Protein AF-0000000082410791 (afdb_homodimer)

Sequence (544 aa):
MTSIQDFIDARTHIGFSQREVAAISGVSESTIRRAELGESNVSIVVFNQLMYAVGVKQAGFQPICDYSAMVAARFVLGDTAVQLSDAAREWITRWRKMGTAADGASGFKTILRTAGYAARILDRPRRETYHGPLLPTQIFSRLRELQQSDNLNWAVTGADGLPMIYVSDPPLALERLNDVGGGSNRRSRFWEGVTLLDMSPVVNARVRGRVLAGGDKVRSMGEIQTVIDMYSAGQIDAADRRANSIHARSFADWEGLGSGLVRRARETGEQAMTSIQDFIDARTHIGFSQREVAAISGVSESTIRRAELGESNVSIVVFNQLMYAVGVKQAGFQPICDYSAMVAARFVLGDTAVQLSDAAREWITRWRKMGTAADGASGFKTILRTAGYAARILDRPRRETYHGPLLPTQIFSRLRELQQSDNLNWAVTGADGLPMIYVSDPPLALERLNDVGGGSNRRSRFWEGVTLLDMSPVVNARVRGRVLAGGDKVRSMGEIQTVIDMYSAGQIDAADRRANSIHARSFADWEGLGSGLVRRARETGEQA

Structure (mmCIF, N/CA/C/O backbone):
data_AF-0000000082410791-model_v1
#
loop_
_entity.id
_entity.type
_entity.pdbx_description
1 polymer 'Helix-turn-helix domain-containing protein'
#
loop_
_atom_site.group_PDB
_atom_site.id
_atom_site.type_symbol
_atom_site.label_atom_id
_atom_site.label_alt_id
_atom_site.label_comp_id
_atom_site.label_asym_id
_atom_site.label_entity_id
_atom_site.label_seq_id
_atom_site.pdbx_PDB_ins_code
_atom_site.Cartn_x
_atom_site.Cartn_y
_atom_site.Cartn_z
_atom_site.occupancy
_atom_site.B_iso_or_equiv
_atom_site.auth_seq_id
_atom_site.auth_comp_id
_atom_site.auth_asym_id
_atom_site.auth_atom_id
_atom_site.pdbx_PDB_model_num
ATOM 1 N N . MET A 1 1 ? 7.613 -0.462 -10.695 1 78.62 1 MET A N 1
ATOM 2 C CA . MET A 1 1 ? 8.414 -0.663 -9.492 1 78.62 1 MET A CA 1
ATOM 3 C C . MET A 1 1 ? 8.844 0.673 -8.898 1 78.62 1 MET A C 1
ATOM 5 O O . MET A 1 1 ? 8.992 1.661 -9.617 1 78.62 1 MET A O 1
ATOM 9 N N . THR A 1 2 ? 8.914 0.71 -7.594 1 87.56 2 THR A N 1
ATOM 10 C CA . THR A 1 2 ? 9.32 1.911 -6.867 1 87.56 2 THR A CA 1
ATOM 11 C C . THR A 1 2 ? 10.648 2.439 -7.391 1 87.56 2 THR A C 1
ATOM 13 O O . THR A 1 2 ? 11.578 1.666 -7.625 1 87.56 2 THR A O 1
ATOM 16 N N . SER A 1 3 ? 10.773 3.668 -7.68 1 92.25 3 SER A N 1
ATOM 17 C CA . SER A 1 3 ? 11.984 4.297 -8.211 1 92.25 3 SER A CA 1
ATOM 18 C C . SER A 1 3 ? 12.102 5.746 -7.75 1 92.25 3 SER A C 1
ATOM 20 O O . SER A 1 3 ? 11.188 6.277 -7.117 1 92.25 3 SER A O 1
ATOM 22 N N . ILE A 1 4 ? 13.18 6.312 -8.102 1 95.56 4 ILE A N 1
ATOM 23 C CA . ILE A 1 4 ? 13.414 7.703 -7.734 1 95.56 4 ILE A CA 1
ATOM 24 C C . ILE A 1 4 ? 12.383 8.602 -8.414 1 95.56 4 ILE A C 1
ATOM 26 O O . ILE A 1 4 ? 12.078 9.688 -7.918 1 95.56 4 ILE A O 1
ATOM 30 N N . GLN A 1 5 ? 11.844 8.125 -9.469 1 95.56 5 GLN A N 1
ATOM 31 C CA . GLN A 1 5 ? 10.805 8.891 -10.148 1 95.56 5 GLN A CA 1
ATOM 32 C C . GLN A 1 5 ? 9.602 9.117 -9.242 1 95.56 5 GLN A C 1
ATOM 34 O O . GLN A 1 5 ? 8.945 10.156 -9.32 1 95.56 5 GLN A O 1
ATOM 39 N N . ASP A 1 6 ? 9.289 8.172 -8.438 1 95.44 6 ASP A N 1
ATOM 40 C CA . ASP A 1 6 ? 8.195 8.32 -7.48 1 95.44 6 ASP A CA 1
ATOM 41 C C . ASP A 1 6 ? 8.43 9.523 -6.566 1 95.44 6 ASP A C 1
ATOM 43 O O . ASP A 1 6 ? 7.5 10.266 -6.258 1 95.44 6 ASP A O 1
ATOM 47 N N . PHE A 1 7 ? 9.633 9.703 -6.133 1 96.19 7 PHE A N 1
ATOM 48 C CA . PHE A 1 7 ? 9.984 10.844 -5.301 1 96.19 7 PHE A CA 1
ATOM 49 C C . PHE A 1 7 ? 9.867 12.148 -6.086 1 96.19 7 PHE A C 1
ATOM 51 O O . PHE A 1 7 ? 9.289 13.125 -5.602 1 96.19 7 PHE A O 1
ATOM 58 N N . ILE A 1 8 ? 10.398 12.117 -7.266 1 96.62 8 ILE A N 1
ATOM 59 C CA . ILE A 1 8 ? 10.359 13.305 -8.102 1 96.62 8 ILE A CA 1
ATOM 60 C C . ILE A 1 8 ? 8.914 13.75 -8.297 1 96.62 8 ILE A C 1
ATOM 62 O O . ILE A 1 8 ? 8.586 14.93 -8.133 1 96.62 8 ILE A O 1
ATOM 66 N N . ASP A 1 9 ? 8.078 12.844 -8.602 1 94.94 9 ASP A N 1
ATOM 67 C CA . ASP A 1 9 ? 6.668 13.141 -8.828 1 94.94 9 ASP A CA 1
ATOM 68 C C . ASP A 1 9 ? 6.02 13.695 -7.566 1 94.94 9 ASP A C 1
ATOM 70 O O . ASP A 1 9 ? 5.27 14.672 -7.625 1 94.94 9 ASP A O 1
ATOM 74 N N . ALA A 1 10 ? 6.285 13.055 -6.43 1 92.19 10 ALA A N 1
ATOM 75 C CA . ALA A 1 10 ? 5.715 13.492 -5.16 1 92.19 10 ALA A CA 1
ATOM 76 C C . ALA A 1 10 ? 6.203 14.898 -4.801 1 92.19 10 ALA A C 1
ATOM 78 O O . ALA A 1 10 ? 5.41 15.75 -4.406 1 92.19 10 ALA A O 1
ATOM 79 N N . ARG A 1 11 ? 7.527 15.086 -4.891 1 92.94 11 ARG A N 1
ATOM 80 C CA . ARG A 1 11 ? 8.125 16.375 -4.562 1 92.94 11 ARG A CA 1
ATOM 81 C C . ARG A 1 11 ? 7.531 17.484 -5.422 1 92.94 11 ARG A C 1
ATOM 83 O O . ARG A 1 11 ? 7.16 18.547 -4.906 1 92.94 11 ARG A O 1
ATOM 90 N N . THR A 1 12 ? 7.43 17.219 -6.719 1 91.88 12 THR A N 1
ATOM 91 C CA . THR A 1 12 ? 6.934 18.219 -7.656 1 91.88 12 THR A CA 1
ATOM 92 C C . THR A 1 12 ? 5.445 18.484 -7.43 1 91.88 12 THR A C 1
ATOM 94 O O . THR A 1 12 ? 4.984 19.609 -7.566 1 91.88 12 THR A O 1
ATOM 97 N N . HIS A 1 13 ? 4.719 17.5 -7.133 1 84.25 13 HIS A N 1
ATOM 98 C CA . HIS A 1 13 ? 3.285 17.625 -6.898 1 84.25 13 HIS A CA 1
ATOM 99 C C . HIS A 1 13 ? 2.998 18.609 -5.77 1 84.25 13 HIS A C 1
ATOM 101 O O . HIS A 1 13 ? 2.072 19.422 -5.871 1 84.25 13 HIS A O 1
ATOM 107 N N . ILE A 1 14 ? 3.82 18.578 -4.734 1 81.81 14 ILE A N 1
ATOM 108 C CA . ILE A 1 14 ? 3.553 19.438 -3.586 1 81.81 14 ILE A CA 1
ATOM 109 C C . ILE A 1 14 ? 4.328 20.734 -3.729 1 81.81 14 ILE A C 1
ATOM 111 O O . ILE A 1 14 ? 4.289 21.594 -2.84 1 81.81 14 ILE A O 1
ATOM 115 N N . GLY A 1 15 ? 5.199 20.781 -4.727 1 83.12 15 GLY A N 1
ATOM 116 C CA . GLY A 1 15 ? 5.855 22.047 -5.07 1 83.12 15 GLY A CA 1
ATOM 117 C C . GLY A 1 15 ? 7.129 22.281 -4.285 1 83.12 15 GLY A C 1
ATOM 118 O O . GLY A 1 15 ? 7.551 23.422 -4.109 1 83.12 15 GLY A O 1
ATOM 119 N N . PHE A 1 16 ? 7.738 21.312 -3.779 1 88.12 16 PHE A N 1
ATOM 120 C CA . PHE A 1 16 ? 8.977 21.484 -3.021 1 88.12 16 PHE A CA 1
ATOM 121 C C . PHE A 1 16 ? 10.18 21.484 -3.949 1 88.12 16 PHE A C 1
ATOM 123 O O . PHE A 1 16 ? 10.234 20.703 -4.902 1 88.12 16 PHE A O 1
ATOM 130 N N . SER A 1 17 ? 11.094 22.375 -3.643 1 88.06 17 SER A N 1
ATOM 131 C CA . SER A 1 17 ? 12.398 22.344 -4.297 1 88.06 17 SER A CA 1
ATOM 132 C C . SER A 1 17 ? 13.312 21.297 -3.666 1 88.06 17 SER A C 1
ATOM 134 O O . SER A 1 17 ? 13.016 20.766 -2.588 1 88.06 17 SER A O 1
ATOM 136 N N . GLN A 1 18 ? 14.375 21.047 -4.43 1 92.12 18 GLN A N 1
ATOM 137 C CA . GLN A 1 18 ? 15.367 20.125 -3.877 1 92.12 18 GLN A CA 1
ATOM 138 C C . GLN A 1 18 ? 15.953 20.672 -2.578 1 92.12 18 GLN A C 1
ATOM 140 O O . GLN A 1 18 ? 16.203 19.906 -1.641 1 92.12 18 GLN A O 1
ATOM 145 N N . ARG A 1 19 ? 16.109 21.906 -2.512 1 84.25 19 ARG A N 1
ATOM 146 C CA . ARG A 1 19 ? 16.656 22.562 -1.327 1 84.25 19 ARG A CA 1
ATOM 147 C C . ARG A 1 19 ? 15.719 22.406 -0.132 1 84.25 19 ARG A C 1
ATOM 149 O O . ARG A 1 19 ? 16.172 22.125 0.982 1 84.25 19 ARG A O 1
ATOM 156 N N . GLU A 1 20 ? 14.43 22.625 -0.343 1 82.19 20 GLU A N 1
ATOM 157 C CA . GLU A 1 20 ? 13.445 22.469 0.728 1 82.19 20 GLU A CA 1
ATOM 158 C C . GLU A 1 20 ? 13.406 21.047 1.259 1 82.19 20 GLU A C 1
ATOM 160 O O . GLU A 1 20 ? 13.336 20.828 2.471 1 82.19 20 GLU A O 1
ATOM 165 N N . VAL A 1 21 ? 13.477 20.094 0.358 1 92 21 VAL A N 1
ATOM 166 C CA . VAL A 1 21 ? 13.477 18.703 0.778 1 92 21 VAL A CA 1
ATOM 167 C C . VAL A 1 21 ? 14.75 18.391 1.554 1 92 21 VAL A C 1
ATOM 169 O O . VAL A 1 21 ? 14.719 17.672 2.559 1 92 21 VAL A O 1
ATOM 172 N N . ALA A 1 22 ? 15.875 18.875 1.062 1 88.94 22 ALA A N 1
ATOM 173 C CA . ALA A 1 22 ? 17.156 18.656 1.736 1 88.94 22 ALA A CA 1
ATOM 174 C C . ALA A 1 22 ? 17.094 19.125 3.188 1 88.94 22 ALA A C 1
ATOM 176 O O . ALA A 1 22 ? 17.562 18.422 4.09 1 88.94 22 ALA A O 1
ATOM 177 N N . ALA A 1 23 ? 16.469 20.125 3.387 1 75.44 23 ALA A N 1
ATOM 178 C CA . ALA A 1 23 ? 16.375 20.719 4.715 1 75.44 23 ALA A CA 1
ATOM 179 C C . ALA A 1 23 ? 15.562 19.844 5.66 1 75.44 23 ALA A C 1
ATOM 181 O O . ALA A 1 23 ? 15.867 19.75 6.852 1 75.44 23 ALA A O 1
ATOM 182 N N . ILE A 1 24 ? 14.625 19.156 5.156 1 83.06 24 ILE A N 1
ATOM 183 C CA . ILE A 1 24 ? 13.664 18.422 5.965 1 83.06 24 ILE A CA 1
ATOM 184 C C . ILE A 1 24 ? 14.102 16.969 6.09 1 83.06 24 ILE A C 1
ATOM 186 O O . ILE A 1 24 ? 13.859 16.328 7.113 1 83.06 24 ILE A O 1
ATOM 190 N N . SER A 1 25 ? 14.734 16.453 5.066 1 89.62 25 SER A N 1
ATOM 191 C CA . SER A 1 25 ? 14.984 15.023 4.969 1 89.62 25 SER A CA 1
ATOM 192 C C . SER A 1 25 ? 16.312 14.648 5.633 1 89.62 25 SER A C 1
ATOM 194 O O . SER A 1 25 ? 16.562 13.477 5.902 1 89.62 25 SER A O 1
ATOM 196 N N . GLY A 1 26 ? 17.172 15.594 5.824 1 86 26 GLY A N 1
ATOM 197 C CA . GLY A 1 26 ? 18.516 15.297 6.293 1 86 26 GLY A CA 1
ATOM 198 C C . GLY A 1 26 ? 19.438 14.781 5.195 1 86 26 GLY A C 1
ATOM 199 O O . GLY A 1 26 ? 20.562 14.375 5.465 1 86 26 GLY A O 1
ATOM 200 N N . VAL A 1 27 ? 18.953 14.695 4.023 1 93.06 27 VAL A N 1
ATOM 201 C CA . VAL A 1 27 ? 19.734 14.32 2.852 1 93.06 27 VAL A CA 1
ATOM 202 C C . VAL A 1 27 ? 20.25 15.57 2.145 1 93.06 27 VAL A C 1
ATOM 204 O O . VAL A 1 27 ? 19.516 16.531 1.969 1 93.06 27 VAL A O 1
ATOM 207 N N . SER A 1 28 ? 21.484 15.57 1.811 1 92.12 28 SER A N 1
ATOM 208 C CA . SER A 1 28 ? 22.062 16.766 1.211 1 92.12 28 SER A CA 1
ATOM 209 C C . SER A 1 28 ? 21.438 17.062 -0.147 1 92.12 28 SER A C 1
ATOM 211 O O . SER A 1 28 ? 21.016 16.156 -0.857 1 92.12 28 SER A O 1
ATOM 213 N N . GLU A 1 29 ? 21.453 18.344 -0.447 1 92.38 29 GLU A N 1
ATOM 214 C CA . GLU A 1 29 ? 20.922 18.766 -1.744 1 92.38 29 GLU A CA 1
ATOM 215 C C . GLU A 1 29 ? 21.703 18.109 -2.887 1 92.38 29 GLU A C 1
ATOM 217 O O . GLU A 1 29 ? 21.109 17.75 -3.912 1 92.38 29 GLU A O 1
ATOM 222 N N . SER A 1 30 ? 22.906 18.016 -2.764 1 95.31 30 SER A N 1
ATOM 223 C CA . SER A 1 30 ? 23.719 17.391 -3.791 1 95.31 30 SER A CA 1
ATOM 224 C C . SER A 1 30 ? 23.312 15.938 -4.016 1 95.31 30 SER A C 1
ATOM 226 O O . SER A 1 30 ? 23.219 15.477 -5.156 1 95.31 30 SER A O 1
ATOM 228 N N . THR A 1 31 ? 23.156 15.227 -2.934 1 95.5 31 THR A N 1
ATOM 229 C CA . THR A 1 31 ? 22.719 13.844 -3.025 1 95.5 31 THR A CA 1
ATOM 230 C C . THR A 1 31 ? 21.359 13.758 -3.725 1 95.5 31 THR A C 1
ATOM 232 O O . THR A 1 31 ? 21.141 12.898 -4.582 1 95.5 31 THR A O 1
ATOM 235 N N . ILE A 1 32 ? 20.438 14.641 -3.361 1 97 32 ILE A N 1
ATOM 236 C CA . ILE A 1 32 ? 19.109 14.68 -3.959 1 97 32 ILE A CA 1
ATOM 237 C C . ILE A 1 32 ? 19.219 14.961 -5.457 1 97 32 ILE A C 1
ATOM 239 O O . ILE A 1 32 ? 18.594 14.281 -6.27 1 97 32 ILE A O 1
ATOM 243 N N . ARG A 1 33 ? 20.016 15.883 -5.762 1 96.69 33 ARG A N 1
ATOM 244 C CA . ARG A 1 33 ? 20.219 16.25 -7.16 1 96.69 33 ARG A CA 1
ATOM 245 C C . ARG A 1 33 ? 20.75 15.07 -7.965 1 96.69 33 ARG A C 1
ATOM 247 O O . ARG A 1 33 ? 20.234 14.75 -9.031 1 96.69 33 ARG A O 1
ATOM 254 N N . ARG A 1 34 ? 21.766 14.422 -7.504 1 96.62 34 ARG A N 1
ATOM 255 C CA . ARG A 1 34 ? 22.359 13.273 -8.188 1 96.62 34 ARG A CA 1
ATOM 256 C C . ARG A 1 34 ? 21.328 12.148 -8.352 1 96.62 34 ARG A C 1
ATOM 258 O O . ARG A 1 34 ? 21.297 11.492 -9.391 1 96.62 34 ARG A O 1
ATOM 265 N N . ALA A 1 35 ? 20.594 11.945 -7.34 1 95.5 35 ALA A N 1
ATOM 266 C CA . ALA A 1 35 ? 19.562 10.914 -7.383 1 95.5 35 ALA A CA 1
ATOM 267 C C . ALA A 1 35 ? 18.531 11.219 -8.461 1 95.5 35 ALA A C 1
ATOM 269 O O . ALA A 1 35 ? 18.188 10.344 -9.266 1 95.5 35 ALA A O 1
ATOM 270 N N . GLU 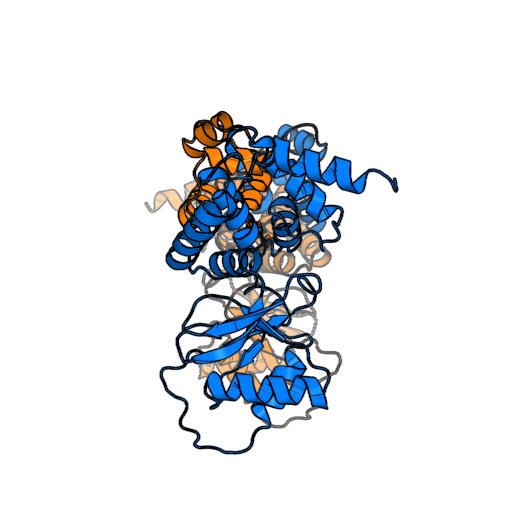A 1 36 ? 18.062 12.477 -8.438 1 96.56 36 GLU A N 1
ATOM 271 C CA . GLU A 1 36 ? 17.016 12.852 -9.375 1 96.56 36 GLU A CA 1
ATOM 272 C C . GLU A 1 36 ? 17.516 12.82 -10.812 1 96.56 36 GLU A C 1
ATOM 274 O O . GLU A 1 36 ? 16.734 12.633 -11.75 1 96.56 36 GLU A O 1
ATOM 279 N N . LEU A 1 37 ? 18.844 12.953 -10.977 1 95 37 LEU A N 1
ATOM 280 C CA . LEU A 1 37 ? 19.453 12.938 -12.305 1 95 37 LEU A CA 1
ATOM 281 C C . LEU A 1 37 ? 19.812 11.508 -12.719 1 95 37 LEU A C 1
ATOM 283 O O . LEU A 1 37 ? 20.281 11.281 -13.836 1 95 37 LEU A O 1
ATOM 287 N N . GLY A 1 38 ? 19.625 10.617 -11.852 1 91.69 38 GLY A N 1
ATOM 288 C CA . GLY A 1 38 ? 19.953 9.234 -12.156 1 91.69 38 GLY A CA 1
ATOM 289 C C . GLY A 1 38 ? 21.438 8.938 -12.07 1 91.69 38 GLY A C 1
ATOM 290 O O . GLY A 1 38 ? 21.906 7.953 -12.641 1 91.69 38 GLY A O 1
ATOM 291 N N . GLU A 1 39 ? 22.219 9.695 -11.367 1 88.38 39 GLU A N 1
ATOM 292 C CA . GLU A 1 39 ? 23.672 9.562 -11.305 1 88.38 39 GLU A CA 1
ATOM 293 C C . GLU A 1 39 ? 24.094 8.742 -10.094 1 88.38 39 GLU A C 1
ATOM 295 O O . GLU A 1 39 ? 25.281 8.492 -9.891 1 88.38 39 GLU A O 1
ATOM 300 N N . SER A 1 40 ? 23.188 8.391 -9.258 1 86.06 40 SER A N 1
ATOM 301 C CA . SER A 1 40 ? 23.516 7.59 -8.086 1 86.06 40 SER A CA 1
ATOM 302 C C . SER A 1 40 ? 22.391 6.609 -7.754 1 86.06 40 SER A C 1
ATOM 304 O O . SER A 1 40 ? 21.234 6.871 -8.055 1 86.06 40 SER A O 1
ATOM 306 N N . ASN A 1 41 ? 22.891 5.5 -7.277 1 87.69 41 ASN A N 1
ATOM 307 C CA . ASN A 1 41 ? 21.906 4.539 -6.758 1 87.69 41 ASN A CA 1
ATOM 308 C C . ASN A 1 41 ? 21.391 4.953 -5.383 1 87.69 41 ASN A C 1
ATOM 310 O O . ASN A 1 41 ? 22.188 5.141 -4.453 1 87.69 41 ASN A O 1
ATOM 314 N N . VAL A 1 42 ? 20.172 5.168 -5.258 1 94.44 42 VAL A N 1
ATOM 315 C CA . VAL A 1 42 ? 19.562 5.625 -4.012 1 94.44 42 VAL A CA 1
ATOM 316 C C . VAL A 1 42 ? 19.25 4.426 -3.117 1 94.44 42 VAL A C 1
ATOM 318 O O . VAL A 1 42 ? 18.672 3.438 -3.57 1 94.44 42 VAL A O 1
ATOM 321 N N . SER A 1 43 ? 19.688 4.492 -1.923 1 95 43 SER A N 1
ATOM 322 C CA . SER A 1 43 ? 19.391 3.426 -0.969 1 95 43 SER A CA 1
ATOM 323 C C . SER A 1 43 ? 17.953 3.494 -0.485 1 95 43 SER A C 1
ATOM 325 O O . SER A 1 43 ? 17.297 4.531 -0.613 1 95 43 SER A O 1
ATOM 327 N N . ILE A 1 44 ? 17.484 2.355 0.091 1 94.44 44 ILE A N 1
ATOM 328 C CA . ILE A 1 44 ? 16.141 2.326 0.62 1 94.44 44 ILE A CA 1
ATOM 329 C C . ILE A 1 44 ? 16.016 3.303 1.788 1 94.44 44 ILE A C 1
ATOM 331 O O . ILE A 1 44 ? 14.969 3.932 1.976 1 94.44 44 ILE A O 1
ATOM 335 N N . VAL A 1 45 ? 17.062 3.49 2.545 1 93.81 45 VAL A N 1
ATOM 336 C CA . VAL A 1 45 ? 17.062 4.398 3.688 1 93.81 45 VAL A CA 1
ATOM 337 C C . VAL A 1 45 ? 16.891 5.836 3.207 1 93.81 45 VAL A C 1
ATOM 339 O O . VAL A 1 45 ? 16.016 6.555 3.691 1 93.81 45 VAL A O 1
ATOM 342 N N . VAL A 1 46 ? 17.688 6.215 2.279 1 94.69 46 VAL A N 1
ATOM 343 C CA . VAL A 1 46 ? 17.625 7.566 1.738 1 94.69 46 VAL A CA 1
ATOM 344 C C . VAL A 1 46 ? 16.266 7.801 1.079 1 94.69 46 VAL A C 1
ATOM 346 O O . VAL A 1 46 ? 15.648 8.852 1.268 1 94.69 46 VAL A O 1
ATOM 349 N N . PHE A 1 47 ? 15.844 6.836 0.336 1 95.75 47 PHE A N 1
ATOM 350 C CA . PHE A 1 47 ? 14.555 6.953 -0.333 1 95.75 47 PHE A CA 1
ATOM 351 C C . PHE A 1 47 ? 13.438 7.176 0.68 1 95.75 47 PHE A C 1
ATOM 353 O O . PHE A 1 47 ? 12.586 8.039 0.489 1 95.75 47 PHE A O 1
ATOM 360 N N . ASN A 1 48 ? 13.461 6.434 1.73 1 95 48 ASN A N 1
ATOM 361 C CA . ASN A 1 48 ? 12.469 6.586 2.791 1 95 48 ASN A CA 1
ATOM 362 C C . ASN A 1 48 ? 12.508 7.992 3.389 1 95 48 ASN A C 1
ATOM 364 O O . ASN A 1 48 ? 11.461 8.586 3.652 1 95 48 ASN A O 1
ATOM 368 N N . GLN A 1 49 ? 13.664 8.469 3.609 1 93.56 49 GLN A N 1
ATOM 369 C CA . GLN A 1 49 ? 13.828 9.812 4.16 1 93.56 49 GLN A CA 1
ATOM 370 C C . GLN A 1 49 ? 13.234 10.859 3.232 1 93.56 49 GLN A C 1
ATOM 372 O O . GLN A 1 49 ? 12.539 11.773 3.686 1 93.56 49 GLN A O 1
ATOM 377 N N . LEU A 1 50 ? 13.531 10.695 1.98 1 95.19 50 LEU A N 1
ATOM 378 C CA . LEU A 1 50 ? 13.031 11.648 0.993 1 95.19 50 LEU A CA 1
ATOM 379 C C . LEU A 1 50 ? 11.508 11.602 0.91 1 95.19 50 LEU A C 1
ATOM 381 O O . LEU A 1 50 ? 10.852 12.641 0.926 1 95.19 50 LEU A O 1
ATOM 385 N N . MET A 1 51 ? 10.984 10.406 0.833 1 94.94 51 MET A N 1
ATOM 386 C CA . MET A 1 51 ? 9.539 10.242 0.725 1 94.94 51 MET A CA 1
ATOM 387 C C . MET A 1 51 ? 8.836 10.797 1.96 1 94.94 51 MET A C 1
ATOM 389 O O . MET A 1 51 ? 7.824 11.484 1.846 1 94.94 51 MET A O 1
ATOM 393 N N . TYR A 1 52 ? 9.406 10.586 3.094 1 93 52 TYR A N 1
ATOM 394 C CA . TYR A 1 52 ? 8.82 11.07 4.34 1 93 52 TYR A CA 1
ATOM 395 C C . TYR A 1 52 ? 8.797 12.594 4.375 1 93 52 TYR A C 1
ATOM 397 O O . TYR A 1 52 ? 7.82 13.195 4.82 1 93 52 TYR A O 1
ATOM 405 N N . ALA A 1 53 ? 9.844 13.141 3.865 1 90.31 53 ALA A N 1
ATOM 406 C CA . ALA A 1 53 ? 9.977 14.594 3.871 1 90.31 53 ALA A CA 1
ATOM 407 C C . ALA A 1 53 ? 8.883 15.25 3.023 1 90.31 53 ALA A C 1
ATOM 409 O O . ALA A 1 53 ? 8.539 16.406 3.242 1 90.31 53 ALA A O 1
ATOM 410 N N . VAL A 1 54 ? 8.375 14.5 2.086 1 91.19 54 VAL A N 1
ATOM 411 C CA . VAL A 1 54 ? 7.344 15.07 1.227 1 91.19 54 VAL A CA 1
ATOM 412 C C . VAL A 1 54 ? 5.977 14.539 1.644 1 91.19 54 VAL A C 1
ATOM 414 O O . VAL A 1 54 ? 5.012 14.625 0.879 1 91.19 54 VAL A O 1
ATOM 417 N N . GLY A 1 55 ? 5.922 13.898 2.84 1 90.56 55 GLY A N 1
ATOM 418 C CA . GLY A 1 55 ? 4.652 13.578 3.475 1 90.56 55 GLY A CA 1
ATOM 419 C C . GLY A 1 55 ? 4.094 12.234 3.039 1 90.56 55 GLY A C 1
ATOM 420 O O . GLY A 1 55 ? 2.9 11.977 3.191 1 90.56 55 GLY A O 1
ATOM 421 N N . VAL A 1 56 ? 4.957 11.43 2.502 1 92.94 56 VAL A N 1
ATOM 422 C CA . VAL A 1 56 ? 4.477 10.156 1.971 1 92.94 56 VAL A CA 1
ATOM 423 C C . VAL A 1 56 ? 5.359 9.023 2.473 1 92.94 56 VAL A C 1
ATOM 425 O O . VAL A 1 56 ? 6.527 9.234 2.809 1 92.94 56 VAL A O 1
ATOM 428 N N . LYS A 1 57 ? 4.773 7.844 2.59 1 92.88 57 LYS A N 1
ATOM 429 C CA . LYS A 1 57 ? 5.504 6.633 2.947 1 92.88 57 LYS A CA 1
ATOM 430 C C . LYS A 1 57 ? 4.988 5.43 2.162 1 92.88 57 LYS A C 1
ATOM 432 O O . LYS A 1 57 ? 3.951 5.512 1.502 1 92.88 57 LYS A O 1
ATOM 437 N N . GLN A 1 58 ? 5.77 4.406 2.143 1 92.56 58 GLN A N 1
ATOM 438 C CA . GLN A 1 58 ? 5.352 3.186 1.46 1 92.56 58 GLN A CA 1
ATOM 439 C C . GLN A 1 58 ? 4.113 2.584 2.117 1 92.56 58 GLN A C 1
ATOM 441 O O . GLN A 1 58 ? 3.994 2.578 3.344 1 92.56 58 GLN A O 1
ATOM 446 N N . ALA A 1 59 ? 3.205 2.055 1.349 1 93.06 59 ALA A N 1
ATOM 447 C CA . ALA A 1 59 ? 1.933 1.515 1.821 1 93.06 59 ALA A CA 1
ATOM 448 C C . ALA A 1 59 ? 2.059 0.033 2.164 1 93.06 59 ALA A C 1
ATOM 450 O O . ALA A 1 59 ? 1.062 -0.627 2.469 1 93.06 59 ALA A O 1
ATOM 451 N N . GLY A 1 60 ? 3.221 -0.546 2.107 1 92.75 60 GLY A N 1
ATOM 452 C CA . GLY A 1 60 ? 3.416 -1.967 2.346 1 92.75 60 GLY A CA 1
ATOM 453 C C . GLY A 1 60 ? 3.707 -2.75 1.078 1 92.75 60 GLY A C 1
ATOM 454 O O . GLY A 1 60 ? 4.305 -2.221 0.139 1 92.75 60 GLY A O 1
ATOM 455 N N . PHE A 1 61 ? 3.383 -4.059 1.232 1 93.38 61 PHE A N 1
ATOM 456 C CA . PHE A 1 61 ? 3.719 -4.938 0.12 1 93.38 61 PHE A CA 1
ATOM 457 C C . PHE A 1 61 ? 2.492 -5.711 -0.346 1 93.38 61 PHE A C 1
ATOM 459 O O . PHE A 1 61 ? 1.529 -5.871 0.406 1 93.38 61 PHE A O 1
ATOM 466 N N . GLN A 1 62 ? 2.512 -6.051 -1.573 1 91.56 62 GLN A N 1
ATOM 467 C CA . GLN A 1 62 ? 1.452 -6.855 -2.17 1 91.56 62 GLN A CA 1
ATOM 468 C C . GLN A 1 62 ? 2.029 -7.941 -3.072 1 91.56 62 GLN A C 1
ATOM 470 O O . GLN A 1 62 ? 3.162 -7.828 -3.547 1 91.56 62 GLN A O 1
ATOM 475 N N . PRO A 1 63 ? 1.293 -9.016 -3.287 1 91.25 63 PRO A N 1
ATOM 476 C CA . PRO A 1 63 ? 1.751 -10.039 -4.23 1 91.25 63 PRO A CA 1
ATOM 477 C C . PRO A 1 63 ? 1.892 -9.508 -5.656 1 91.25 63 PRO A C 1
ATOM 479 O O . PRO A 1 63 ? 1.112 -8.648 -6.078 1 91.25 63 PRO A O 1
ATOM 482 N N . ILE A 1 64 ? 2.838 -10.102 -6.379 1 92.44 64 ILE A N 1
ATOM 483 C CA . ILE A 1 64 ? 3.062 -9.625 -7.738 1 92.44 64 ILE A CA 1
ATOM 484 C C . ILE A 1 64 ? 2.021 -10.234 -8.68 1 92.44 64 ILE A C 1
ATOM 486 O O . ILE A 1 64 ? 1.723 -9.672 -9.734 1 92.44 64 ILE A O 1
ATOM 490 N N . CYS A 1 65 ? 1.488 -11.391 -8.406 1 92.06 65 CYS A N 1
ATOM 491 C CA . CYS A 1 65 ? 0.456 -12.07 -9.18 1 92.06 65 CYS A CA 1
ATOM 492 C C . CYS A 1 65 ? 0.862 -12.195 -10.641 1 92.06 65 CYS A C 1
ATOM 494 O O . CYS A 1 65 ? 0.079 -11.875 -11.539 1 92.06 65 CYS A O 1
ATOM 496 N N . ASP A 1 66 ? 2.039 -12.594 -10.898 1 91.69 66 ASP A N 1
ATOM 497 C CA . ASP A 1 66 ? 2.578 -12.758 -12.25 1 91.69 66 ASP A CA 1
ATOM 498 C C . ASP A 1 66 ? 2.375 -14.18 -12.758 1 91.69 66 ASP A C 1
ATOM 500 O O . ASP A 1 66 ? 3.178 -15.07 -12.461 1 91.69 66 ASP A O 1
ATOM 504 N N . TYR A 1 67 ? 1.499 -14.414 -13.68 1 89.25 67 TYR A N 1
ATOM 505 C CA . TYR A 1 67 ? 1.146 -15.742 -14.164 1 89.25 67 TYR A CA 1
ATOM 506 C C . TYR A 1 67 ? 2.209 -16.266 -15.125 1 89.25 67 TYR A C 1
ATOM 508 O O . TYR A 1 67 ? 2.256 -17.469 -15.406 1 89.25 67 TYR A O 1
ATOM 516 N N . SER A 1 68 ? 2.922 -15.375 -15.602 1 91.56 68 SER A N 1
ATOM 517 C CA . SER A 1 68 ? 3.943 -15.812 -16.547 1 91.56 68 SER A CA 1
ATOM 518 C C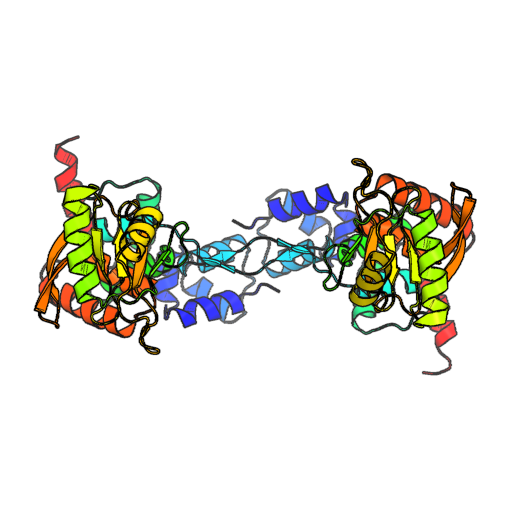 . SER A 1 68 ? 4.922 -16.781 -15.891 1 91.56 68 SER A C 1
ATOM 520 O O . SER A 1 68 ? 5.516 -17.625 -16.562 1 91.56 68 SER A O 1
ATOM 522 N N . ALA A 1 69 ? 5 -16.656 -14.609 1 91.75 69 ALA A N 1
ATOM 523 C CA . ALA A 1 69 ? 5.895 -17.562 -13.891 1 91.75 69 ALA A CA 1
ATOM 524 C C . ALA A 1 69 ? 5.398 -19 -13.977 1 91.75 69 ALA A C 1
ATOM 526 O O . ALA A 1 69 ? 6.195 -19.938 -14.133 1 91.75 69 ALA A O 1
ATOM 527 N N . MET A 1 70 ? 4.16 -19.188 -13.859 1 91.88 70 MET A N 1
ATOM 528 C CA . MET A 1 70 ? 3.607 -20.547 -13.93 1 91.88 70 MET A CA 1
ATOM 529 C C . MET A 1 70 ? 3.719 -21.109 -15.344 1 91.88 70 MET A C 1
ATOM 531 O O . MET A 1 70 ? 4.02 -22.281 -15.531 1 91.88 70 MET A O 1
ATOM 535 N N . VAL A 1 71 ? 3.459 -20.266 -16.312 1 90.38 71 VAL A N 1
ATOM 536 C CA . VAL A 1 71 ? 3.598 -20.688 -17.703 1 90.38 71 VAL A CA 1
ATOM 537 C C . VAL A 1 71 ? 5.039 -21.094 -17.969 1 90.38 71 VAL A C 1
ATOM 539 O O . VAL A 1 71 ? 5.285 -22.156 -18.578 1 90.38 71 VAL A O 1
ATOM 542 N N . ALA A 1 72 ? 5.895 -20.312 -17.547 1 89.69 72 ALA A N 1
ATOM 543 C CA . ALA A 1 72 ? 7.316 -20.594 -17.734 1 89.69 72 ALA A CA 1
ATOM 544 C C . ALA A 1 72 ? 7.699 -21.906 -17.062 1 89.69 72 ALA A C 1
ATOM 546 O O . ALA A 1 72 ? 8.422 -22.719 -17.656 1 89.69 72 ALA A O 1
ATOM 547 N N . ALA A 1 73 ? 7.238 -22.078 -15.859 1 90.25 73 ALA A N 1
ATOM 548 C CA . ALA A 1 73 ? 7.566 -23.297 -15.125 1 90.25 73 ALA A CA 1
ATOM 549 C C . ALA A 1 73 ? 7.016 -24.531 -15.836 1 90.25 73 ALA A C 1
ATOM 551 O O . ALA A 1 73 ? 7.703 -25.547 -15.961 1 90.25 73 ALA A O 1
ATOM 552 N N . ARG A 1 74 ? 5.789 -24.469 -16.266 1 88.38 74 ARG A N 1
ATOM 553 C CA . ARG A 1 74 ? 5.211 -25.578 -17.016 1 88.38 74 ARG A CA 1
ATOM 554 C C . ARG A 1 74 ? 6.047 -25.906 -18.25 1 88.38 74 ARG A C 1
ATOM 556 O O . ARG A 1 74 ? 6.301 -27.062 -18.547 1 88.38 74 ARG A O 1
ATOM 563 N N . PHE A 1 75 ? 6.43 -24.922 -18.891 1 85.44 75 PHE A N 1
ATOM 564 C CA . PHE A 1 75 ? 7.242 -25.094 -20.094 1 85.44 75 PHE A CA 1
ATOM 565 C C . PHE A 1 75 ? 8.57 -25.766 -19.75 1 85.44 75 PHE A C 1
ATOM 567 O O . PHE A 1 75 ? 8.938 -26.766 -20.359 1 85.44 75 PHE A O 1
ATOM 574 N N . VAL A 1 76 ? 9.219 -25.234 -18.766 1 84.62 76 VAL A N 1
ATOM 575 C CA . VAL A 1 76 ? 10.555 -25.703 -18.406 1 84.62 76 VAL A CA 1
ATOM 576 C C . VAL A 1 76 ? 10.469 -27.125 -17.859 1 84.62 76 VAL A C 1
ATOM 578 O O . VAL A 1 76 ? 11.383 -27.938 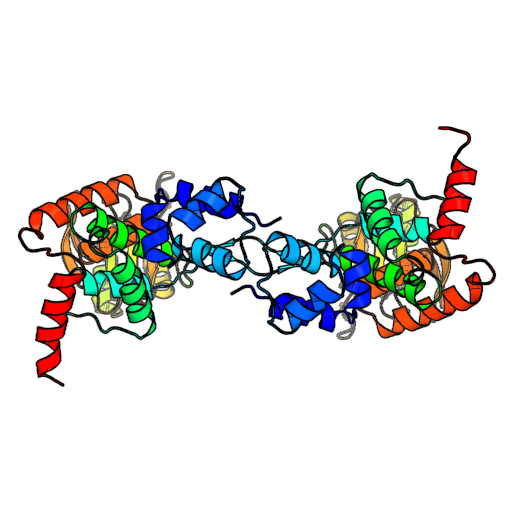-18.078 1 84.62 76 VAL A O 1
ATOM 581 N N . LEU A 1 77 ? 9.336 -27.422 -17.312 1 83.38 77 LEU A N 1
ATOM 582 C CA . LEU A 1 77 ? 9.242 -28.719 -16.641 1 83.38 77 LEU A CA 1
ATOM 583 C C . LEU A 1 77 ? 8.5 -29.719 -17.516 1 83.38 77 LEU A C 1
ATOM 585 O O . LEU A 1 77 ? 8.148 -30.812 -17.047 1 83.38 77 LEU A O 1
ATOM 589 N N . GLY A 1 78 ? 8.258 -29.422 -18.75 1 74.94 78 GLY A N 1
ATOM 590 C CA . GLY A 1 78 ? 7.953 -30.469 -19.719 1 74.94 78 GLY A CA 1
ATOM 591 C C . GLY A 1 78 ? 6.562 -30.359 -20.312 1 74.94 78 GLY A C 1
ATOM 592 O O . GLY A 1 78 ? 6.074 -31.281 -20.953 1 74.94 78 GLY A O 1
ATOM 593 N N . ASP A 1 79 ? 5.891 -29.266 -20.016 1 71.81 79 ASP A N 1
ATOM 594 C CA . ASP A 1 79 ? 4.609 -29.094 -20.688 1 71.81 79 ASP A CA 1
ATOM 595 C C . ASP A 1 79 ? 4.801 -28.531 -22.109 1 71.81 79 ASP A C 1
ATOM 597 O O . ASP A 1 79 ? 5.086 -27.344 -22.281 1 71.81 79 ASP A O 1
ATOM 601 N N . THR A 1 80 ? 4.672 -29.297 -23.094 1 64.38 80 THR A N 1
ATOM 602 C CA . THR A 1 80 ? 4.992 -28.984 -24.484 1 64.38 80 THR A CA 1
ATOM 603 C C . THR A 1 80 ? 3.891 -28.141 -25.109 1 64.38 80 THR A C 1
ATOM 605 O O . THR A 1 80 ? 4.078 -27.562 -26.188 1 64.38 80 THR A O 1
ATOM 608 N N . ALA A 1 81 ? 2.861 -28.078 -24.516 1 65.94 81 ALA A N 1
ATOM 609 C CA . ALA A 1 81 ? 1.716 -27.375 -25.109 1 65.94 81 ALA A CA 1
ATOM 610 C C . ALA A 1 81 ? 1.735 -25.891 -24.75 1 65.94 81 ALA A C 1
ATOM 612 O O . ALA A 1 81 ? 0.916 -25.125 -25.25 1 65.94 81 ALA A O 1
ATOM 613 N N . VAL A 1 82 ? 2.818 -25.453 -24.219 1 74.94 82 VAL A N 1
ATOM 614 C CA . VAL A 1 82 ? 2.797 -24.094 -23.672 1 74.94 82 VAL A CA 1
ATOM 615 C C . VAL A 1 82 ? 3.324 -23.109 -24.703 1 74.94 82 VAL A C 1
ATOM 617 O O . VAL A 1 82 ? 4.312 -23.391 -25.391 1 74.94 82 VAL A O 1
ATOM 620 N N . GLN A 1 83 ? 2.541 -22.031 -24.922 1 77.19 83 GLN A N 1
ATOM 621 C CA . GLN A 1 83 ? 3.031 -20.875 -25.656 1 77.19 83 GLN A CA 1
ATOM 622 C C . GLN A 1 83 ? 3.693 -19.859 -24.734 1 77.19 83 GLN A C 1
ATOM 624 O O . GLN A 1 83 ? 3.055 -19.344 -23.812 1 77.19 83 GLN A O 1
ATOM 629 N N . LEU A 1 84 ? 4.941 -19.578 -25.078 1 84.06 84 LEU A N 1
ATOM 630 C CA . LEU A 1 84 ? 5.707 -18.734 -24.172 1 84.06 84 LEU A CA 1
ATOM 631 C C . LEU A 1 84 ? 5.531 -17.25 -24.516 1 84.06 84 LEU A C 1
ATOM 633 O O . LEU A 1 84 ? 5.719 -16.859 -25.672 1 84.06 84 LEU A O 1
ATOM 637 N N . SER A 1 85 ? 5.105 -16.547 -23.609 1 86.62 85 SER A N 1
ATOM 638 C CA . SER A 1 85 ? 5.133 -15.094 -23.734 1 86.62 85 SER A CA 1
ATOM 639 C C . SER A 1 85 ? 6.516 -14.539 -23.406 1 86.62 85 SER A C 1
ATOM 641 O O . SER A 1 85 ? 7.379 -15.258 -22.906 1 86.62 85 SER A O 1
ATOM 643 N N . ASP A 1 86 ? 6.703 -13.25 -23.719 1 90.56 86 ASP A N 1
ATOM 644 C CA . ASP A 1 86 ? 7.957 -12.586 -23.359 1 90.56 86 ASP A CA 1
ATOM 645 C C . ASP A 1 86 ? 8.156 -12.555 -21.844 1 90.56 86 ASP A C 1
ATOM 647 O O . ASP A 1 86 ? 9.266 -12.766 -21.359 1 90.56 86 ASP A O 1
ATOM 651 N N . ALA A 1 87 ? 7.113 -12.398 -21.188 1 90.62 87 ALA A N 1
ATOM 652 C CA . ALA A 1 87 ? 7.184 -12.359 -19.734 1 90.62 87 ALA A CA 1
ATOM 653 C C . ALA A 1 87 ? 7.586 -13.719 -19.172 1 90.62 87 ALA A C 1
ATOM 655 O O . ALA A 1 87 ? 8.359 -13.797 -18.203 1 90.62 87 ALA A O 1
ATOM 656 N N . ALA A 1 88 ? 7.082 -14.719 -19.781 1 91.06 88 ALA A N 1
ATOM 657 C CA . ALA A 1 88 ? 7.457 -16.062 -19.359 1 91.06 88 ALA A CA 1
ATOM 658 C C . ALA A 1 88 ? 8.922 -16.344 -19.672 1 91.06 88 ALA A C 1
ATOM 660 O O . ALA A 1 88 ? 9.617 -17 -18.875 1 91.06 88 ALA A O 1
ATOM 661 N N . ARG A 1 89 ? 9.391 -15.828 -20.75 1 90 89 ARG A N 1
ATOM 662 C CA . ARG A 1 89 ? 10.789 -16.016 -21.125 1 90 89 ARG A CA 1
ATOM 663 C C . ARG A 1 89 ? 11.711 -15.328 -20.125 1 90 89 ARG A C 1
ATOM 665 O O . ARG A 1 89 ? 12.812 -15.812 -19.844 1 90 89 ARG A O 1
ATOM 672 N N . GLU A 1 90 ? 11.258 -14.219 -19.625 1 87.75 90 GLU A N 1
ATOM 673 C CA . GLU A 1 90 ? 12.055 -13.523 -18.609 1 87.75 90 GLU A CA 1
ATOM 674 C C . GLU A 1 90 ? 12.234 -14.383 -17.359 1 87.75 90 GLU A C 1
ATOM 676 O O . GLU A 1 90 ? 13.305 -14.383 -16.75 1 87.75 90 GLU A O 1
ATOM 681 N N . TRP A 1 91 ? 11.219 -15.047 -16.969 1 89.81 91 TRP A N 1
ATOM 682 C CA . TRP A 1 91 ? 11.32 -15.938 -15.828 1 89.81 91 TRP A CA 1
ATOM 683 C C . TRP A 1 91 ? 12.305 -17.078 -16.094 1 89.81 91 TRP A C 1
ATOM 685 O O . TRP A 1 91 ? 13.086 -17.453 -15.227 1 89.81 91 TRP A O 1
ATOM 695 N N . ILE A 1 92 ? 12.25 -17.562 -17.281 1 86.19 92 ILE A N 1
ATOM 696 C CA . ILE A 1 92 ? 13.172 -18.625 -17.656 1 86.19 92 ILE A CA 1
ATOM 697 C C . ILE A 1 92 ? 14.609 -18.125 -17.594 1 86.19 92 ILE A C 1
ATOM 699 O O . ILE A 1 92 ? 15.5 -18.812 -17.109 1 86.19 92 ILE A O 1
ATOM 703 N N . THR A 1 93 ? 14.758 -16.938 -18.078 1 84.12 93 THR A N 1
ATOM 704 C CA . THR A 1 93 ? 16.078 -16.312 -18.031 1 84.12 93 THR A CA 1
ATOM 705 C C . THR A 1 93 ? 16.562 -16.188 -16.578 1 84.12 93 THR A C 1
ATOM 707 O O . THR A 1 93 ? 17.734 -16.422 -16.297 1 84.12 93 THR A O 1
ATOM 710 N N . ARG A 1 94 ? 15.688 -15.844 -15.711 1 81.62 94 ARG A N 1
ATOM 711 C CA . ARG A 1 94 ? 16.031 -15.734 -14.297 1 81.62 94 ARG A CA 1
ATOM 712 C C . ARG A 1 94 ? 16.484 -17.078 -13.734 1 81.62 94 ARG A C 1
ATOM 714 O O . ARG A 1 94 ? 17.5 -17.156 -13.055 1 81.62 94 ARG A O 1
ATOM 721 N N . TRP A 1 95 ? 15.758 -18.109 -14.008 1 82.69 95 TRP A N 1
ATOM 722 C CA . TRP A 1 95 ? 16.062 -19.422 -13.453 1 82.69 95 TRP A CA 1
ATOM 723 C C . TRP A 1 95 ? 17.344 -20 -14.047 1 82.69 95 TRP A C 1
ATOM 725 O O . TRP A 1 95 ? 18.047 -20.766 -13.398 1 82.69 95 TRP A O 1
ATOM 735 N N . ARG A 1 96 ? 17.641 -19.594 -15.234 1 79.94 96 ARG A N 1
ATOM 736 C CA . ARG A 1 96 ? 18.875 -20.047 -15.875 1 79.94 96 ARG A CA 1
ATOM 737 C C . ARG A 1 96 ? 20.109 -19.547 -15.133 1 79.94 96 ARG A C 1
ATOM 739 O O . ARG A 1 96 ? 21.141 -20.203 -15.133 1 79.94 96 ARG A O 1
ATOM 746 N N . LYS A 1 97 ? 19.906 -18.484 -14.516 1 75 97 LYS A N 1
ATOM 747 C CA . LYS A 1 97 ? 21.016 -17.906 -13.781 1 75 97 LYS A CA 1
ATOM 748 C C . LYS A 1 97 ? 21.391 -18.766 -12.57 1 75 97 LYS A C 1
ATOM 750 O O . LYS A 1 97 ? 22.469 -18.609 -12.008 1 75 97 LYS A O 1
ATOM 755 N N . MET A 1 98 ? 20.531 -19.641 -12.219 1 73.62 98 MET A N 1
ATOM 756 C CA . MET A 1 98 ? 20.812 -20.562 -11.125 1 73.62 98 MET A CA 1
ATOM 757 C C . MET A 1 98 ? 21.922 -21.547 -11.508 1 73.62 98 MET A C 1
ATOM 759 O O . MET A 1 98 ? 22.516 -22.188 -10.641 1 73.62 98 MET A O 1
ATOM 763 N N . GLY A 1 99 ? 22.109 -21.734 -12.812 1 72.88 99 GLY A N 1
ATOM 764 C CA . GLY A 1 99 ? 23.109 -22.688 -13.266 1 72.88 99 GLY A CA 1
ATOM 765 C C . GLY A 1 99 ? 22.812 -24.109 -12.867 1 72.88 99 GLY A C 1
ATOM 766 O O . GLY A 1 99 ? 21.688 -24.594 -13.047 1 72.88 99 GLY A O 1
ATOM 767 N N . THR A 1 100 ? 23.766 -24.75 -12.297 1 70.94 100 THR A N 1
ATOM 768 C CA . THR A 1 100 ? 23.672 -26.172 -11.961 1 70.94 100 THR A CA 1
ATOM 769 C C . THR A 1 100 ? 22.75 -26.375 -10.773 1 70.94 100 THR A C 1
ATOM 771 O O . THR A 1 100 ? 22.25 -27.484 -10.547 1 70.94 100 THR A O 1
ATOM 774 N N . ALA A 1 101 ? 22.484 -25.297 -10.055 1 71.31 101 ALA A N 1
ATOM 775 C CA . ALA A 1 101 ? 21.578 -25.406 -8.914 1 71.31 101 ALA A CA 1
ATOM 776 C C . ALA A 1 101 ? 20.141 -25.703 -9.375 1 71.31 101 ALA A C 1
ATOM 778 O O . ALA A 1 101 ? 19.328 -26.172 -8.594 1 71.31 101 ALA A O 1
ATOM 779 N N . ALA A 1 102 ? 19.953 -25.391 -10.578 1 73.88 102 ALA A N 1
ATOM 780 C CA . ALA A 1 102 ? 18.609 -25.641 -11.109 1 73.88 102 ALA A CA 1
ATOM 781 C C . ALA A 1 102 ? 18.438 -27.109 -11.469 1 73.88 102 ALA A C 1
ATOM 783 O O . ALA A 1 102 ? 17.312 -27.562 -11.695 1 73.88 102 ALA A O 1
ATOM 784 N N . ASP A 1 103 ? 19.688 -27.625 -11.375 1 73.88 103 ASP A N 1
ATOM 785 C CA . ASP A 1 103 ? 19.641 -29.016 -11.797 1 73.88 103 ASP A CA 1
ATOM 786 C C . ASP A 1 103 ? 19.328 -29.938 -10.625 1 73.88 103 ASP A C 1
ATOM 788 O O . ASP A 1 103 ? 19.703 -29.656 -9.484 1 73.88 103 ASP A O 1
ATOM 792 N N . GLY A 1 104 ? 18.5 -30.906 -10.773 1 76.5 104 GLY A N 1
ATOM 793 C CA . GLY A 1 104 ? 18.172 -31.891 -9.75 1 76.5 104 GLY A CA 1
ATOM 794 C C . GLY A 1 104 ? 16.875 -31.594 -9.031 1 76.5 104 GLY A C 1
ATOM 795 O O . GLY A 1 104 ? 16.016 -30.859 -9.547 1 76.5 104 GLY A O 1
ATOM 796 N N . ALA A 1 105 ? 16.812 -32.25 -7.852 1 79.06 105 ALA A N 1
ATOM 797 C CA . ALA A 1 105 ? 15.555 -32.188 -7.109 1 79.06 105 ALA A CA 1
ATOM 798 C C . ALA A 1 105 ? 15.336 -30.812 -6.488 1 79.06 105 ALA A C 1
ATOM 800 O O . ALA A 1 105 ? 14.211 -30.297 -6.477 1 79.06 105 ALA A O 1
ATOM 801 N N . SER A 1 106 ? 16.438 -30.266 -5.996 1 78.94 106 SER A N 1
ATOM 802 C CA . SER A 1 106 ? 16.328 -28.969 -5.348 1 78.94 106 SER A CA 1
ATOM 803 C C . SER A 1 106 ? 15.938 -27.875 -6.348 1 78.94 106 SER A C 1
ATOM 805 O O . SER A 1 106 ? 15.109 -27.016 -6.043 1 78.94 106 SER A O 1
ATOM 807 N N . GLY A 1 107 ? 16.531 -27.875 -7.484 1 80.38 107 GLY A N 1
ATOM 808 C CA . GLY A 1 107 ? 16.188 -26.922 -8.531 1 80.38 107 GLY A CA 1
ATOM 809 C C . GLY A 1 107 ? 14.75 -27.078 -9.008 1 80.38 107 GLY A C 1
ATOM 810 O O . GLY A 1 107 ? 14.055 -26.078 -9.227 1 80.38 107 GLY A O 1
ATOM 811 N N . PHE A 1 108 ? 14.352 -28.391 -9.203 1 84.81 108 PHE A N 1
ATOM 812 C CA . PHE A 1 108 ? 12.984 -28.703 -9.594 1 84.81 108 PHE A CA 1
ATOM 813 C C . PHE A 1 108 ? 11.984 -28.062 -8.641 1 84.81 108 PHE A C 1
ATOM 815 O O . PHE A 1 108 ? 11.047 -27.391 -9.07 1 84.81 108 PHE A O 1
ATOM 822 N N . LYS A 1 109 ? 12.234 -28.188 -7.418 1 85.75 109 LYS A N 1
ATOM 823 C CA . LYS A 1 109 ? 11.336 -27.656 -6.395 1 85.75 109 LYS A CA 1
ATOM 824 C C . LYS A 1 109 ? 11.383 -26.141 -6.348 1 85.75 109 LYS A C 1
ATOM 826 O O . LYS A 1 109 ? 10.352 -25.484 -6.18 1 85.75 109 LYS A O 1
ATOM 831 N N . THR A 1 110 ? 12.555 -25.609 -6.492 1 84.38 110 THR A N 1
ATOM 832 C CA . THR A 1 110 ? 12.711 -24.172 -6.457 1 84.38 110 THR A CA 1
ATOM 833 C C . THR A 1 110 ? 11.906 -23.5 -7.57 1 84.38 110 THR A C 1
ATOM 835 O O . THR A 1 110 ? 11.258 -22.484 -7.352 1 84.38 110 THR A O 1
ATOM 838 N N . ILE A 1 111 ? 11.922 -24.062 -8.727 1 87.19 111 ILE A N 1
ATOM 839 C CA . ILE A 1 111 ? 11.18 -23.531 -9.867 1 87.19 111 ILE A CA 1
ATOM 840 C C . ILE A 1 111 ? 9.68 -23.578 -9.57 1 87.19 111 ILE A C 1
ATOM 842 O O . ILE A 1 111 ? 8.969 -22.594 -9.781 1 87.19 111 ILE A O 1
ATOM 846 N N . LEU A 1 112 ? 9.266 -24.672 -9.062 1 91.12 112 LEU A N 1
ATOM 847 C CA . LEU A 1 112 ? 7.855 -24.844 -8.742 1 91.12 112 LEU A CA 1
ATOM 848 C C . LEU A 1 112 ? 7.426 -23.844 -7.664 1 91.12 112 LEU A C 1
ATOM 850 O O . LEU A 1 112 ? 6.383 -23.203 -7.793 1 91.12 112 LEU A O 1
ATOM 854 N N . ARG A 1 113 ? 8.219 -23.766 -6.66 1 89.88 113 ARG A N 1
ATOM 855 C CA . ARG A 1 113 ? 7.914 -22.875 -5.547 1 89.88 113 ARG A CA 1
ATOM 856 C C . ARG A 1 113 ? 7.887 -21.422 -6.008 1 89.88 113 ARG A C 1
ATOM 858 O O . ARG A 1 113 ? 6.965 -20.672 -5.668 1 89.88 113 ARG A O 1
ATOM 865 N N . THR A 1 114 ? 8.891 -21.031 -6.754 1 89.38 114 THR A N 1
ATOM 866 C CA . THR A 1 114 ? 8.961 -19.656 -7.246 1 89.38 114 THR A CA 1
ATOM 867 C C . THR A 1 114 ? 7.758 -19.344 -8.125 1 89.38 114 THR A C 1
ATOM 869 O O . THR A 1 114 ? 7.168 -18.266 -8.008 1 89.38 114 THR A O 1
ATOM 872 N N . ALA A 1 115 ? 7.434 -20.219 -8.938 1 92.19 115 ALA A N 1
ATOM 873 C CA . ALA A 1 115 ? 6.273 -20.016 -9.797 1 92.19 115 ALA A CA 1
ATOM 874 C C . ALA A 1 115 ? 4.996 -19.859 -8.977 1 92.19 115 ALA A C 1
ATOM 876 O O . ALA A 1 115 ? 4.18 -18.969 -9.25 1 92.19 115 ALA A O 1
ATOM 877 N N . GLY A 1 116 ? 4.863 -20.672 -8.008 1 93 116 GLY A N 1
ATOM 878 C CA . GLY A 1 116 ? 3.699 -20.578 -7.145 1 93 116 GLY A CA 1
ATOM 879 C C . GLY A 1 116 ? 3.602 -19.266 -6.406 1 93 116 GLY A C 1
ATOM 880 O O . GLY A 1 116 ? 2.547 -18.625 -6.402 1 93 116 GLY A O 1
ATOM 881 N N . TYR A 1 117 ? 4.66 -18.859 -5.879 1 90.19 117 TYR A N 1
ATOM 882 C CA . TYR A 1 117 ? 4.664 -17.641 -5.086 1 90.19 117 TYR A CA 1
ATOM 883 C C . TYR A 1 117 ? 4.516 -16.406 -5.973 1 90.19 117 TYR A C 1
ATOM 885 O O . TYR A 1 117 ? 3.908 -15.414 -5.57 1 90.19 117 TYR A O 1
ATOM 893 N N . ALA A 1 118 ? 5.047 -16.5 -7.152 1 91.69 118 ALA A N 1
ATOM 894 C CA . ALA A 1 118 ? 4.906 -15.398 -8.086 1 91.69 118 ALA A CA 1
ATOM 895 C C . ALA A 1 118 ? 3.48 -15.305 -8.625 1 91.69 118 ALA A C 1
ATOM 897 O O . ALA A 1 118 ? 2.963 -14.203 -8.844 1 91.69 118 ALA A O 1
ATOM 898 N N . ALA A 1 119 ? 2.863 -16.375 -8.758 1 92.38 119 ALA A N 1
ATOM 899 C CA . ALA A 1 119 ? 1.549 -16.406 -9.398 1 92.38 119 ALA A CA 1
ATOM 900 C C . ALA A 1 119 ? 0.462 -15.953 -8.43 1 92.38 119 ALA A C 1
ATOM 902 O O . ALA A 1 119 ? -0.464 -15.234 -8.812 1 92.38 119 ALA A O 1
ATOM 903 N N . ARG A 1 120 ? 0.498 -16.391 -7.246 1 90.25 120 ARG A N 1
ATOM 904 C CA . ARG A 1 120 ? -0.45 -16.062 -6.188 1 90.25 120 ARG A CA 1
ATOM 905 C C . ARG A 1 120 ? -1.887 -16.141 -6.695 1 90.25 120 ARG A C 1
ATOM 907 O O . ARG A 1 120 ? -2.617 -15.148 -6.664 1 90.25 120 ARG A O 1
ATOM 914 N N . ILE A 1 121 ? -2.295 -17.266 -6.973 1 88.5 121 ILE A N 1
ATOM 915 C CA . ILE A 1 121 ? -3.535 -17.484 -7.711 1 88.5 121 ILE A CA 1
ATOM 916 C C . ILE A 1 121 ? -4.723 -17.047 -6.859 1 88.5 121 ILE A C 1
ATOM 918 O O . ILE A 1 121 ? -5.754 -16.609 -7.391 1 88.5 121 ILE A O 1
ATOM 922 N N . LEU A 1 122 ? -4.613 -17.031 -5.562 1 88.25 122 LEU A N 1
ATOM 923 C CA . LEU A 1 122 ? -5.734 -16.703 -4.691 1 88.25 122 LEU A CA 1
ATOM 924 C C . LEU A 1 122 ? -5.887 -15.195 -4.547 1 88.25 122 LEU A C 1
ATOM 926 O O . LEU A 1 122 ? -6.918 -14.711 -4.074 1 88.25 122 LEU A O 1
ATOM 930 N N . ASP A 1 123 ? -4.926 -14.477 -4.973 1 87.94 123 ASP A N 1
ATOM 931 C CA . ASP A 1 123 ? -4.949 -13.023 -4.84 1 87.94 123 ASP A CA 1
ATOM 932 C C . ASP A 1 123 ? -5.355 -12.359 -6.156 1 87.94 123 ASP A C 1
ATOM 934 O O . ASP A 1 123 ? -5.414 -11.125 -6.242 1 87.94 123 ASP A O 1
ATOM 938 N N . ARG A 1 124 ? -5.734 -13.07 -7.074 1 85.25 124 ARG A N 1
ATOM 939 C CA . ARG A 1 124 ? -6.051 -12.547 -8.398 1 85.25 124 ARG A CA 1
ATOM 940 C C . ARG A 1 124 ? -7.5 -12.078 -8.469 1 85.25 124 ARG A C 1
ATOM 942 O O . ARG A 1 124 ? -8.352 -12.562 -7.727 1 85.25 124 ARG A O 1
ATOM 949 N N . PRO A 1 125 ? -7.637 -11.148 -9.461 1 80.5 125 PRO A N 1
ATOM 950 C CA . PRO A 1 125 ? -9.016 -10.688 -9.633 1 80.5 125 PRO A CA 1
ATOM 951 C C . PRO A 1 125 ? -9.93 -11.773 -10.203 1 80.5 125 PRO A C 1
ATOM 953 O O . PRO A 1 125 ? -9.453 -12.781 -10.727 1 80.5 125 PRO A O 1
ATOM 956 N N . ARG A 1 126 ? -11.25 -11.719 -10.133 1 83.44 126 ARG A N 1
ATOM 957 C CA . ARG A 1 126 ? -12.312 -12.555 -10.68 1 83.44 126 ARG A CA 1
ATOM 958 C C . ARG A 1 126 ? -12.445 -13.859 -9.891 1 83.44 126 ARG A C 1
ATOM 960 O O . ARG A 1 126 ? -13.164 -14.766 -10.305 1 83.44 126 ARG A O 1
ATOM 967 N N . ARG A 1 127 ? -11.578 -14.008 -8.969 1 88.5 127 ARG A N 1
ATOM 968 C CA . ARG A 1 127 ? -11.727 -15.164 -8.086 1 88.5 127 ARG A CA 1
ATOM 969 C C . ARG A 1 127 ? -13.062 -15.117 -7.352 1 88.5 127 ARG A C 1
ATOM 971 O O . ARG A 1 127 ? -13.492 -14.055 -6.91 1 88.5 127 ARG A O 1
ATOM 978 N N . GLU A 1 128 ? -13.703 -16.312 -7.301 1 89.56 128 GLU A N 1
ATOM 979 C CA . GLU A 1 128 ? -14.945 -16.453 -6.547 1 89.56 128 GLU A CA 1
ATOM 980 C C . GLU A 1 128 ? -14.859 -17.594 -5.539 1 89.56 128 GLU A C 1
ATOM 982 O O . GLU A 1 128 ? -13.969 -18.438 -5.629 1 89.56 128 GLU A O 1
ATOM 987 N N . THR A 1 129 ? -15.734 -17.453 -4.613 1 88.25 129 THR A N 1
ATOM 988 C CA . THR A 1 129 ? -15.82 -18.531 -3.639 1 88.25 129 THR A CA 1
ATOM 989 C C . THR A 1 129 ? -17.266 -18.984 -3.459 1 88.25 129 THR A C 1
ATOM 991 O O . THR A 1 129 ? -18.156 -18.156 -3.25 1 88.25 129 THR A O 1
ATOM 994 N N . TYR A 1 130 ? -17.422 -20.234 -3.641 1 88.06 130 TYR A N 1
ATOM 995 C CA . TYR A 1 130 ? -18.734 -20.828 -3.416 1 88.06 130 TYR A CA 1
ATOM 996 C C . TYR A 1 130 ? -18.875 -21.297 -1.973 1 88.06 130 TYR A C 1
ATOM 998 O O . TYR A 1 130 ? -18.094 -22.109 -1.494 1 88.06 130 TYR A O 1
ATOM 1006 N N . HIS A 1 131 ? -19.906 -20.797 -1.372 1 83.94 131 HIS A N 1
ATOM 1007 C CA . HIS A 1 131 ? -20.188 -21.141 0.015 1 83.94 131 HIS A CA 1
ATOM 1008 C C . HIS A 1 131 ? -21.531 -21.828 0.146 1 83.94 131 HIS A C 1
ATOM 1010 O O . HIS A 1 131 ? -22.031 -22.031 1.258 1 83.94 131 HIS A O 1
ATOM 1016 N N . GLY A 1 132 ? -22.062 -22.125 -0.884 1 79.31 132 GLY A N 1
ATOM 1017 C CA . GLY A 1 132 ? -23.406 -22.719 -0.864 1 79.31 132 GLY A CA 1
ATOM 1018 C C . GLY A 1 132 ? -23.422 -24.125 -0.292 1 79.31 132 GLY A C 1
ATOM 1019 O O . GLY A 1 132 ? -22.422 -24.594 0.247 1 79.31 132 GLY A O 1
ATOM 1020 N N . PRO A 1 133 ? -24.469 -24.734 -0.384 1 79.56 133 PRO A N 1
ATOM 1021 C CA . PRO A 1 133 ? -24.703 -25.984 0.338 1 79.56 133 PRO A CA 1
ATOM 1022 C C . PRO A 1 133 ? -24.156 -27.203 -0.399 1 79.56 133 PRO A C 1
ATOM 1024 O O . PRO A 1 133 ? -24.094 -28.297 0.17 1 79.56 133 PRO A O 1
ATOM 1027 N N . LEU A 1 134 ? -23.859 -27.125 -1.588 1 83.25 134 LEU A N 1
ATOM 1028 C CA . LEU A 1 134 ? -23.422 -28.281 -2.352 1 83.25 134 LEU A CA 1
ATOM 1029 C C . LEU A 1 134 ? -22.125 -28.844 -1.79 1 83.25 134 LEU A C 1
ATOM 1031 O O . LEU A 1 134 ? -21.188 -28.094 -1.504 1 83.25 134 LEU A O 1
ATOM 1035 N N . LEU A 1 135 ? -22.156 -30.078 -1.625 1 78.31 135 LEU A N 1
ATOM 1036 C CA . LEU A 1 135 ? -20.922 -30.766 -1.296 1 78.31 135 LEU A CA 1
ATOM 1037 C C . LEU A 1 135 ? -19.984 -30.828 -2.504 1 78.31 135 LEU A C 1
ATOM 1039 O O . LEU A 1 135 ? -20.438 -30.672 -3.645 1 78.31 135 LEU A O 1
ATOM 1043 N N . PRO A 1 136 ? -18.719 -31.078 -2.258 1 78.31 136 PRO A N 1
ATOM 1044 C CA . PRO A 1 136 ? -17.766 -31.094 -3.369 1 78.31 136 PRO A CA 1
ATOM 1045 C C . PRO A 1 136 ? -18.172 -32.031 -4.496 1 78.31 136 PRO A C 1
ATOM 1047 O O . PRO A 1 136 ? -18.109 -31.672 -5.672 1 78.31 136 PRO A O 1
ATOM 1050 N N . THR A 1 137 ? -18.672 -33.188 -4.113 1 80.56 137 THR A N 1
ATOM 1051 C CA . THR A 1 137 ? -19.062 -34.156 -5.121 1 80.56 137 THR A CA 1
ATOM 1052 C C . THR A 1 137 ? -20.219 -33.625 -5.961 1 80.56 137 THR A C 1
ATOM 1054 O O . THR A 1 137 ? -20.281 -33.875 -7.168 1 80.56 137 THR A O 1
ATOM 1057 N N . GLN A 1 138 ? -21.062 -32.938 -5.297 1 84.94 138 GLN A N 1
ATOM 1058 C CA . GLN A 1 138 ? -22.188 -32.312 -5.996 1 84.94 138 GLN A CA 1
ATOM 1059 C C . GLN A 1 138 ? -21.734 -31.188 -6.898 1 84.94 138 GLN A C 1
ATOM 1061 O O . GLN A 1 138 ? -22.297 -30.984 -7.98 1 84.94 138 GLN A O 1
ATOM 1066 N N . ILE A 1 139 ? -20.781 -30.531 -6.441 1 88.5 139 ILE A N 1
ATOM 1067 C CA . ILE A 1 139 ? -20.234 -29.438 -7.223 1 88.5 139 ILE A CA 1
ATOM 1068 C C . ILE A 1 139 ? -19.641 -29.969 -8.523 1 88.5 139 ILE A C 1
ATOM 1070 O O . ILE A 1 139 ? -19.875 -29.422 -9.594 1 88.5 139 ILE A O 1
ATOM 1074 N N . PHE A 1 140 ? -18.938 -31.094 -8.43 1 89.12 140 PHE A N 1
ATOM 1075 C CA . PHE A 1 140 ? -18.312 -31.688 -9.609 1 89.12 140 PHE A CA 1
ATOM 1076 C C . PHE A 1 140 ? -19.359 -32.156 -10.609 1 89.12 140 PHE A C 1
ATOM 1078 O O . PHE A 1 140 ? -19.219 -31.938 -11.812 1 89.12 140 PHE A O 1
ATOM 1085 N N . SER A 1 141 ? -20.375 -32.719 -10.062 1 88.44 141 SER A N 1
ATOM 1086 C CA . SER A 1 141 ? -21.469 -33.156 -10.922 1 88.44 141 SER A CA 1
ATOM 1087 C C . SER A 1 141 ? -22.141 -31.984 -11.625 1 88.44 141 SER A C 1
ATOM 1089 O O . SER A 1 141 ? -22.422 -32.062 -12.828 1 88.44 141 SER A O 1
ATOM 1091 N N . ARG A 1 142 ? -22.328 -31 -10.867 1 91.44 142 ARG A N 1
ATOM 1092 C CA . ARG A 1 142 ? -22.953 -29.797 -11.43 1 91.44 142 ARG A CA 1
ATOM 1093 C C . ARG A 1 142 ? -22.062 -29.172 -12.492 1 91.44 142 ARG A C 1
ATOM 1095 O O . ARG A 1 142 ? -22.547 -28.703 -13.523 1 91.44 142 ARG A O 1
ATOM 1102 N N . LEU A 1 143 ? -20.844 -29.141 -12.305 1 92.75 143 LEU A N 1
ATOM 1103 C CA . LEU A 1 143 ? -19.922 -28.531 -13.258 1 92.75 143 LEU A CA 1
ATOM 1104 C C . LEU A 1 143 ? -19.875 -29.344 -14.555 1 92.75 143 LEU A C 1
ATOM 1106 O O . LEU A 1 143 ? -19.734 -28.766 -15.641 1 92.75 143 LEU A O 1
ATOM 1110 N N . ARG A 1 144 ? -19.969 -30.609 -14.445 1 91.94 144 ARG A N 1
ATOM 1111 C CA . ARG A 1 144 ? -20.047 -31.438 -15.641 1 91.94 144 ARG A CA 1
ATOM 1112 C C . ARG A 1 144 ? -21.266 -31.078 -16.484 1 91.94 144 ARG A C 1
ATOM 1114 O O . ARG A 1 144 ? -21.188 -31.016 -17.703 1 91.94 144 ARG A O 1
ATOM 1121 N N . GLU A 1 145 ? -22.312 -30.875 -15.75 1 93.62 145 GLU A N 1
ATOM 1122 C CA . GLU A 1 145 ? -23.547 -30.469 -16.438 1 93.62 145 GLU A CA 1
ATOM 1123 C C . GLU A 1 145 ? -23.375 -29.109 -17.109 1 93.62 145 GLU A C 1
ATOM 1125 O O . GLU A 1 145 ? -23.828 -28.922 -18.25 1 93.62 145 GLU A O 1
ATOM 1130 N N . LEU A 1 146 ? -22.781 -28.266 -16.438 1 94.25 146 LEU A N 1
ATOM 1131 C CA . LEU A 1 146 ? -22.625 -26.906 -16.922 1 94.25 146 LEU A CA 1
ATOM 1132 C C . LEU A 1 146 ? -21.672 -26.875 -18.125 1 94.25 146 LEU A C 1
ATOM 1134 O O . LEU A 1 146 ? -21.797 -26 -18.984 1 94.25 146 LEU A O 1
ATOM 1138 N N . GLN A 1 147 ? -20.703 -27.734 -18.141 1 94.44 147 GLN A N 1
ATOM 1139 C CA . GLN A 1 147 ? -19.828 -27.828 -19.297 1 94.44 147 GLN A CA 1
ATOM 1140 C C . GLN A 1 147 ? -20.625 -28.125 -20.562 1 94.44 147 GLN A C 1
ATOM 1142 O O . GLN A 1 147 ? -20.312 -27.578 -21.625 1 94.44 147 GLN A O 1
ATOM 1147 N N . GLN A 1 148 ? -21.641 -28.938 -20.438 1 93.25 148 GLN A N 1
ATOM 1148 C CA . GLN A 1 148 ? -22.469 -29.312 -21.578 1 93.25 148 GLN A CA 1
ATOM 1149 C C . GLN A 1 148 ? -23.484 -28.219 -21.906 1 93.25 148 GLN A C 1
ATOM 1151 O O . GLN A 1 148 ? -23.656 -27.859 -23.062 1 93.25 148 GLN A O 1
ATOM 1156 N N . SE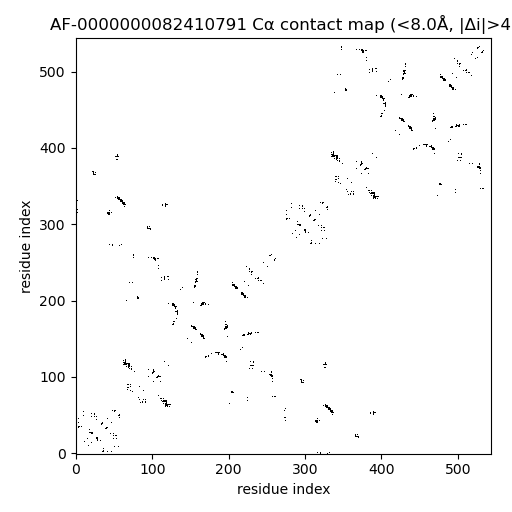R A 1 149 ? -24.062 -27.688 -20.891 1 93.81 149 SER A N 1
ATOM 1157 C CA . SER A 1 149 ? -25.188 -26.781 -21.078 1 93.81 149 SER A CA 1
ATOM 1158 C C . SER A 1 149 ? -24.703 -25.359 -21.359 1 93.81 149 SER A C 1
ATOM 1160 O O . SER A 1 149 ? -25.297 -24.641 -22.156 1 93.81 149 SER A O 1
ATOM 1162 N N . ASP A 1 150 ? -23.609 -24.953 -20.719 1 94.25 150 ASP A N 1
ATOM 1163 C CA . ASP A 1 150 ? -23.188 -23.562 -20.766 1 94.25 150 ASP A CA 1
ATOM 1164 C C . ASP A 1 150 ? -21.797 -23.422 -21.391 1 94.25 150 ASP A C 1
ATOM 1166 O O . ASP A 1 150 ? -21.234 -22.328 -21.438 1 94.25 150 ASP A O 1
ATOM 1170 N N . ASN A 1 151 ? -21.219 -24.562 -21.828 1 94.69 151 ASN A N 1
ATOM 1171 C CA . ASN A 1 151 ? -19.859 -24.578 -22.359 1 94.69 151 ASN A CA 1
ATOM 1172 C C . ASN A 1 151 ? -18.859 -24.031 -21.328 1 94.69 151 ASN A C 1
ATOM 1174 O O . ASN A 1 151 ? -17.938 -23.312 -21.688 1 94.69 151 ASN A O 1
ATOM 1178 N N . LEU A 1 152 ? -19.109 -24.312 -20.078 1 95.5 152 LEU A N 1
ATOM 1179 C CA . LEU A 1 152 ? -18.234 -23.891 -18.984 1 95.5 152 LEU A CA 1
ATOM 1180 C C . LEU A 1 152 ? -17.125 -24.922 -18.766 1 95.5 152 LEU A C 1
ATOM 1182 O O . LEU A 1 152 ? -17.359 -25.984 -18.188 1 95.5 152 LEU A O 1
ATOM 1186 N N . ASN A 1 153 ? -15.977 -24.594 -19.172 1 94.94 153 ASN A N 1
ATOM 1187 C CA . ASN A 1 153 ? -14.844 -25.484 -18.938 1 94.94 153 ASN A CA 1
ATOM 1188 C C . ASN A 1 153 ? -14.359 -25.391 -17.5 1 94.94 153 ASN A C 1
ATOM 1190 O O . ASN A 1 153 ? -14.43 -24.344 -16.875 1 94.94 153 ASN A O 1
ATOM 1194 N N . TRP A 1 154 ? -13.883 -26.562 -17.016 1 94.19 154 TRP A N 1
ATOM 1195 C CA . TRP A 1 154 ? -13.438 -26.578 -15.633 1 94.19 154 TRP A CA 1
ATOM 1196 C C . TRP A 1 154 ? -12.398 -27.672 -15.406 1 94.19 154 TRP A C 1
ATOM 1198 O O . TRP A 1 154 ? -12.312 -28.625 -16.188 1 94.19 154 TRP A O 1
ATOM 1208 N N . ALA A 1 155 ? -11.562 -27.516 -14.422 1 93.5 155 ALA A N 1
ATOM 1209 C CA . ALA A 1 155 ? -10.594 -28.516 -13.977 1 93.5 155 ALA A CA 1
ATOM 1210 C C . ALA A 1 155 ? -10.234 -28.312 -12.508 1 93.5 155 ALA A C 1
ATOM 1212 O O . ALA A 1 155 ? -10.055 -27.188 -12.055 1 93.5 155 ALA A O 1
ATOM 1213 N N . VAL A 1 156 ? -10.156 -29.391 -11.828 1 91.88 156 VAL A N 1
ATOM 1214 C CA . VAL A 1 156 ? -9.812 -29.344 -10.414 1 91.88 156 VAL A CA 1
ATOM 1215 C C . VAL A 1 156 ? -8.297 -29.234 -10.258 1 91.88 156 VAL A C 1
ATOM 1217 O O . VAL A 1 156 ? -7.543 -29.781 -11.062 1 91.88 156 VAL A O 1
ATOM 1220 N N . THR A 1 157 ? -7.859 -28.516 -9.289 1 91.5 157 THR A N 1
ATOM 1221 C CA . THR A 1 157 ? -6.453 -28.438 -8.906 1 91.5 157 THR A CA 1
ATOM 1222 C C . THR A 1 157 ? -6.305 -28.438 -7.391 1 91.5 157 THR A C 1
ATOM 1224 O O . THR A 1 157 ? -7.297 -28.516 -6.664 1 91.5 157 THR A O 1
ATOM 1227 N N . GLY A 1 158 ? -5.051 -28.422 -6.902 1 87.88 158 GLY A N 1
ATOM 1228 C CA . GLY A 1 158 ? -4.805 -28.391 -5.469 1 87.88 158 GLY A CA 1
ATOM 1229 C C . GLY A 1 158 ? -4.707 -29.781 -4.855 1 87.88 158 GLY A C 1
ATOM 1230 O O . GLY A 1 158 ? -4.441 -30.766 -5.555 1 87.88 158 GLY A O 1
ATOM 1231 N N . ALA A 1 159 ? -4.734 -29.781 -3.467 1 80.94 159 ALA A N 1
ATOM 1232 C CA . ALA A 1 159 ? -4.594 -31.031 -2.738 1 80.94 159 ALA A CA 1
ATOM 1233 C C . ALA A 1 159 ? -5.957 -31.672 -2.486 1 80.94 159 ALA A C 1
ATOM 1235 O O . ALA A 1 159 ? -6.988 -31 -2.555 1 80.94 159 ALA A O 1
ATOM 1236 N N . ASP A 1 160 ? -5.742 -32.969 -2.166 1 70.5 160 ASP A N 1
ATOM 1237 C CA . ASP A 1 160 ? -6.945 -33.688 -1.815 1 70.5 160 ASP A CA 1
ATOM 1238 C C . ASP A 1 160 ? -7.57 -33.156 -0.529 1 70.5 160 ASP A C 1
ATOM 1240 O O . ASP A 1 160 ? -6.855 -32.844 0.422 1 70.5 160 ASP A O 1
ATOM 1244 N N . GLY A 1 161 ? -8.93 -32.719 -0.486 1 61.28 161 GLY A N 1
ATOM 1245 C CA . GLY A 1 161 ? -9.625 -32.188 0.683 1 61.28 161 GLY A CA 1
ATOM 1246 C C . GLY A 1 161 ? -9.938 -30.719 0.577 1 61.28 161 GLY A C 1
ATOM 1247 O O . GLY A 1 161 ? -10.82 -30.219 1.274 1 61.28 161 GLY A O 1
ATOM 1248 N N . LEU A 1 162 ? -9.07 -30.109 -0.106 1 64.81 162 LEU A N 1
ATOM 1249 C CA . LEU A 1 162 ? -9.359 -28.703 -0.354 1 64.81 162 LEU A CA 1
ATOM 1250 C C . LEU A 1 162 ? -9.109 -28.344 -1.815 1 64.81 162 LEU A C 1
ATOM 1252 O O . LEU A 1 162 ? -8.117 -27.688 -2.137 1 64.81 162 LEU A O 1
ATOM 1256 N N . PRO A 1 163 ? -10.133 -28.703 -2.57 1 74 163 PRO A N 1
ATOM 1257 C CA . PRO A 1 163 ? -9.836 -28.469 -3.986 1 74 163 PRO A CA 1
ATOM 1258 C C . PRO A 1 163 ? -10.125 -27.031 -4.422 1 74 163 PRO A C 1
ATOM 1260 O O . PRO A 1 163 ? -11 -26.375 -3.846 1 74 163 PRO A O 1
ATOM 1263 N N . MET A 1 164 ? -9.289 -26.594 -5.188 1 90.19 164 MET A N 1
ATOM 1264 C CA . MET A 1 164 ? -9.508 -25.406 -6.027 1 90.19 164 MET A CA 1
ATOM 1265 C C . MET A 1 164 ? -9.953 -25.812 -7.426 1 90.19 164 MET A C 1
ATOM 1267 O O . MET A 1 164 ? -9.602 -26.891 -7.906 1 90.19 164 MET A O 1
ATOM 1271 N N . ILE A 1 165 ? -10.805 -24.969 -7.992 1 93.69 165 ILE A N 1
ATOM 1272 C CA . ILE A 1 165 ? -11.312 -25.328 -9.312 1 93.69 165 ILE A CA 1
ATOM 1273 C C . ILE A 1 165 ? -11.094 -24.156 -10.281 1 93.69 165 ILE A C 1
ATOM 1275 O O . ILE A 1 165 ? -11.547 -23.047 -10.023 1 93.69 165 ILE A O 1
ATOM 1279 N N . TYR A 1 166 ? -10.383 -24.453 -11.336 1 94.88 166 TYR A N 1
ATOM 1280 C CA . TYR A 1 166 ? -10.359 -23.516 -12.453 1 94.88 166 TYR A CA 1
ATOM 1281 C C . TYR A 1 166 ? -11.656 -23.578 -13.25 1 94.88 166 TYR A C 1
ATOM 1283 O O . TYR A 1 166 ? -12.156 -24.656 -13.555 1 94.88 166 TYR A O 1
ATOM 1291 N N . VAL A 1 167 ? -12.188 -22.438 -13.57 1 95.56 167 VAL A N 1
ATOM 1292 C CA . VAL A 1 167 ? -13.367 -22.359 -14.438 1 95.56 167 VAL A CA 1
ATOM 1293 C C . VAL A 1 167 ? -13.18 -21.25 -15.469 1 95.56 167 VAL A C 1
ATOM 1295 O O . VAL A 1 167 ? -12.484 -20.25 -15.203 1 95.56 167 VAL A O 1
ATOM 1298 N N . SER A 1 168 ? -13.781 -21.438 -16.688 1 95.31 168 SER A N 1
ATOM 1299 C CA . SER A 1 168 ? -13.602 -20.484 -17.766 1 95.31 168 SER A CA 1
ATOM 1300 C C . SER A 1 168 ? -14.281 -19.156 -17.453 1 95.31 168 SER A C 1
ATOM 1302 O O . SER A 1 168 ? -13.906 -18.109 -18 1 95.31 168 SER A O 1
ATOM 1304 N N . ASP A 1 169 ? -15.242 -19.188 -16.562 1 95.31 169 ASP A N 1
ATOM 1305 C CA . ASP A 1 169 ? -15.984 -18 -16.141 1 95.31 169 ASP A CA 1
ATOM 1306 C C . ASP A 1 169 ? -16.438 -18.125 -14.688 1 95.31 169 ASP A C 1
ATOM 1308 O O . ASP A 1 169 ? -17.547 -18.609 -14.422 1 95.31 169 ASP A O 1
ATOM 1312 N N . PRO A 1 170 ? -15.664 -17.531 -13.789 1 95.31 170 PRO A N 1
ATOM 1313 C CA . PRO A 1 170 ? -15.953 -17.734 -12.367 1 95.31 170 PRO A CA 1
ATOM 1314 C C . PRO A 1 170 ? -17.281 -17.125 -11.938 1 95.31 170 PRO A C 1
ATOM 1316 O O . PRO A 1 170 ? -18.078 -17.781 -11.258 1 95.31 170 PRO A O 1
ATOM 1319 N N . PRO A 1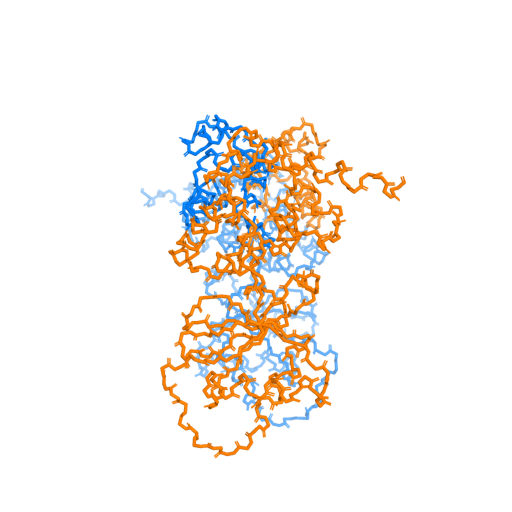 171 ? -17.641 -15.867 -12.328 1 94.19 171 PRO A N 1
ATOM 1320 C CA . PRO A 1 171 ? -18.938 -15.328 -11.93 1 94.19 171 PRO A CA 1
ATOM 1321 C C . PRO A 1 171 ? -20.109 -16.188 -12.422 1 94.19 171 PRO A C 1
ATOM 1323 O O . PRO A 1 171 ? -21.062 -16.438 -11.68 1 94.19 171 PRO A O 1
ATOM 1326 N N . LEU A 1 172 ? -20.047 -16.594 -13.633 1 95.25 172 LEU A N 1
ATOM 1327 C CA . LEU A 1 172 ? -21.094 -17.453 -14.18 1 95.25 172 LEU A CA 1
ATOM 1328 C C . LEU A 1 172 ? -21.188 -18.766 -13.406 1 95.25 172 LEU A C 1
ATOM 1330 O O . LEU A 1 172 ? -22.281 -19.234 -13.094 1 95.25 172 LEU A O 1
ATOM 1334 N N . ALA A 1 173 ? -20.047 -19.406 -13.156 1 95.56 173 ALA A N 1
ATOM 1335 C CA . ALA A 1 173 ? -20.016 -20.656 -12.406 1 95.56 173 ALA A CA 1
ATOM 1336 C C . ALA A 1 173 ? -20.672 -20.484 -11.039 1 95.56 173 ALA A C 1
ATOM 1338 O O . ALA A 1 173 ? -21.484 -21.312 -10.633 1 95.56 173 ALA A O 1
ATOM 1339 N N . LEU A 1 174 ? -20.281 -19.422 -10.375 1 93.62 174 LEU A N 1
ATOM 1340 C CA . LEU A 1 174 ? -20.828 -19.156 -9.047 1 93.62 174 LEU A CA 1
ATOM 1341 C C . LEU A 1 174 ? -22.344 -18.969 -9.125 1 93.62 174 LEU A C 1
ATOM 1343 O O . LEU A 1 174 ? -23.078 -19.531 -8.312 1 93.62 174 LEU A O 1
ATOM 1347 N N . GLU A 1 175 ? -22.75 -18.156 -10.039 1 93.56 175 GLU A N 1
ATOM 1348 C CA . GLU A 1 175 ? -24.188 -17.906 -10.242 1 93.56 175 GLU A CA 1
ATOM 1349 C C . GLU A 1 175 ? -24.938 -19.219 -10.461 1 93.56 175 GLU A C 1
ATOM 1351 O O . GLU A 1 175 ? -25.969 -19.469 -9.828 1 93.56 175 GLU A O 1
ATOM 1356 N N . ARG A 1 176 ? -24.469 -20.078 -11.297 1 94 176 ARG A N 1
ATOM 1357 C CA . ARG A 1 176 ? -25.125 -21.328 -11.656 1 94 176 ARG A CA 1
ATOM 1358 C C . ARG A 1 176 ? -25.094 -22.312 -10.492 1 94 176 ARG A C 1
ATOM 1360 O O . ARG A 1 176 ? -26.031 -23.094 -10.312 1 94 176 ARG A O 1
ATOM 1367 N N . LEU A 1 177 ? -24.016 -22.344 -9.766 1 91.38 177 LEU A N 1
ATOM 1368 C CA . LEU A 1 177 ? -23.922 -23.219 -8.602 1 91.38 177 LEU A CA 1
ATOM 1369 C C . LEU A 1 177 ? -24.922 -22.812 -7.527 1 91.38 177 LEU A C 1
ATOM 1371 O O . LEU A 1 177 ? -25.438 -23.656 -6.793 1 91.38 177 LEU A O 1
ATOM 1375 N N . ASN A 1 178 ? -25.156 -21.531 -7.5 1 88.69 178 ASN A N 1
ATOM 1376 C CA . ASN A 1 178 ? -26.078 -21.016 -6.504 1 88.69 178 ASN A CA 1
ATOM 1377 C C . ASN A 1 178 ? -27.531 -21.234 -6.926 1 88.69 178 ASN A C 1
ATOM 1379 O O . ASN A 1 178 ? -28.438 -21.156 -6.098 1 88.69 178 ASN A O 1
ATOM 1383 N N . ASP A 1 179 ? -27.75 -21.297 -8.219 1 82.31 179 ASP A N 1
ATOM 1384 C CA . ASP A 1 179 ? -29.094 -21.516 -8.742 1 82.31 179 ASP A CA 1
ATOM 1385 C C . ASP A 1 179 ? -29.672 -22.844 -8.266 1 82.31 179 ASP A C 1
ATOM 1387 O O . ASP A 1 179 ? -30.875 -23.062 -8.352 1 82.31 179 ASP A O 1
ATOM 1391 N N . VAL A 1 180 ? -28.891 -23.672 -7.922 1 69.06 180 VAL A N 1
ATOM 1392 C CA . VAL A 1 180 ? -29.391 -24.984 -7.547 1 69.06 180 VAL A CA 1
ATOM 1393 C C . VAL A 1 180 ? -30.25 -24.859 -6.293 1 69.06 180 VAL A C 1
ATOM 1395 O O . VAL A 1 180 ? -29.906 -24.125 -5.363 1 69.06 180 VAL A O 1
ATOM 1398 N N . GLY A 1 181 ? -31.531 -24.625 -6.41 1 55.06 181 GLY A N 1
ATOM 1399 C CA . GLY A 1 181 ? -32.625 -24.562 -5.445 1 55.06 181 GLY A CA 1
ATOM 1400 C C . GLY A 1 181 ? -32.219 -25 -4.055 1 55.06 181 GLY A C 1
ATOM 1401 O O . GLY A 1 181 ? -31.125 -25.562 -3.871 1 55.06 181 GLY A O 1
ATOM 1402 N N . GLY A 1 182 ? -33.125 -24.781 -2.904 1 49.5 182 GLY A N 1
ATOM 1403 C CA . GLY A 1 182 ? -33.219 -24.734 -1.453 1 49.5 182 GLY A CA 1
ATOM 1404 C C . GLY A 1 182 ? -32.656 -25.984 -0.787 1 49.5 182 GLY A C 1
ATOM 1405 O O . GLY A 1 182 ? -33.406 -26.734 -0.135 1 49.5 182 GLY A O 1
ATOM 1406 N N . GLY A 1 183 ? -31.828 -26.719 -1.406 1 45.78 183 GLY A N 1
ATOM 1407 C CA . GLY A 1 183 ? -31.672 -27.766 -0.41 1 45.78 183 GLY A CA 1
ATOM 1408 C C . GLY A 1 183 ? -31.312 -27.234 0.963 1 45.78 183 GLY A C 1
ATOM 1409 O O . GLY A 1 183 ? -31.172 -26.016 1.146 1 45.78 183 GLY A O 1
ATOM 1410 N N . SER A 1 184 ? -31.25 -28.172 1.949 1 46.81 184 SER A N 1
ATOM 1411 C CA . SER A 1 184 ? -31.125 -27.875 3.371 1 46.81 184 SER A CA 1
ATOM 1412 C C . SER A 1 184 ? -29.969 -26.922 3.631 1 46.81 184 SER A C 1
ATOM 1414 O O . SER A 1 184 ? -28.922 -27 2.979 1 46.81 184 SER A O 1
ATOM 1416 N N . ASN A 1 185 ? -30.375 -25.641 3.875 1 46.59 185 ASN A N 1
ATOM 1417 C CA . ASN A 1 185 ? -29.594 -24.547 4.41 1 46.59 185 ASN A CA 1
ATOM 1418 C C . ASN A 1 185 ? -28.422 -25.031 5.262 1 46.59 185 ASN A C 1
ATOM 1420 O O . ASN A 1 185 ? -27.875 -24.281 6.07 1 46.59 185 ASN A O 1
ATOM 1424 N N . ARG A 1 186 ? -28.406 -26.359 5.48 1 44.97 186 ARG A N 1
ATOM 1425 C CA . ARG A 1 186 ? -27.406 -26.641 6.508 1 44.97 186 ARG A CA 1
ATOM 1426 C C . ARG A 1 186 ? -25.984 -26.484 5.965 1 44.97 186 ARG A C 1
ATOM 1428 O O . ARG A 1 186 ? -25.5 -27.344 5.23 1 44.97 186 ARG A O 1
ATOM 1435 N N . ARG A 1 187 ? -25.609 -25.25 5.812 1 49.97 187 ARG A N 1
ATOM 1436 C CA . ARG A 1 187 ? -24.188 -25.016 5.59 1 49.97 187 ARG A CA 1
ATOM 1437 C C . ARG A 1 187 ? -23.328 -25.859 6.535 1 49.97 187 ARG A C 1
ATOM 1439 O O . ARG A 1 187 ? -23.625 -25.938 7.73 1 49.97 187 ARG A O 1
ATOM 1446 N N . SER A 1 188 ? -22.766 -26.797 6 1 43.72 188 SER A N 1
ATOM 1447 C CA . SER A 1 188 ? -21.828 -27.375 6.949 1 43.72 188 SER A CA 1
ATOM 1448 C C . SER A 1 188 ? -20.906 -26.312 7.547 1 43.72 188 SER A C 1
ATOM 1450 O O . SER A 1 188 ? -20.391 -25.469 6.824 1 43.72 188 SER A O 1
ATOM 1452 N N . ARG A 1 189 ? -21.047 -26.047 8.742 1 48.06 189 ARG A N 1
ATOM 1453 C CA . ARG A 1 189 ? -20.25 -25.109 9.523 1 48.06 189 ARG A CA 1
ATOM 1454 C C . ARG A 1 189 ? -18.766 -25.234 9.172 1 48.06 189 ARG A C 1
ATOM 1456 O O . ARG A 1 189 ? -17.969 -24.359 9.516 1 48.06 189 ARG A O 1
ATOM 1463 N N . PHE A 1 190 ? -18.531 -26.5 8.594 1 42.91 190 PHE A N 1
ATOM 1464 C CA . PHE A 1 190 ? -17.109 -26.797 8.523 1 42.91 190 PHE A CA 1
ATOM 1465 C C . PHE A 1 190 ? -16.578 -26.562 7.113 1 42.91 190 PHE A C 1
ATOM 1467 O O . PHE A 1 190 ? -15.383 -26.766 6.855 1 42.91 190 PHE A O 1
ATOM 1474 N N . TRP A 1 191 ? -17.547 -26.172 6.273 1 54.41 191 TRP A N 1
ATOM 1475 C CA . TRP A 1 191 ? -17.062 -26.078 4.898 1 54.41 191 TRP A CA 1
ATOM 1476 C C . TRP A 1 191 ? -16.703 -24.641 4.547 1 54.41 191 TRP A C 1
ATOM 1478 O O . TRP A 1 191 ? -17.547 -23.734 4.66 1 54.41 191 TRP A O 1
ATOM 1488 N N . GLU A 1 192 ? -15.297 -24.422 4.406 1 64.12 192 GLU A N 1
ATOM 1489 C CA . GLU A 1 192 ? -14.734 -23.094 4.188 1 64.12 192 GLU A CA 1
ATOM 1490 C C . GLU A 1 192 ? -15.016 -22.594 2.773 1 64.12 192 GLU A C 1
ATOM 1492 O O . GLU A 1 192 ? -14.812 -21.422 2.467 1 64.12 192 GLU A O 1
ATOM 1497 N N . GLY A 1 193 ? -15.656 -23.562 1.948 1 77.62 193 GLY A N 1
ATOM 1498 C CA . GLY A 1 193 ? -16.031 -23.156 0.604 1 77.62 193 GLY A CA 1
ATOM 1499 C C . GLY A 1 193 ? -15.055 -23.609 -0.457 1 77.62 193 GLY A C 1
ATOM 1500 O O . GLY A 1 193 ? -14.039 -24.25 -0.142 1 77.62 193 GLY A O 1
ATOM 1501 N N . VAL A 1 194 ? -15.508 -23.672 -1.726 1 86.06 194 VAL A N 1
ATOM 1502 C CA . VAL A 1 194 ? -14.664 -24 -2.873 1 86.06 194 VAL A CA 1
ATOM 1503 C C . VAL A 1 194 ? -14.289 -22.734 -3.629 1 86.06 194 VAL A C 1
ATOM 1505 O O . VAL A 1 194 ? -15.148 -21.906 -3.922 1 86.06 194 VAL A O 1
ATOM 1508 N N . THR A 1 195 ? -13.008 -22.672 -3.846 1 90.88 195 THR A N 1
ATOM 1509 C CA . THR A 1 195 ? -12.523 -21.5 -4.566 1 90.88 195 THR A CA 1
ATOM 1510 C C . THR A 1 195 ? -12.594 -21.719 -6.074 1 90.88 195 THR A C 1
ATOM 1512 O O . THR A 1 195 ? -12.125 -22.75 -6.574 1 90.88 195 THR A O 1
ATOM 1515 N N . LEU A 1 196 ? -13.219 -20.781 -6.766 1 93.75 196 LEU A N 1
ATOM 1516 C CA . LEU A 1 196 ? -13.305 -20.781 -8.227 1 93.75 196 LEU A CA 1
ATOM 1517 C C . LEU A 1 196 ? -12.312 -19.797 -8.828 1 93.75 196 LEU A C 1
ATOM 1519 O O . LEU A 1 196 ? -12.383 -18.594 -8.562 1 93.75 196 LEU A O 1
ATOM 1523 N N . LEU A 1 197 ? -11.438 -20.391 -9.617 1 94.19 197 LEU A N 1
ATOM 1524 C CA . LEU A 1 197 ? -10.344 -19.609 -10.18 1 94.19 197 LEU A CA 1
ATOM 1525 C C . LEU A 1 197 ? -10.547 -19.391 -11.68 1 94.19 197 LEU A C 1
ATOM 1527 O O . LEU A 1 197 ? -11.117 -20.25 -12.359 1 94.19 197 LEU A O 1
ATOM 1531 N N . ASP A 1 198 ? -10.031 -18.281 -12.156 1 93.56 198 ASP A N 1
ATOM 1532 C CA . ASP A 1 198 ? -10.055 -18.016 -13.594 1 93.56 198 ASP A CA 1
ATOM 1533 C C . ASP A 1 198 ? -9.094 -18.938 -14.344 1 93.56 198 ASP A C 1
ATOM 1535 O O . ASP A 1 198 ? -7.918 -19.016 -14 1 93.56 198 ASP A O 1
ATOM 1539 N N . MET A 1 199 ? -9.57 -19.531 -15.438 1 91.88 199 MET A N 1
ATOM 1540 C CA . MET A 1 199 ? -8.828 -20.531 -16.188 1 91.88 199 MET A CA 1
ATOM 1541 C C . MET A 1 199 ? -7.988 -19.875 -17.281 1 91.88 199 MET A C 1
ATOM 1543 O O . MET A 1 199 ? -7.109 -20.516 -17.875 1 91.88 199 MET A O 1
ATOM 1547 N N . SER A 1 200 ? -8.133 -18.688 -17.547 1 87.75 200 SER A N 1
ATOM 1548 C CA . SER A 1 200 ? -7.551 -18.031 -18.703 1 87.75 200 SER A CA 1
ATOM 1549 C C . SER A 1 200 ? -6.031 -18.156 -18.719 1 87.75 200 SER A C 1
ATOM 1551 O O . SER A 1 200 ? -5.43 -18.406 -19.766 1 87.75 200 SER A O 1
ATOM 1553 N N . PRO A 1 201 ? -5.391 -18.094 -17.547 1 83.5 201 PRO A N 1
ATOM 1554 C CA . PRO A 1 201 ? -3.928 -18.172 -17.594 1 83.5 201 PRO A CA 1
ATOM 1555 C C . PRO A 1 201 ? -3.408 -19.594 -17.812 1 83.5 201 PRO A C 1
ATOM 1557 O O . PRO A 1 201 ? -2.223 -19.781 -18.094 1 83.5 201 PRO A O 1
ATOM 1560 N N . VAL A 1 202 ? -4.297 -20.578 -17.688 1 85.5 202 VAL A N 1
ATOM 1561 C CA . VAL A 1 202 ? -3.844 -21.953 -17.766 1 85.5 202 VAL A CA 1
ATOM 1562 C C . VAL A 1 202 ? -4.598 -22.688 -18.891 1 85.5 202 VAL A C 1
ATOM 1564 O O . VAL A 1 202 ? -4.715 -23.906 -18.859 1 85.5 202 VAL A O 1
ATOM 1567 N N . VAL A 1 203 ? -5.137 -22 -19.781 1 75.94 203 VAL A N 1
ATOM 1568 C CA . VAL A 1 203 ? -5.992 -22.578 -20.828 1 75.94 203 VAL A CA 1
ATOM 1569 C C . VAL A 1 203 ? -5.211 -23.609 -21.625 1 75.94 203 VAL A C 1
ATOM 1571 O O . VAL A 1 203 ? -5.777 -24.625 -22.062 1 75.94 203 VAL A O 1
ATOM 1574 N N . ASN A 1 204 ? -3.955 -23.516 -21.688 1 76.19 204 ASN A N 1
ATOM 1575 C CA . ASN A 1 204 ? -3.191 -24.469 -22.484 1 76.19 204 ASN A CA 1
ATOM 1576 C C . ASN A 1 204 ? -2.512 -25.516 -21.609 1 76.19 204 ASN A C 1
ATOM 1578 O O . ASN A 1 204 ? -1.711 -26.312 -22.109 1 76.19 204 ASN A O 1
ATOM 1582 N N . ALA A 1 205 ? -2.957 -25.531 -20.406 1 82.19 205 ALA A N 1
ATOM 1583 C CA . ALA A 1 205 ? -2.371 -26.531 -19.516 1 82.19 205 ALA A CA 1
ATOM 1584 C C . ALA A 1 205 ? -3.027 -27.891 -19.703 1 82.19 205 ALA A C 1
ATOM 1586 O O . ALA A 1 205 ? -4.191 -27.984 -20.094 1 82.19 205 ALA A O 1
ATOM 1587 N N . ARG A 1 206 ? -2.312 -28.859 -19.391 1 82.12 206 ARG A N 1
ATOM 1588 C CA . ARG A 1 206 ? -2.809 -30.219 -19.516 1 82.12 206 ARG A CA 1
ATOM 1589 C C . ARG A 1 206 ? -3.889 -30.516 -18.484 1 82.12 206 ARG A C 1
ATOM 1591 O O . ARG A 1 206 ? -3.775 -30.094 -17.328 1 82.12 206 ARG A O 1
ATOM 1598 N N . VAL A 1 207 ? -4.941 -31.141 -18.969 1 87.75 207 VAL A N 1
ATOM 1599 C CA . VAL A 1 207 ? -6.012 -31.594 -18.094 1 87.75 207 VAL A CA 1
ATOM 1600 C C . VAL A 1 207 ? -6.242 -33.094 -18.297 1 87.75 207 VAL A C 1
ATOM 1602 O O . VAL A 1 207 ? -6.215 -33.594 -19.422 1 87.75 207 VAL A O 1
ATOM 1605 N N . ARG A 1 208 ? -6.383 -33.812 -17.172 1 85.69 208 ARG A N 1
ATOM 1606 C CA . ARG A 1 208 ? -6.59 -35.25 -17.281 1 85.69 208 ARG A CA 1
ATOM 1607 C C . ARG A 1 208 ? -7.672 -35.719 -16.328 1 85.69 208 ARG A C 1
ATOM 1609 O O . ARG A 1 208 ? -7.984 -35.031 -15.344 1 85.69 208 ARG A O 1
ATOM 1616 N N . GLY A 1 209 ? -8.219 -36.875 -16.75 1 86.88 209 GLY A N 1
ATOM 1617 C CA . GLY A 1 209 ? -9.125 -37.5 -15.812 1 86.88 209 GLY A CA 1
ATOM 1618 C C . GLY A 1 209 ? -8.422 -38.062 -14.602 1 86.88 209 GLY A C 1
ATOM 1619 O O . GLY A 1 209 ? -7.336 -38.656 -14.719 1 86.88 209 GLY A O 1
ATOM 1620 N N . ARG A 1 210 ? -9.008 -37.812 -13.461 1 83.25 210 ARG A N 1
ATOM 1621 C CA . ARG A 1 210 ? -8.438 -38.312 -12.211 1 83.25 210 ARG A CA 1
ATOM 1622 C C . ARG A 1 210 ? -9.539 -38.75 -11.25 1 83.25 210 ARG A C 1
ATOM 1624 O O . ARG A 1 210 ? -10.656 -38.219 -11.289 1 83.25 210 ARG A O 1
ATOM 1631 N N . VAL A 1 211 ? -9.195 -39.719 -10.5 1 82.81 211 VAL A N 1
ATOM 1632 C CA . VAL A 1 211 ? -10.078 -40.125 -9.414 1 82.81 211 VAL A CA 1
ATOM 1633 C C . VAL A 1 211 ? -9.547 -39.625 -8.086 1 82.81 211 VAL A C 1
ATOM 1635 O O . VAL A 1 211 ? -8.414 -39.906 -7.703 1 82.81 211 VAL A O 1
ATOM 1638 N N . LEU A 1 212 ? -10.344 -38.844 -7.387 1 78.69 212 LEU A N 1
ATOM 1639 C CA . LEU A 1 212 ? -9.938 -38.312 -6.098 1 78.69 212 LEU A CA 1
ATOM 1640 C C . LEU A 1 212 ? -10.023 -39.344 -5 1 78.69 212 LEU A C 1
ATOM 1642 O O . LEU A 1 212 ? -10.609 -40.406 -5.199 1 78.69 212 LEU A O 1
ATOM 1646 N N . ALA A 1 213 ? -9.43 -39 -3.881 1 74.06 213 ALA A N 1
ATOM 1647 C CA . ALA A 1 213 ? -9.422 -39.938 -2.766 1 74.06 213 ALA A CA 1
ATOM 1648 C C . ALA A 1 213 ? -10.844 -40.344 -2.379 1 74.06 213 ALA A C 1
ATOM 1650 O O . ALA A 1 213 ? -11.078 -41.5 -1.966 1 74.06 213 ALA A O 1
ATOM 1651 N N . GLY A 1 214 ? -11.859 -39.531 -2.582 1 71.56 214 GLY A N 1
ATOM 1652 C CA . GLY A 1 214 ? -13.242 -39.844 -2.25 1 71.56 214 GLY A CA 1
ATOM 1653 C C . GLY A 1 214 ? -13.961 -40.625 -3.324 1 71.56 214 GLY A C 1
ATOM 1654 O O . GLY A 1 214 ? -15.141 -40.969 -3.17 1 71.56 214 GLY A O 1
ATOM 1655 N N . GLY A 1 215 ? -13.164 -40.969 -4.379 1 77.56 215 GLY A N 1
ATOM 1656 C CA . GLY A 1 215 ? -13.727 -41.781 -5.438 1 77.56 215 GLY A CA 1
ATOM 1657 C C . GLY A 1 215 ? -14.344 -40.969 -6.562 1 77.56 215 GLY A C 1
ATOM 1658 O O . GLY A 1 215 ? -14.797 -41.531 -7.559 1 77.56 215 GLY A O 1
ATOM 1659 N N . ASP A 1 216 ? -14.273 -39.781 -6.434 1 80.25 216 ASP A N 1
ATOM 1660 C CA . ASP A 1 216 ? -14.914 -38.906 -7.438 1 80.25 216 ASP A CA 1
ATOM 1661 C C . ASP A 1 216 ? -14.062 -38.812 -8.695 1 80.25 216 ASP A C 1
ATOM 1663 O O . ASP A 1 216 ? -12.867 -38.531 -8.625 1 80.25 216 ASP A O 1
ATOM 1667 N N . LYS A 1 217 ? -14.664 -39.125 -9.836 1 83.12 217 LYS A N 1
ATOM 1668 C CA . LYS A 1 217 ? -14.016 -38.875 -11.125 1 83.12 217 LYS A CA 1
ATOM 1669 C C . LYS A 1 217 ? -14.117 -37.438 -11.539 1 83.12 217 LYS A C 1
ATOM 1671 O O . LYS A 1 217 ? -15.211 -36.875 -11.609 1 83.12 217 LYS A O 1
ATOM 1676 N N . VAL A 1 218 ? -12.914 -36.844 -11.742 1 88.69 218 VAL A N 1
ATOM 1677 C CA . VAL A 1 218 ? -12.906 -35.406 -12.062 1 88.69 218 VAL A CA 1
ATOM 1678 C C . VAL A 1 218 ? -11.938 -35.125 -13.211 1 88.69 218 VAL A C 1
ATOM 1680 O O . VAL A 1 218 ? -11.109 -36 -13.547 1 88.69 218 VAL A O 1
ATOM 1683 N N . ARG A 1 219 ? -12.086 -34 -13.914 1 90.38 219 ARG A N 1
ATOM 1684 C CA . ARG A 1 219 ? -11.047 -33.375 -14.734 1 90.38 219 ARG A CA 1
ATOM 1685 C C . ARG A 1 219 ? -10.047 -32.625 -13.867 1 90.38 219 ARG A C 1
ATOM 1687 O O . ARG A 1 219 ? -10.43 -31.719 -13.117 1 90.38 219 ARG A O 1
ATOM 1694 N N . SER A 1 220 ? -8.805 -33 -13.961 1 89.81 220 SER A N 1
ATOM 1695 C CA . SER A 1 220 ? -7.805 -32.406 -13.094 1 89.81 220 SER A CA 1
ATOM 1696 C C . SER A 1 220 ? -6.676 -31.781 -13.906 1 89.81 220 SER A C 1
ATOM 1698 O O . SER A 1 220 ? -6.281 -32.312 -14.945 1 89.81 220 SER A O 1
ATOM 1700 N N . MET A 1 221 ? -6.195 -30.703 -13.344 1 90.44 221 MET A N 1
ATOM 1701 C CA . MET A 1 221 ? -5.004 -30.094 -13.922 1 90.44 221 MET A CA 1
ATOM 1702 C C . MET A 1 221 ? -3.814 -31.047 -13.852 1 90.44 221 MET A C 1
ATOM 1704 O O . MET A 1 221 ? -3.758 -31.906 -12.969 1 90.44 221 MET A O 1
ATOM 1708 N N . GLY A 1 222 ? -2.91 -30.844 -14.797 1 87.62 222 GLY A N 1
ATOM 1709 C CA . GLY A 1 222 ? -1.685 -31.625 -14.773 1 87.62 222 GLY A CA 1
ATOM 1710 C C . GLY A 1 222 ? -0.928 -31.516 -13.469 1 87.62 222 GLY A C 1
ATOM 1711 O O . GLY A 1 222 ? -1.099 -30.547 -12.727 1 87.62 222 GLY A O 1
ATOM 1712 N N . GLU A 1 223 ? -0.081 -32.438 -13.203 1 87.12 223 GLU A N 1
ATOM 1713 C CA . GLU A 1 223 ? 0.592 -32.562 -11.914 1 87.12 223 GLU A CA 1
ATOM 1714 C C . GLU A 1 223 ? 1.451 -31.328 -11.633 1 87.12 223 GLU A C 1
ATOM 1716 O O . GLU A 1 223 ? 1.46 -30.812 -10.516 1 87.12 223 GLU A O 1
ATOM 1721 N N . ILE A 1 224 ? 2.166 -30.875 -12.664 1 88.81 224 ILE A N 1
ATOM 1722 C CA . ILE A 1 224 ? 3.049 -29.734 -12.492 1 88.81 224 ILE A CA 1
ATOM 1723 C C . ILE A 1 224 ? 2.229 -28.5 -12.102 1 88.81 224 ILE A C 1
ATOM 1725 O O . ILE A 1 224 ? 2.551 -27.812 -11.125 1 88.81 224 ILE A O 1
ATOM 1729 N N . GLN A 1 225 ? 1.199 -28.266 -12.867 1 91.31 225 GLN A N 1
ATOM 1730 C CA . GLN A 1 225 ? 0.339 -27.141 -12.562 1 91.31 225 GLN A CA 1
ATOM 1731 C C . GLN A 1 225 ? -0.276 -27.266 -11.172 1 91.31 225 GLN A C 1
ATOM 1733 O O . GLN A 1 225 ? -0.373 -26.281 -10.43 1 91.31 225 GLN A O 1
ATOM 1738 N N . THR A 1 226 ? -0.678 -28.438 -10.844 1 91.38 226 THR A N 1
ATOM 1739 C CA . THR A 1 226 ? -1.29 -28.672 -9.547 1 91.38 226 THR A CA 1
ATOM 1740 C C . THR A 1 226 ? -0.324 -28.328 -8.414 1 91.38 226 THR A C 1
ATOM 1742 O O . THR A 1 226 ? -0.703 -27.656 -7.457 1 91.38 226 THR A O 1
ATOM 1745 N N . VAL A 1 227 ? 0.883 -28.781 -8.57 1 92.56 227 VAL A N 1
ATOM 1746 C CA . VAL A 1 227 ? 1.874 -28.516 -7.531 1 92.56 227 VAL A CA 1
ATOM 1747 C C . VAL A 1 227 ? 2.145 -27.016 -7.449 1 92.56 227 VAL A C 1
ATOM 1749 O O . VAL A 1 227 ? 2.252 -26.453 -6.355 1 92.56 227 VAL A O 1
ATOM 1752 N N . ILE A 1 228 ? 2.23 -26.328 -8.578 1 93.69 228 ILE A N 1
ATOM 1753 C CA . ILE A 1 228 ? 2.4 -24.875 -8.609 1 93.69 228 ILE A CA 1
ATOM 1754 C C . ILE A 1 228 ? 1.258 -24.203 -7.848 1 93.69 228 ILE A C 1
ATOM 1756 O O . ILE A 1 228 ? 1.489 -23.328 -7.02 1 93.69 228 ILE A O 1
ATOM 1760 N N . ASP A 1 229 ? 0.095 -24.672 -8.125 1 93.31 229 ASP A N 1
ATOM 1761 C CA . ASP A 1 229 ? -1.086 -24.094 -7.48 1 93.31 229 ASP A CA 1
ATOM 1762 C C . ASP A 1 229 ? -1.065 -24.344 -5.977 1 93.31 229 ASP A C 1
ATOM 1764 O O . ASP A 1 229 ? -1.512 -23.5 -5.195 1 93.31 229 ASP A O 1
ATOM 1768 N N . MET A 1 230 ? -0.63 -25.484 -5.582 1 91.94 230 MET A N 1
ATOM 1769 C CA . MET A 1 230 ? -0.546 -25.812 -4.16 1 91.94 230 MET A CA 1
ATOM 1770 C C . MET A 1 230 ? 0.416 -24.875 -3.443 1 91.94 230 MET A C 1
ATOM 1772 O O . MET A 1 230 ? 0.098 -24.344 -2.373 1 91.94 230 MET A O 1
ATOM 1776 N N . TYR A 1 231 ? 1.541 -24.641 -4.031 1 91.62 231 TYR A N 1
ATOM 1777 C CA . TYR A 1 231 ? 2.463 -23.672 -3.449 1 91.62 231 TYR A CA 1
ATOM 1778 C C . TYR A 1 231 ? 1.824 -22.297 -3.371 1 91.62 231 TYR A C 1
ATOM 1780 O O . TYR A 1 231 ? 1.954 -21.594 -2.359 1 91.62 231 TYR A O 1
ATOM 1788 N N . SER A 1 232 ? 1.175 -21.922 -4.43 1 90.94 232 SER A N 1
ATOM 1789 C CA . SER A 1 232 ? 0.502 -20.625 -4.496 1 90.94 232 SER A CA 1
ATOM 1790 C C . SER A 1 232 ? -0.525 -20.484 -3.381 1 90.94 232 SER A C 1
ATOM 1792 O O . SER A 1 232 ? -0.736 -19.391 -2.863 1 90.94 232 SER A O 1
ATOM 1794 N N . ALA A 1 233 ? -1.093 -21.562 -3.014 1 88.62 233 ALA A N 1
ATOM 1795 C CA . ALA A 1 233 ? -2.168 -21.547 -2.025 1 88.62 233 ALA A CA 1
ATOM 1796 C C . ALA A 1 233 ? -1.629 -21.781 -0.619 1 88.62 233 ALA A C 1
ATOM 1798 O O . ALA A 1 233 ? -2.4 -21.906 0.336 1 88.62 233 ALA A O 1
ATOM 1799 N N . GLY A 1 234 ? -0.37 -22 -0.436 1 84.44 234 GLY A N 1
ATOM 1800 C CA . GLY A 1 234 ? 0.228 -22.156 0.88 1 84.44 234 GLY A CA 1
ATOM 1801 C C . GLY A 1 234 ? 0.167 -23.578 1.396 1 84.44 234 GLY A C 1
ATOM 1802 O O . GLY A 1 234 ? 0.347 -23.812 2.592 1 84.44 234 GLY A O 1
ATOM 1803 N N . GLN A 1 235 ? -0.166 -24.453 0.544 1 86.94 235 GLN A N 1
ATOM 1804 C CA . GLN A 1 235 ? -0.158 -25.875 0.923 1 86.94 235 GLN A CA 1
ATOM 1805 C C . GLN A 1 235 ? 1.238 -26.469 0.784 1 86.94 235 GLN A C 1
ATOM 1807 O O . GLN A 1 235 ? 1.43 -27.453 0.061 1 86.94 235 GLN A O 1
ATOM 1812 N N . ILE A 1 236 ? 2.111 -26.031 1.552 1 87.38 236 ILE A N 1
ATOM 1813 C CA . ILE A 1 236 ? 3.543 -26.219 1.339 1 87.38 236 ILE A CA 1
ATOM 1814 C C . ILE A 1 236 ? 3.914 -27.672 1.545 1 87.38 236 ILE A C 1
ATOM 1816 O O . ILE A 1 236 ? 4.562 -28.281 0.692 1 87.38 236 ILE A O 1
ATOM 1820 N N . ASP A 1 237 ? 3.5 -28.234 2.604 1 88.38 237 ASP A N 1
ATOM 1821 C CA . ASP A 1 237 ? 3.875 -29.609 2.91 1 88.38 237 ASP A CA 1
ATOM 1822 C C . ASP A 1 237 ? 3.352 -30.578 1.846 1 88.38 237 ASP A C 1
ATOM 1824 O O . ASP A 1 237 ? 4.09 -31.438 1.366 1 88.38 237 ASP A O 1
ATOM 1828 N N . ALA A 1 238 ? 2.104 -30.422 1.527 1 90.12 238 ALA A N 1
ATOM 1829 C CA . ALA A 1 238 ? 1.51 -31.281 0.501 1 90.12 238 ALA A CA 1
ATOM 1830 C C . ALA A 1 238 ? 2.189 -31.078 -0.849 1 90.12 238 ALA A C 1
ATOM 1832 O O . ALA A 1 238 ? 2.422 -32.031 -1.59 1 90.12 238 ALA A O 1
ATOM 1833 N N . ALA A 1 239 ? 2.514 -29.859 -1.18 1 92.5 239 ALA A N 1
ATOM 1834 C CA . ALA A 1 239 ? 3.188 -29.531 -2.432 1 92.5 239 ALA A CA 1
ATOM 1835 C C . ALA A 1 239 ? 4.578 -30.156 -2.49 1 92.5 239 ALA A C 1
ATOM 1837 O O . ALA A 1 239 ? 4.965 -30.734 -3.516 1 92.5 239 ALA A O 1
ATOM 1838 N N . ASP A 1 240 ? 5.273 -30.078 -1.398 1 90.94 240 ASP A N 1
ATOM 1839 C CA . ASP A 1 240 ? 6.613 -30.656 -1.337 1 90.94 240 ASP A CA 1
ATOM 1840 C C . ASP A 1 240 ? 6.566 -32.156 -1.579 1 90.94 240 ASP A C 1
ATOM 1842 O O . ASP A 1 240 ? 7.383 -32.719 -2.33 1 90.94 240 ASP A O 1
ATOM 1846 N N . ARG A 1 241 ? 5.648 -32.812 -0.952 1 90.88 241 ARG A N 1
ATOM 1847 C CA . ARG A 1 241 ? 5.52 -34.25 -1.112 1 90.88 241 ARG A CA 1
ATOM 1848 C C . ARG A 1 241 ? 5.234 -34.625 -2.564 1 90.88 241 ARG A C 1
ATOM 1850 O O . ARG A 1 241 ? 5.859 -35.531 -3.113 1 90.88 241 ARG A O 1
ATOM 1857 N N . ARG A 1 242 ? 4.406 -33.906 -3.16 1 89.44 242 ARG A N 1
ATOM 1858 C CA . ARG A 1 242 ? 4.043 -34.188 -4.547 1 89.44 242 ARG A CA 1
ATOM 1859 C C . ARG A 1 242 ? 5.188 -33.844 -5.492 1 89.44 242 ARG A C 1
ATOM 1861 O O . ARG A 1 242 ? 5.457 -34.594 -6.441 1 89.44 242 ARG A O 1
ATOM 1868 N N . ALA A 1 243 ? 5.805 -32.719 -5.234 1 90.5 243 ALA A N 1
ATOM 1869 C CA . ALA A 1 243 ? 6.953 -32.344 -6.051 1 90.5 243 ALA A CA 1
ATOM 1870 C C . ALA A 1 243 ? 8.039 -33.406 -6.008 1 90.5 243 ALA A C 1
ATOM 1872 O O . ALA A 1 243 ? 8.594 -33.781 -7.047 1 90.5 243 ALA A O 1
ATOM 1873 N N . ASN A 1 244 ? 8.281 -33.875 -4.844 1 88.5 244 ASN A N 1
ATOM 1874 C CA . ASN A 1 244 ? 9.273 -34.938 -4.688 1 88.5 244 ASN A CA 1
ATOM 1875 C C . ASN A 1 244 ? 8.883 -36.188 -5.449 1 88.5 244 ASN A C 1
ATOM 1877 O O . ASN A 1 244 ? 9.727 -36.844 -6.086 1 88.5 244 ASN A O 1
ATOM 1881 N N . SER A 1 245 ? 7.625 -36.531 -5.391 1 87.12 245 SER A N 1
ATOM 1882 C CA . SER A 1 245 ? 7.117 -37.688 -6.082 1 87.12 245 SER A CA 1
ATOM 1883 C C . SER A 1 245 ? 7.254 -37.531 -7.594 1 87.12 245 SER A C 1
ATOM 1885 O O . SER A 1 245 ? 7.668 -38.469 -8.281 1 87.12 245 SER A O 1
ATOM 1887 N N . ILE A 1 246 ? 6.895 -36.406 -8.102 1 85 246 ILE A N 1
ATOM 1888 C CA . ILE A 1 246 ? 6.973 -36.156 -9.539 1 85 246 ILE A CA 1
ATOM 1889 C C . ILE A 1 246 ? 8.43 -36.25 -9.992 1 85 246 ILE A C 1
ATOM 1891 O O . ILE A 1 246 ? 8.727 -36.844 -11.023 1 85 246 ILE A O 1
ATOM 1895 N N . HIS A 1 247 ? 9.242 -35.594 -9.25 1 84.44 247 HIS A N 1
ATOM 1896 C CA . HIS A 1 247 ? 10.656 -35.594 -9.625 1 84.44 247 HIS A CA 1
ATOM 1897 C C . HIS A 1 247 ? 11.227 -37 -9.648 1 84.44 247 HIS A C 1
ATOM 1899 O O . HIS A 1 247 ? 11.992 -37.344 -10.547 1 84.44 247 HIS A O 1
ATOM 1905 N N . ALA A 1 248 ? 10.875 -37.781 -8.688 1 80.12 248 ALA A N 1
ATOM 1906 C CA . ALA A 1 248 ? 11.367 -39.156 -8.578 1 80.12 248 ALA A CA 1
ATOM 1907 C C . ALA A 1 248 ? 10.922 -40 -9.766 1 80.12 248 ALA A C 1
ATOM 1909 O O . ALA A 1 248 ? 11.664 -40.844 -10.234 1 80.12 248 ALA A O 1
ATOM 1910 N N . ARG A 1 249 ? 9.664 -39.719 -10.25 1 75.75 249 ARG A N 1
ATOM 1911 C CA . ARG A 1 249 ? 9.133 -40.469 -11.391 1 75.75 249 ARG A CA 1
ATOM 1912 C C . ARG A 1 249 ? 9.734 -39.969 -12.695 1 75.75 249 ARG A C 1
ATOM 1914 O O . ARG A 1 249 ? 9.945 -40.75 -13.625 1 75.75 249 ARG A O 1
ATOM 1921 N N . SER A 1 250 ? 9.617 -38.812 -12.812 1 60.16 250 SER A N 1
ATOM 1922 C CA . SER A 1 250 ? 10.039 -38.156 -14.055 1 60.16 250 SER A CA 1
ATOM 1923 C C . SER A 1 250 ? 11.555 -38.25 -14.227 1 60.16 250 SER A C 1
ATOM 1925 O O . SER A 1 250 ? 12.07 -38 -15.32 1 60.16 250 SER A O 1
ATOM 1927 N N . PHE A 1 251 ? 12.438 -38.219 -13.133 1 51.84 251 PHE A N 1
ATOM 1928 C CA . PHE A 1 251 ? 13.859 -37.906 -13.203 1 51.84 251 PHE A CA 1
ATOM 1929 C C . PHE A 1 251 ? 14.602 -38.938 -14.047 1 51.84 251 PHE A C 1
ATOM 1931 O O . PHE A 1 251 ? 15.82 -38.844 -14.227 1 51.84 251 PHE A O 1
ATOM 1938 N N . ALA A 1 252 ? 14.305 -40 -14.398 1 45.28 252 ALA A N 1
ATOM 1939 C CA . ALA A 1 252 ? 15.312 -40.594 -15.273 1 45.28 252 ALA A CA 1
ATOM 1940 C C . ALA A 1 252 ? 15.781 -39.594 -16.312 1 45.28 252 ALA A C 1
ATOM 1942 O O . ALA A 1 252 ? 16.953 -39.562 -16.688 1 45.28 252 ALA A O 1
ATOM 1943 N N . ASP A 1 253 ? 14.953 -38.562 -16.75 1 41.94 253 ASP A N 1
ATOM 1944 C CA . ASP A 1 253 ? 15.383 -37.812 -17.922 1 41.94 253 ASP A CA 1
ATOM 1945 C C . ASP A 1 253 ? 15.438 -36.312 -17.578 1 41.94 253 ASP A C 1
ATOM 1947 O O . ASP A 1 253 ? 15.695 -35.469 -18.469 1 41.94 253 ASP A O 1
ATOM 1951 N N . TRP A 1 254 ? 15.188 -35.875 -16.328 1 49.47 254 TRP A N 1
ATOM 1952 C CA . TRP A 1 254 ? 15.219 -34.438 -16.094 1 49.47 254 TRP A CA 1
ATOM 1953 C C . TRP A 1 254 ? 16.656 -33.938 -16.062 1 49.47 254 TRP A C 1
ATOM 1955 O O . TRP A 1 254 ? 17.453 -34.344 -15.203 1 49.47 254 TRP A O 1
ATOM 1965 N N . GLU A 1 255 ? 17.25 -33.469 -17.125 1 51.25 255 GLU A N 1
ATOM 1966 C CA . GLU A 1 255 ? 18.625 -33 -17.203 1 51.25 255 GLU A CA 1
ATOM 1967 C C . GLU A 1 255 ? 18.75 -31.547 -16.781 1 51.25 255 GLU A C 1
ATOM 1969 O O . GLU A 1 255 ? 19.812 -30.938 -16.906 1 51.25 255 GLU A O 1
ATOM 1974 N N . GLY A 1 256 ? 17.766 -31.031 -15.984 1 52.91 256 GLY A N 1
ATOM 1975 C CA . GLY A 1 256 ? 17.922 -29.688 -15.469 1 52.91 256 GLY A CA 1
ATOM 1976 C C . GLY A 1 256 ? 17.656 -28.609 -16.5 1 52.91 256 GLY A C 1
ATOM 1977 O O . GLY A 1 256 ? 17.203 -28.906 -17.609 1 52.91 256 GLY A O 1
ATOM 1978 N N . LEU A 1 257 ? 17.578 -27.281 -16.141 1 55.47 257 LEU A N 1
ATOM 1979 C CA . LEU A 1 257 ? 17.344 -26.141 -17.031 1 55.47 257 LEU A CA 1
ATOM 1980 C C . LEU A 1 257 ? 18.328 -26.156 -18.188 1 55.47 257 LEU A C 1
ATOM 1982 O O . LEU A 1 257 ? 18.016 -25.672 -19.281 1 55.47 257 LEU A O 1
ATOM 1986 N N . GLY A 1 258 ? 19.625 -26.594 -17.984 1 49.41 258 GLY A N 1
ATOM 1987 C CA . GLY A 1 258 ? 20.594 -26.641 -19.062 1 49.41 258 GLY A CA 1
ATOM 1988 C C . GLY A 1 258 ? 20.188 -27.562 -20.188 1 49.41 258 GLY A C 1
ATOM 1989 O O . GLY A 1 258 ? 20.078 -27.141 -21.344 1 49.41 258 GLY A O 1
ATOM 1990 N N . SER A 1 259 ? 20.203 -28.812 -19.922 1 48.84 259 SER A N 1
ATOM 1991 C CA . SER A 1 259 ? 20 -29.844 -20.938 1 48.84 259 SER A CA 1
ATOM 1992 C C . SER A 1 259 ? 18.531 -29.938 -21.328 1 48.84 259 SER A C 1
ATOM 1994 O O . SER A 1 259 ? 18.203 -30.141 -22.5 1 48.84 259 SER A O 1
ATOM 1996 N N . GLY A 1 260 ? 17.75 -29.812 -20.578 1 48.12 260 GLY A N 1
ATOM 1997 C CA . GLY A 1 260 ? 16.344 -30 -20.875 1 48.12 260 GLY A CA 1
ATOM 1998 C C . GLY A 1 260 ? 15.75 -28.875 -21.719 1 48.12 260 GLY A C 1
ATOM 1999 O O . GLY A 1 260 ? 14.953 -29.125 -22.625 1 48.12 260 GLY A O 1
ATOM 2000 N N . LEU A 1 261 ? 16.094 -27.625 -21.328 1 49.31 261 LEU A N 1
ATOM 2001 C CA . LEU A 1 261 ? 15.688 -26.5 -22.156 1 49.31 261 LEU A CA 1
ATOM 2002 C C . LEU A 1 261 ? 16.312 -26.578 -23.547 1 49.31 261 LEU A C 1
ATOM 2004 O O . LEU A 1 261 ? 15.68 -26.234 -24.531 1 49.31 261 LEU A O 1
ATOM 2008 N N . VAL A 1 262 ? 17.609 -26.891 -23.609 1 43.78 262 VAL A N 1
ATOM 2009 C CA . VAL A 1 262 ? 18.266 -27.031 -24.891 1 43.78 262 VAL A CA 1
ATOM 2010 C C . VAL A 1 262 ? 17.562 -28.109 -25.719 1 43.78 262 VAL A C 1
ATOM 2012 O O . VAL A 1 262 ? 17.328 -27.906 -26.922 1 43.78 262 VAL A O 1
ATOM 2015 N N . ARG A 1 263 ? 17.297 -29.125 -25.203 1 45.03 263 ARG A N 1
ATOM 2016 C CA . ARG A 1 263 ? 16.656 -30.172 -26 1 45.03 263 ARG A CA 1
ATOM 2017 C C . ARG A 1 263 ? 15.312 -29.688 -26.547 1 45.03 263 ARG A C 1
ATOM 2019 O O . ARG A 1 263 ? 14.992 -29.922 -27.719 1 45.03 263 ARG A O 1
ATOM 2026 N N . ARG A 1 264 ? 14.648 -28.969 -25.812 1 48.53 264 ARG A N 1
ATOM 2027 C CA . ARG A 1 264 ? 13.352 -28.516 -26.297 1 48.53 264 ARG A CA 1
ATOM 2028 C C . ARG A 1 264 ? 13.508 -27.344 -27.281 1 48.53 264 ARG A C 1
ATOM 2030 O O . ARG A 1 264 ? 12.75 -27.234 -28.234 1 48.53 264 ARG A O 1
ATOM 2037 N N . ALA A 1 265 ? 14.422 -26.406 -26.984 1 43.78 265 ALA A N 1
ATOM 2038 C CA . ALA A 1 265 ? 14.703 -25.406 -28.016 1 43.78 265 ALA A CA 1
ATOM 2039 C C . ALA A 1 265 ? 15.125 -26.078 -29.312 1 43.78 265 ALA A C 1
ATOM 2041 O O . ALA A 1 265 ? 14.742 -25.625 -30.406 1 43.78 265 ALA A O 1
ATOM 2042 N N . ARG A 1 266 ? 16.031 -27.047 -29.391 1 42.5 266 ARG A N 1
ATOM 2043 C CA . ARG A 1 266 ? 16.406 -27.75 -30.609 1 42.5 266 ARG A CA 1
ATOM 2044 C C . ARG A 1 266 ? 15.211 -28.422 -31.266 1 42.5 266 ARG A C 1
ATOM 2046 O O . ARG A 1 266 ? 15.117 -28.469 -32.5 1 42.5 266 ARG A O 1
ATOM 2053 N N . GLU A 1 267 ? 14.336 -28.906 -30.469 1 42.12 267 GLU A N 1
ATOM 2054 C CA . GLU A 1 267 ? 13.148 -29.516 -31.078 1 42.12 267 GLU A CA 1
ATOM 2055 C C . GLU A 1 267 ? 12.219 -28.453 -31.641 1 42.12 267 GLU A C 1
ATOM 2057 O O . GLU A 1 267 ? 11.547 -28.688 -32.656 1 42.12 267 GLU A O 1
ATOM 2062 N N . THR A 1 268 ? 12.055 -27.25 -31.062 1 40.16 268 THR A N 1
ATOM 2063 C CA . THR A 1 268 ? 11.273 -26.188 -31.672 1 40.16 268 THR A CA 1
ATOM 2064 C C . THR A 1 268 ? 12.109 -25.422 -32.719 1 40.16 268 THR A C 1
ATOM 2066 O O . THR A 1 268 ? 11.648 -24.438 -33.281 1 40.16 268 THR A O 1
ATOM 2069 N N . GLY A 1 269 ? 13.398 -25.469 -32.875 1 32.75 269 GLY A N 1
ATOM 2070 C CA . GLY A 1 269 ? 14.125 -24.906 -34 1 32.75 269 GLY A CA 1
ATOM 2071 C C . GLY A 1 269 ? 13.438 -25.125 -35.344 1 32.75 269 GLY A C 1
ATOM 2072 O O . GLY A 1 269 ? 13.883 -24.625 -36.375 1 32.75 269 GLY A O 1
ATOM 2073 N N . GLU A 1 270 ? 12.961 -26.109 -35.875 1 34.81 270 GLU A N 1
ATOM 2074 C CA . GLU A 1 270 ? 12.859 -25.922 -37.312 1 34.81 270 GLU A CA 1
ATOM 2075 C C . GLU A 1 270 ? 12.086 -24.656 -37.656 1 34.81 270 GLU A C 1
ATOM 2077 O O . GLU A 1 270 ? 12.227 -24.109 -38.75 1 34.81 270 GLU A O 1
ATOM 2082 N N . GLN A 1 271 ? 10.875 -24.25 -37.031 1 29.55 271 GLN A N 1
ATOM 2083 C CA . GLN A 1 271 ? 10.195 -23.172 -37.75 1 29.55 271 GLN A CA 1
ATOM 2084 C C . GLN A 1 271 ? 10.68 -21.812 -37.281 1 29.55 271 GLN A C 1
ATOM 2086 O O . GLN A 1 271 ? 10.055 -20.781 -37.562 1 29.55 271 GLN A O 1
ATOM 2091 N N . ALA A 1 272 ? 11.789 -21.594 -36.562 1 27.28 272 ALA A N 1
ATOM 2092 C CA . ALA A 1 272 ? 12.172 -20.203 -36.781 1 27.28 272 ALA A CA 1
ATOM 2093 C C . ALA A 1 272 ? 12.922 -20.062 -38.125 1 27.28 272 ALA A C 1
ATOM 2095 O O . ALA A 1 272 ? 13.703 -20.938 -38.5 1 27.28 272 ALA A O 1
ATOM 2096 N N . MET B 1 1 ? 9.062 1.73 8.562 1 79.19 1 MET B N 1
ATOM 2097 C CA . MET B 1 1 ? 9.578 2.068 7.238 1 79.19 1 MET B CA 1
ATOM 2098 C C . MET B 1 1 ? 10.172 0.841 6.555 1 79.19 1 MET B C 1
ATOM 2100 O O . MET B 1 1 ? 10.648 -0.077 7.227 1 79.19 1 MET B O 1
ATOM 2104 N N . THR B 1 2 ? 10.031 0.793 5.25 1 87.88 2 THR B N 1
ATOM 2105 C CA . THR B 1 2 ? 10.547 -0.313 4.453 1 87.88 2 THR B CA 1
ATOM 2106 C C . THR B 1 2 ? 12.031 -0.538 4.734 1 87.88 2 THR B C 1
ATOM 2108 O O . THR B 1 2 ? 12.805 0.419 4.82 1 87.88 2 THR B O 1
ATOM 2111 N N . SER B 1 3 ? 12.453 -1.698 4.98 1 92.25 3 SER B N 1
ATOM 2112 C CA . SER B 1 3 ? 13.836 -2.047 5.289 1 92.25 3 SER B CA 1
ATOM 2113 C C . SER B 1 3 ? 14.18 -3.449 4.797 1 92.25 3 SER B C 1
ATOM 2115 O O . SER B 1 3 ? 13.305 -4.172 4.316 1 92.25 3 SER B O 1
ATOM 2117 N N . ILE B 1 4 ? 15.391 -3.76 4.949 1 95.62 4 ILE B N 1
ATOM 2118 C CA . ILE B 1 4 ? 15.859 -5.074 4.523 1 95.62 4 ILE B CA 1
ATOM 2119 C C . ILE B 1 4 ? 15.172 -6.16 5.352 1 95.62 4 ILE B C 1
ATOM 2121 O O . ILE B 1 4 ? 15.023 -7.297 4.895 1 95.62 4 ILE B O 1
ATOM 2125 N N . GLN B 1 5 ? 14.727 -5.809 6.508 1 95.69 5 GLN B N 1
ATOM 2126 C CA . GLN B 1 5 ? 14.008 -6.762 7.348 1 95.69 5 GLN B CA 1
ATOM 2127 C C . GLN B 1 5 ? 12.742 -7.254 6.656 1 95.69 5 GLN B C 1
ATOM 2129 O O . GLN B 1 5 ? 12.344 -8.406 6.824 1 95.69 5 GLN B O 1
ATOM 2134 N N . ASP B 1 6 ? 12.102 -6.395 5.922 1 95.44 6 ASP B N 1
ATOM 2135 C CA . ASP B 1 6 ? 10.922 -6.797 5.168 1 95.44 6 ASP B CA 1
ATOM 2136 C C . ASP B 1 6 ? 11.242 -7.941 4.207 1 95.44 6 ASP B C 1
ATOM 2138 O O . ASP B 1 6 ? 10.445 -8.867 4.055 1 95.44 6 ASP B O 1
ATOM 2142 N N . PHE B 1 7 ? 12.367 -7.852 3.541 1 96.12 7 PHE B N 1
ATOM 2143 C CA . PHE B 1 7 ? 12.805 -8.906 2.639 1 96.12 7 PHE B CA 1
ATOM 2144 C C . PHE B 1 7 ? 13.109 -10.188 3.41 1 96.12 7 PHE B C 1
ATOM 2146 O O . PHE B 1 7 ? 12.688 -11.273 3.014 1 96.12 7 PHE B O 1
ATOM 2153 N N . ILE B 1 8 ? 13.82 -10.039 4.5 1 96.5 8 ILE B N 1
ATOM 2154 C CA . ILE B 1 8 ? 14.18 -11.195 5.309 1 96.5 8 ILE B CA 1
ATOM 2155 C C . ILE B 1 8 ? 12.914 -11.938 5.742 1 96.5 8 ILE B C 1
ATOM 2157 O O . ILE B 1 8 ? 12.828 -13.156 5.613 1 96.5 8 ILE B O 1
ATOM 2161 N N . ASP B 1 9 ? 11.961 -11.219 6.219 1 95.12 9 ASP B N 1
ATOM 2162 C CA . ASP B 1 9 ? 10.703 -11.805 6.676 1 95.12 9 ASP B CA 1
ATOM 2163 C C . ASP B 1 9 ? 9.984 -12.516 5.535 1 95.12 9 ASP B C 1
ATOM 2165 O O . ASP B 1 9 ? 9.484 -13.625 5.707 1 95.12 9 ASP B O 1
ATOM 2169 N N . ALA B 1 10 ? 9.906 -11.852 4.379 1 92.19 10 ALA B N 1
ATOM 2170 C CA . ALA B 1 10 ? 9.234 -12.43 3.219 1 92.19 10 ALA B CA 1
ATOM 2171 C C . ALA B 1 10 ? 9.938 -13.703 2.758 1 92.19 10 ALA B C 1
ATOM 2173 O O . ALA B 1 10 ? 9.289 -14.719 2.492 1 92.19 10 ALA B O 1
ATOM 2174 N N . ARG B 1 11 ? 11.266 -13.602 2.605 1 92.94 11 ARG B N 1
ATOM 2175 C CA . ARG B 1 11 ? 12.055 -14.742 2.156 1 92.94 11 ARG B CA 1
ATOM 2176 C C . ARG B 1 11 ? 11.867 -15.938 3.084 1 92.94 11 ARG B C 1
ATOM 2178 O O . ARG B 1 11 ? 11.648 -17.062 2.623 1 92.94 11 ARG B O 1
ATOM 2185 N N . THR B 1 12 ? 11.938 -15.672 4.398 1 91.81 12 THR B N 1
ATOM 2186 C CA . THR B 1 12 ? 11.828 -16.734 5.391 1 91.81 12 THR B CA 1
ATOM 2187 C C . THR B 1 12 ? 10.414 -17.312 5.418 1 91.81 12 THR B C 1
ATOM 2189 O O . THR B 1 12 ? 10.234 -18.516 5.613 1 91.81 12 THR B O 1
ATOM 2192 N N . HIS B 1 13 ? 9.453 -16.5 5.262 1 84.19 13 HIS B N 1
ATOM 2193 C CA . HIS B 1 13 ? 8.062 -16.938 5.273 1 84.19 13 HIS B CA 1
ATOM 2194 C C . HIS B 1 13 ? 7.805 -17.984 4.191 1 84.19 13 HIS B C 1
ATOM 2196 O O . HIS B 1 13 ? 7.105 -18.969 4.43 1 84.19 13 HIS B O 1
ATOM 2202 N N . ILE B 1 14 ? 8.414 -17.797 3.025 1 81.38 14 ILE B N 1
ATOM 2203 C CA . ILE B 1 14 ? 8.141 -18.719 1.927 1 81.38 14 ILE B CA 1
ATOM 2204 C C . ILE B 1 14 ? 9.188 -19.828 1.913 1 81.38 14 ILE B C 1
ATOM 2206 O O . ILE B 1 14 ? 9.18 -20.688 1.025 1 81.38 14 ILE B O 1
ATOM 2210 N N . GLY B 1 15 ? 10.195 -19.672 2.762 1 83.19 15 GLY B N 1
ATOM 2211 C CA . GLY B 1 15 ? 11.148 -20.75 2.969 1 83.19 15 GLY B CA 1
ATOM 2212 C C . GLY B 1 15 ? 12.297 -20.734 1.972 1 83.19 15 GLY B C 1
ATOM 2213 O O . GLY B 1 15 ? 12.914 -21.766 1.714 1 83.19 15 GLY B O 1
ATOM 2214 N N . PHE B 1 16 ? 12.602 -19.672 1.38 1 88.25 16 PHE B N 1
ATOM 2215 C CA . PHE B 1 16 ? 13.695 -19.594 0.419 1 88.25 16 PHE B CA 1
ATOM 2216 C C . PHE B 1 16 ? 15.016 -19.312 1.127 1 88.25 16 PHE B C 1
ATOM 2218 O O . PHE B 1 16 ? 15.07 -18.516 2.066 1 88.25 16 PHE B O 1
ATOM 2225 N N . SER B 1 17 ? 16.031 -20 0.649 1 88.19 17 SER B N 1
ATOM 2226 C CA . SER B 1 17 ? 17.391 -19.672 1.072 1 88.19 17 SER B CA 1
ATOM 2227 C C . SER B 1 17 ? 17.938 -18.469 0.312 1 88.19 17 SER B C 1
ATOM 2229 O O . SER B 1 17 ? 17.359 -18.047 -0.687 1 88.19 17 SER B O 1
ATOM 2231 N N . GLN B 1 18 ? 19.031 -17.984 0.871 1 92.19 18 GLN B N 1
ATOM 2232 C CA . GLN B 1 18 ? 19.703 -16.891 0.174 1 92.19 18 GLN B CA 1
ATOM 2233 C C . GLN B 1 18 ? 20.156 -17.312 -1.217 1 92.19 18 GLN B C 1
ATOM 2235 O O . GLN B 1 18 ? 20.078 -16.531 -2.17 1 92.19 18 GLN B O 1
ATOM 2240 N N . ARG B 1 19 ? 20.547 -18.5 -1.323 1 84.38 19 ARG B N 1
ATOM 2241 C CA . ARG B 1 19 ? 21 -19.031 -2.596 1 84.38 19 ARG B CA 1
ATOM 2242 C C . ARG B 1 19 ? 19.875 -19.109 -3.607 1 84.38 19 ARG B C 1
ATOM 2244 O O . ARG B 1 19 ? 20.047 -18.766 -4.777 1 84.38 19 ARG B O 1
ATOM 2251 N N . GLU B 1 20 ? 18.719 -19.594 -3.174 1 82.38 20 GLU B N 1
ATOM 2252 C CA . GLU B 1 20 ? 17.562 -19.688 -4.059 1 82.38 20 GLU B CA 1
ATOM 2253 C C . GLU B 1 20 ? 17.141 -18.312 -4.547 1 82.38 20 GLU B C 1
ATOM 2255 O O . GLU B 1 20 ? 16.812 -18.141 -5.727 1 82.38 20 GLU B O 1
ATOM 2260 N N . VAL B 1 21 ? 17.141 -17.344 -3.66 1 92.06 21 VAL B N 1
ATOM 2261 C CA . VAL B 1 21 ? 16.781 -15.984 -4.047 1 92.06 21 VAL B CA 1
ATOM 2262 C C . VAL B 1 21 ? 17.797 -15.422 -5.031 1 92.06 21 VAL B C 1
ATOM 2264 O O . VAL B 1 21 ? 17.438 -14.758 -6 1 92.06 21 VAL B O 1
ATOM 2267 N N . ALA B 1 22 ? 19.062 -15.656 -4.762 1 88.94 22 ALA B N 1
ATOM 2268 C CA . ALA B 1 22 ? 20.125 -15.18 -5.645 1 88.94 22 ALA B CA 1
ATOM 2269 C C . ALA B 1 22 ? 19.922 -15.688 -7.07 1 88.94 22 ALA B C 1
ATOM 2271 O O . ALA B 1 22 ? 20.062 -14.922 -8.031 1 88.94 22 ALA B O 1
ATOM 2272 N N . ALA B 1 23 ? 19.5 -16.797 -7.16 1 75.44 23 ALA B N 1
ATOM 2273 C CA . ALA B 1 23 ? 19.312 -17.438 -8.461 1 75.44 23 ALA B CA 1
ATOM 2274 C C . ALA B 1 23 ? 18.172 -16.766 -9.234 1 75.44 23 ALA B C 1
ATOM 2276 O O . ALA B 1 23 ? 18.234 -16.641 -10.461 1 75.44 23 ALA B O 1
ATOM 2277 N N . ILE B 1 24 ? 17.219 -16.281 -8.562 1 82.75 24 ILE B N 1
ATOM 2278 C CA . ILE B 1 24 ? 16 -15.781 -9.18 1 82.75 24 ILE B CA 1
ATOM 2279 C C . ILE B 1 24 ? 16.094 -14.266 -9.352 1 82.75 24 ILE B C 1
ATOM 2281 O O . ILE B 1 24 ? 15.539 -13.711 -10.305 1 82.75 24 ILE B O 1
ATOM 2285 N N . SER B 1 25 ? 16.781 -13.625 -8.461 1 89.69 25 SER B N 1
ATOM 2286 C CA . SER B 1 25 ? 16.734 -12.172 -8.383 1 89.69 25 SER B CA 1
ATOM 2287 C C . SER B 1 25 ? 17.812 -11.539 -9.258 1 89.69 25 SER B C 1
ATOM 2289 O O . SER B 1 25 ? 17.75 -10.336 -9.547 1 89.69 25 SER B O 1
ATOM 2291 N N . GLY B 1 26 ? 18.812 -12.273 -9.617 1 86.06 26 GLY B N 1
ATOM 2292 C CA . GLY B 1 26 ? 19.953 -11.703 -10.305 1 86.06 26 GLY B CA 1
ATOM 2293 C C . GLY B 1 26 ? 20.906 -10.984 -9.367 1 86.06 26 GLY B C 1
ATOM 2294 O O . GLY B 1 26 ? 21.875 -10.352 -9.82 1 86.06 26 GLY B O 1
ATOM 2295 N N . VAL B 1 27 ? 20.656 -10.977 -8.133 1 93.06 27 VAL B N 1
ATOM 2296 C CA . VAL B 1 27 ? 21.531 -10.422 -7.109 1 93.06 27 VAL B CA 1
ATOM 2297 C C . VAL B 1 27 ? 22.406 -11.523 -6.527 1 93.06 27 VAL B C 1
ATOM 2299 O O . VAL B 1 27 ? 21.938 -12.625 -6.246 1 93.06 27 VAL B O 1
ATOM 2302 N N . SER B 1 28 ? 23.656 -11.258 -6.406 1 92.06 28 SER B N 1
ATOM 2303 C CA . SER B 1 28 ? 24.562 -12.297 -5.938 1 92.06 28 SER B CA 1
ATOM 2304 C C . SER B 1 28 ? 24.266 -12.695 -4.496 1 92.06 28 SER B C 1
ATOM 2306 O O . SER B 1 28 ? 23.781 -11.867 -3.707 1 92.06 28 SER B O 1
ATOM 2308 N N . GLU B 1 29 ? 24.594 -13.945 -4.215 1 92.31 29 GLU B N 1
ATOM 2309 C CA . GLU B 1 29 ? 24.406 -14.438 -2.854 1 92.31 29 GLU B CA 1
ATOM 2310 C C . GLU B 1 29 ? 25.203 -13.609 -1.851 1 92.31 29 GLU B C 1
ATOM 2312 O O . GLU B 1 29 ? 24.734 -13.359 -0.735 1 92.31 29 GLU B O 1
ATOM 2317 N N . SER B 1 30 ? 26.312 -13.258 -2.193 1 95.25 30 SER B N 1
ATOM 2318 C CA . SER B 1 30 ? 27.156 -12.445 -1.312 1 95.25 30 SER B CA 1
ATOM 2319 C C . SER B 1 30 ? 26.484 -11.117 -0.995 1 95.25 30 SER B C 1
ATOM 2321 O O . SER B 1 30 ? 26.5 -10.664 0.154 1 95.25 30 SER B O 1
ATOM 2323 N N . THR B 1 31 ? 26 -10.469 -2.025 1 95.44 31 THR B N 1
ATOM 2324 C CA . THR B 1 31 ? 25.281 -9.211 -1.832 1 95.44 31 THR B CA 1
ATOM 2325 C C . THR B 1 31 ? 24.094 -9.398 -0.908 1 95.44 31 THR B C 1
ATOM 2327 O O . THR B 1 31 ? 23.859 -8.586 -0.014 1 95.44 31 THR B O 1
ATOM 2330 N N . ILE B 1 32 ? 23.328 -10.461 -1.116 1 96.94 32 ILE B N 1
ATOM 2331 C CA . ILE B 1 32 ? 22.172 -10.766 -0.296 1 96.94 32 ILE B CA 1
ATOM 2332 C C . ILE B 1 32 ? 22.594 -10.984 1.153 1 96.94 32 ILE B C 1
ATOM 2334 O O . ILE B 1 32 ? 21.984 -10.445 2.076 1 96.94 32 ILE B O 1
ATOM 2338 N N . ARG B 1 33 ? 23.609 -11.727 1.303 1 96.62 33 ARG B N 1
ATOM 2339 C CA . ARG B 1 33 ? 24.125 -12.008 2.641 1 96.62 33 ARG B CA 1
ATOM 2340 C C . ARG B 1 33 ? 24.531 -10.727 3.355 1 96.62 33 ARG B C 1
ATOM 2342 O O . ARG B 1 33 ? 24.141 -10.5 4.504 1 96.62 33 ARG B O 1
ATOM 2349 N N . ARG B 1 34 ? 25.281 -9.891 2.734 1 96.56 34 ARG B N 1
ATOM 2350 C CA . ARG B 1 34 ? 25.734 -8.633 3.326 1 96.56 34 ARG B CA 1
ATOM 2351 C C . ARG B 1 34 ? 24.531 -7.742 3.682 1 96.56 34 ARG B C 1
ATOM 2353 O O . ARG B 1 34 ? 24.531 -7.09 4.727 1 96.56 34 ARG B O 1
ATOM 2360 N N . ALA B 1 35 ? 23.609 -7.715 2.807 1 95.38 35 ALA B N 1
ATOM 2361 C CA . ALA B 1 35 ? 22.406 -6.922 3.045 1 95.38 35 ALA B CA 1
ATOM 2362 C C . ALA B 1 35 ? 21.656 -7.414 4.285 1 95.38 35 ALA B C 1
ATOM 2364 O O . ALA B 1 35 ? 21.281 -6.617 5.148 1 95.38 35 ALA B O 1
ATOM 2365 N N . GLU B 1 36 ? 21.484 -8.742 4.34 1 96.5 36 GLU B N 1
ATOM 2366 C CA . GLU B 1 36 ? 20.719 -9.312 5.441 1 96.5 36 GLU B CA 1
ATOM 2367 C C . GLU B 1 36 ? 21.438 -9.148 6.77 1 96.5 36 GLU B C 1
ATOM 2369 O O . GLU B 1 36 ? 20.812 -9.102 7.828 1 96.5 36 GLU B O 1
ATOM 2374 N N . LEU B 1 37 ? 22.781 -8.992 6.691 1 95 37 LEU B N 1
ATOM 2375 C CA . LEU B 1 37 ? 23.578 -8.82 7.898 1 95 37 LEU B CA 1
ATOM 2376 C C . LEU B 1 37 ? 23.703 -7.348 8.266 1 95 37 LEU B C 1
ATOM 2378 O O . LEU B 1 37 ? 24.297 -7 9.281 1 95 37 LEU B O 1
ATOM 2382 N N . GLY B 1 38 ? 23.172 -6.527 7.461 1 91.62 38 GLY B N 1
ATOM 2383 C CA . GLY B 1 38 ? 23.25 -5.102 7.727 1 91.62 38 GLY B CA 1
ATOM 2384 C C . GLY B 1 38 ? 24.594 -4.5 7.395 1 91.62 38 GLY B C 1
ATOM 2385 O O . GLY B 1 38 ? 24.938 -3.424 7.883 1 91.62 38 GLY B O 1
ATOM 2386 N N . GLU B 1 39 ? 25.375 -5.102 6.551 1 88.56 39 GLU B N 1
ATOM 2387 C CA . GLU B 1 39 ? 26.734 -4.672 6.23 1 88.56 39 GLU B CA 1
ATOM 2388 C C . GLU B 1 39 ? 26.766 -3.805 4.977 1 88.56 39 GLU B C 1
ATOM 2390 O O . GLU B 1 39 ? 27.812 -3.32 4.57 1 88.56 39 GLU B O 1
ATOM 2395 N N . SER B 1 40 ? 25.688 -3.672 4.305 1 86 40 SER B N 1
ATOM 2396 C CA . SER B 1 40 ? 25.625 -2.84 3.107 1 86 40 SER B CA 1
ATOM 2397 C C . SER B 1 40 ? 24.281 -2.129 2.992 1 86 40 SER B C 1
ATOM 2399 O O . SER B 1 40 ? 23.266 -2.633 3.471 1 86 40 SER B O 1
ATOM 2401 N N . ASN B 1 41 ? 24.438 -0.937 2.48 1 87.62 41 ASN B N 1
ATOM 2402 C CA . ASN B 1 41 ? 23.203 -0.217 2.158 1 87.62 41 ASN B CA 1
ATOM 2403 C C . ASN B 1 41 ? 22.562 -0.755 0.886 1 87.62 41 ASN B C 1
ATOM 2405 O O . ASN B 1 41 ? 23.188 -0.789 -0.172 1 87.62 41 ASN B O 1
ATOM 2409 N N . VAL B 1 42 ? 21.422 -1.239 0.97 1 94.5 42 VAL B N 1
ATOM 2410 C CA . VAL B 1 42 ? 20.703 -1.837 -0.158 1 94.5 42 VAL B CA 1
ATOM 2411 C C . VAL B 1 42 ? 20.016 -0.746 -0.968 1 94.5 42 VAL B C 1
ATOM 2413 O O . VAL B 1 42 ? 19.328 0.111 -0.406 1 94.5 42 VAL B O 1
ATOM 2416 N N . SER B 1 43 ? 20.219 -0.751 -2.227 1 95.06 43 SER B N 1
ATOM 2417 C CA . SER B 1 43 ? 19.562 0.212 -3.098 1 95.06 43 SER B CA 1
ATOM 2418 C C . SER B 1 43 ? 18.094 -0.166 -3.328 1 95.06 43 SER B C 1
ATOM 2420 O O . SER B 1 43 ? 17.703 -1.313 -3.107 1 95.06 43 SER B O 1
ATOM 2422 N N . ILE B 1 44 ? 17.312 0.85 -3.805 1 94.44 44 ILE B N 1
ATOM 2423 C CA . ILE B 1 44 ? 15.914 0.581 -4.09 1 94.44 44 ILE B CA 1
ATOM 2424 C C . ILE B 1 44 ? 15.805 -0.422 -5.238 1 94.44 44 ILE B C 1
ATOM 2426 O O . ILE B 1 44 ? 14.898 -1.259 -5.254 1 94.44 44 ILE B O 1
ATOM 2430 N N . VAL B 1 45 ? 16.734 -0.402 -6.16 1 93.75 45 VAL B N 1
ATOM 2431 C CA . VAL B 1 45 ? 16.734 -1.312 -7.301 1 93.75 45 VAL B CA 1
ATOM 2432 C C . VAL B 1 45 ? 16.953 -2.744 -6.82 1 93.75 45 VAL B C 1
ATOM 2434 O O . VAL B 1 45 ? 16.172 -3.643 -7.156 1 93.75 45 VAL B O 1
ATOM 2437 N N . VAL B 1 46 ? 17.938 -2.932 -6.047 1 94.75 46 VAL B N 1
ATOM 2438 C CA . VAL B 1 46 ? 18.266 -4.258 -5.523 1 94.75 46 VAL B CA 1
ATOM 2439 C C . VAL B 1 46 ? 17.109 -4.754 -4.645 1 94.75 46 VAL B C 1
ATOM 2441 O O . VAL B 1 46 ? 16.703 -5.914 -4.746 1 94.75 46 VAL B O 1
ATOM 2444 N N . PHE B 1 47 ? 16.641 -3.885 -3.818 1 95.69 47 PHE B N 1
ATOM 2445 C CA . PHE B 1 47 ? 15.531 -4.262 -2.943 1 95.69 47 PHE B CA 1
ATOM 2446 C C . PHE B 1 47 ? 14.336 -4.734 -3.758 1 95.69 47 PHE B C 1
ATOM 2448 O O . PHE B 1 47 ? 13.734 -5.77 -3.447 1 95.69 47 PHE B O 1
ATOM 2455 N N . ASN B 1 48 ? 14.023 -4.023 -4.793 1 95.12 48 ASN B N 1
ATOM 2456 C CA . ASN B 1 48 ? 12.93 -4.406 -5.676 1 95.12 48 ASN B CA 1
ATOM 2457 C C . ASN B 1 48 ? 13.156 -5.781 -6.297 1 95.12 48 ASN B C 1
ATOM 2459 O O . ASN B 1 48 ? 12.227 -6.586 -6.391 1 95.12 48 ASN B O 1
ATOM 2463 N N . GLN B 1 49 ? 14.328 -5.996 -6.711 1 93.5 49 GLN B N 1
ATOM 2464 C CA . GLN B 1 49 ? 14.672 -7.281 -7.309 1 93.5 49 GLN B CA 1
ATOM 2465 C C . GLN B 1 49 ? 14.477 -8.422 -6.312 1 93.5 49 GLN B C 1
ATOM 2467 O O . GLN B 1 49 ? 13.922 -9.469 -6.656 1 93.5 49 GLN B O 1
ATOM 2472 N N . LEU B 1 50 ? 14.938 -8.172 -5.117 1 95.19 50 LEU B N 1
ATOM 2473 C CA . LEU B 1 50 ? 14.828 -9.195 -4.078 1 95.19 50 LEU B CA 1
ATOM 2474 C C . LEU B 1 50 ? 13.367 -9.469 -3.738 1 95.19 50 LEU B C 1
ATOM 2476 O O . LEU B 1 50 ? 12.945 -10.625 -3.664 1 95.19 50 LEU B O 1
ATOM 2480 N N . MET B 1 51 ? 12.625 -8.422 -3.559 1 94.94 51 MET B N 1
ATOM 2481 C CA . MET B 1 51 ? 11.211 -8.562 -3.205 1 94.94 51 MET B CA 1
ATOM 2482 C C . MET B 1 51 ? 10.445 -9.273 -4.312 1 94.94 51 MET B C 1
ATOM 2484 O O . MET B 1 51 ? 9.633 -10.156 -4.039 1 94.94 51 MET B O 1
ATOM 2488 N N . TYR B 1 52 ? 10.766 -8.961 -5.52 1 92.75 52 TYR B N 1
ATOM 2489 C CA . TYR B 1 52 ? 10.094 -9.586 -6.656 1 92.75 52 TYR B CA 1
ATOM 2490 C C . TYR B 1 52 ? 10.391 -11.078 -6.711 1 92.75 52 TYR B C 1
ATOM 2492 O O . TYR B 1 52 ? 9.5 -11.883 -6.992 1 92.75 52 TYR B O 1
ATOM 2500 N N . ALA B 1 53 ? 11.594 -11.383 -6.391 1 90.12 53 ALA B N 1
ATOM 2501 C CA . ALA B 1 53 ? 12.031 -12.773 -6.441 1 90.12 53 ALA B CA 1
ATOM 2502 C C . ALA B 1 53 ? 11.266 -13.625 -5.434 1 90.12 53 ALA B C 1
ATOM 2504 O O . ALA B 1 53 ? 11.133 -14.836 -5.609 1 90.12 53 ALA B O 1
ATOM 2505 N N . VAL B 1 54 ? 10.781 -12.992 -4.402 1 91.19 54 VAL B N 1
ATOM 2506 C CA . VAL B 1 54 ? 10.055 -13.75 -3.391 1 91.19 54 VAL B CA 1
ATOM 2507 C C . VAL B 1 54 ? 8.547 -13.531 -3.564 1 91.19 54 VAL B C 1
ATOM 2509 O O . VAL B 1 54 ? 7.766 -13.805 -2.65 1 91.19 54 VAL B O 1
ATOM 2512 N N . GLY B 1 55 ? 8.164 -12.953 -4.734 1 90.5 55 GLY B N 1
ATOM 2513 C CA . GLY B 1 55 ? 6.766 -12.914 -5.141 1 90.5 55 GLY B CA 1
ATOM 2514 C C . GLY B 1 55 ? 6.016 -11.719 -4.594 1 90.5 55 GLY B C 1
ATOM 2515 O O . GLY B 1 55 ? 4.781 -11.719 -4.543 1 90.5 55 GLY B O 1
ATOM 2516 N N . VAL B 1 56 ? 6.762 -10.734 -4.191 1 92.94 56 VAL B N 1
ATOM 2517 C CA . VAL B 1 56 ? 6.121 -9.586 -3.564 1 92.94 56 VAL B CA 1
ATOM 2518 C C . VAL B 1 56 ? 6.645 -8.297 -4.191 1 92.94 56 VAL B C 1
ATOM 2520 O O . VAL B 1 56 ? 7.758 -8.266 -4.727 1 92.94 56 VAL B O 1
ATOM 2523 N N . LYS B 1 57 ? 5.812 -7.27 -4.195 1 92.81 57 LYS B N 1
ATOM 2524 C CA . LYS B 1 57 ? 6.195 -5.938 -4.652 1 92.81 57 LYS B CA 1
ATOM 2525 C C . LYS B 1 57 ? 5.582 -4.855 -3.77 1 92.81 57 LYS B C 1
ATOM 2527 O O . LYS B 1 57 ? 4.711 -5.141 -2.943 1 92.81 57 LYS B O 1
ATOM 2532 N N . GLN B 1 58 ? 6.113 -3.684 -3.863 1 92.56 58 GLN B N 1
ATOM 2533 C CA . GLN B 1 58 ? 5.57 -2.568 -3.096 1 92.56 58 GLN B CA 1
ATOM 2534 C C . GLN B 1 58 ? 4.137 -2.256 -3.516 1 92.56 58 GLN B C 1
ATOM 2536 O O . GLN B 1 58 ? 3.811 -2.291 -4.703 1 92.56 58 GLN B O 1
ATOM 2541 N N . ALA B 1 59 ? 3.285 -1.927 -2.59 1 93.06 59 ALA B N 1
ATOM 2542 C CA . ALA B 1 59 ? 1.865 -1.674 -2.826 1 93.06 59 ALA B CA 1
ATOM 2543 C C . ALA B 1 59 ? 1.619 -0.206 -3.162 1 93.06 59 ALA B C 1
ATOM 2545 O O . ALA B 1 59 ? 0.47 0.225 -3.285 1 93.06 59 ALA B O 1
ATOM 2546 N N . GLY B 1 60 ? 2.619 0.606 -3.303 1 92.56 60 GLY B N 1
ATOM 2547 C CA . GLY B 1 60 ? 2.471 2.031 -3.545 1 92.56 60 GLY B CA 1
ATOM 2548 C C . GLY B 1 60 ? 2.803 2.883 -2.334 1 92.56 60 GLY B C 1
ATOM 2549 O O . GLY B 1 60 ? 3.656 2.512 -1.525 1 92.56 60 GLY B O 1
ATOM 2550 N N . PHE B 1 61 ? 2.186 4.078 -2.404 1 93.25 61 PHE B N 1
ATOM 2551 C CA . PHE B 1 61 ? 2.516 5.031 -1.351 1 93.25 61 PHE B CA 1
ATOM 2552 C C . PHE B 1 61 ? 1.254 5.539 -0.664 1 93.25 61 PHE B C 1
ATOM 2554 O O . PHE B 1 61 ? 0.163 5.477 -1.235 1 93.25 61 PHE B O 1
ATOM 2561 N N . GLN B 1 62 ? 1.416 5.906 0.554 1 91.69 62 GLN B N 1
ATOM 2562 C CA . GLN B 1 62 ? 0.329 6.477 1.342 1 91.69 62 GLN B CA 1
ATOM 2563 C C . GLN B 1 62 ? 0.808 7.68 2.15 1 91.69 62 GLN B C 1
ATOM 2565 O O . GLN B 1 62 ? 2.004 7.82 2.416 1 91.69 62 GLN B O 1
ATOM 2570 N N . PRO B 1 63 ? -0.088 8.562 2.504 1 91.31 63 PRO B N 1
ATOM 2571 C CA . PRO B 1 63 ? 0.3 9.672 3.375 1 91.31 63 PRO B CA 1
ATOM 2572 C C . PRO B 1 63 ? 0.792 9.211 4.742 1 91.31 63 PRO B C 1
ATOM 2574 O O . PRO B 1 63 ? 0.299 8.211 5.273 1 91.31 63 PRO B O 1
ATOM 2577 N N . ILE B 1 64 ? 1.692 9.992 5.301 1 92.44 64 ILE B N 1
ATOM 2578 C CA . ILE B 1 64 ? 2.242 9.602 6.594 1 92.44 64 ILE B CA 1
ATOM 2579 C C . ILE B 1 64 ? 1.271 9.992 7.707 1 92.44 64 ILE B C 1
ATOM 2581 O O . ILE B 1 64 ? 1.284 9.391 8.789 1 92.44 64 ILE B O 1
ATOM 2585 N N . CYS B 1 65 ? 0.475 11.016 7.559 1 92.12 65 CYS B N 1
ATOM 2586 C CA . CYS B 1 65 ? -0.529 11.484 8.508 1 92.12 65 CYS B CA 1
ATOM 2587 C C . CYS B 1 65 ? 0.086 11.711 9.883 1 92.12 65 CYS B C 1
ATOM 2589 O O . CYS B 1 65 ? -0.45 11.25 10.891 1 92.12 65 CYS B O 1
ATOM 2591 N N . ASP B 1 66 ? 1.181 12.336 9.938 1 91.94 66 ASP B N 1
ATOM 2592 C CA . ASP B 1 66 ? 1.893 12.625 11.172 1 91.94 66 ASP B CA 1
ATOM 2593 C C . ASP B 1 66 ? 1.477 13.984 11.742 1 91.94 66 ASP B C 1
ATOM 2595 O O . ASP B 1 66 ? 2.012 15.023 11.336 1 91.94 66 ASP B O 1
ATOM 2599 N N . TYR B 1 67 ? 0.733 14.047 12.812 1 89.94 67 TYR B N 1
ATOM 2600 C CA . TYR B 1 67 ? 0.19 15.273 13.375 1 89.94 67 TYR B CA 1
ATOM 2601 C C . TYR B 1 67 ? 1.256 16.031 14.156 1 89.94 67 TYR B C 1
ATOM 2603 O O . TYR B 1 67 ? 1.09 17.219 14.453 1 89.94 67 TYR B O 1
ATOM 2611 N N . SER B 1 68 ? 2.223 15.312 14.484 1 91.81 68 SER B N 1
ATOM 2612 C CA . SER B 1 68 ? 3.268 15.969 15.258 1 91.81 68 SER B CA 1
ATOM 2613 C C . SER B 1 68 ? 3.896 17.109 14.477 1 91.81 68 SER B C 1
ATOM 2615 O O . SER B 1 68 ? 4.406 18.078 15.062 1 91.81 68 SER B O 1
ATOM 2617 N N . ALA B 1 69 ? 3.799 16.984 13.203 1 91.81 69 ALA B N 1
ATOM 2618 C CA . ALA B 1 69 ? 4.355 18.047 12.375 1 91.81 69 ALA B CA 1
ATOM 2619 C C . ALA B 1 69 ? 3.592 19.359 12.57 1 91.81 69 ALA B C 1
ATOM 2621 O O . ALA B 1 69 ? 4.191 20.438 12.609 1 91.81 69 ALA B O 1
ATOM 2622 N N . MET B 1 70 ? 2.332 19.281 12.664 1 92 70 MET B N 1
ATOM 2623 C CA . MET B 1 70 ? 1.54 20.5 12.844 1 92 70 MET B CA 1
ATOM 2624 C C . MET B 1 70 ? 1.749 21.078 14.234 1 92 70 MET B C 1
ATOM 2626 O O . MET B 1 70 ? 1.814 22.297 14.398 1 92 70 MET B O 1
ATOM 2630 N N . VAL B 1 71 ? 1.83 20.203 15.203 1 90.62 71 VAL B N 1
ATOM 2631 C CA . VAL B 1 71 ? 2.105 20.656 16.562 1 90.62 71 VAL B CA 1
ATOM 2632 C C . VAL B 1 71 ? 3.455 21.375 16.609 1 90.62 71 VAL B C 1
ATOM 2634 O O . VAL B 1 71 ? 3.572 22.453 17.188 1 90.62 71 VAL B O 1
ATOM 2637 N N . ALA B 1 72 ? 4.383 20.781 16.031 1 89.88 72 ALA B N 1
ATOM 2638 C CA . ALA B 1 72 ? 5.723 21.359 15.984 1 89.88 72 ALA B CA 1
ATOM 2639 C C . ALA B 1 72 ? 5.703 22.719 15.305 1 89.88 72 ALA B C 1
ATOM 2641 O O . ALA B 1 72 ? 6.336 23.672 15.781 1 89.88 72 ALA B O 1
ATOM 2642 N N . ALA B 1 73 ? 5.027 22.781 14.188 1 90.5 73 ALA B N 1
ATOM 2643 C CA . ALA B 1 73 ? 4.965 24.031 13.445 1 90.5 73 ALA B CA 1
ATOM 2644 C C . ALA B 1 73 ? 4.293 25.125 14.266 1 90.5 73 ALA B C 1
ATOM 2646 O O . ALA B 1 73 ? 4.758 26.266 14.289 1 90.5 73 ALA B O 1
ATOM 2647 N N . ARG B 1 74 ? 3.188 24.797 14.875 1 88.69 74 ARG B N 1
ATOM 2648 C CA . ARG B 1 74 ? 2.52 25.781 15.742 1 88.69 74 ARG B CA 1
ATOM 2649 C C . ARG B 1 74 ? 3.461 26.281 16.828 1 88.69 74 ARG B C 1
ATOM 2651 O O . ARG B 1 74 ? 3.51 27.484 17.109 1 88.69 74 ARG B O 1
ATOM 2658 N N . PHE B 1 75 ? 4.145 25.406 17.359 1 85.88 75 PHE B N 1
ATOM 2659 C CA . PHE B 1 75 ? 5.09 25.766 18.422 1 85.88 75 PHE B CA 1
ATOM 2660 C C . PHE B 1 75 ? 6.168 26.703 17.875 1 85.88 75 PHE B C 1
ATOM 2662 O O . PHE B 1 75 ? 6.422 27.766 18.453 1 85.88 75 PHE B O 1
ATOM 2669 N N . VAL B 1 76 ? 6.754 26.297 16.797 1 84.81 76 VAL B N 1
ATOM 2670 C CA . VAL B 1 76 ? 7.887 27.031 16.25 1 84.81 76 VAL B CA 1
ATOM 2671 C C . VAL B 1 76 ? 7.426 28.406 15.75 1 84.81 76 VAL B C 1
ATOM 2673 O O . VAL B 1 76 ? 8.164 29.391 15.836 1 84.81 76 VAL B O 1
ATOM 2676 N N . LEU B 1 77 ? 6.18 28.453 15.383 1 83.5 77 LEU B N 1
ATOM 2677 C CA . LEU B 1 77 ? 5.711 29.688 14.766 1 83.5 77 LEU B CA 1
ATOM 2678 C C . LEU B 1 77 ? 4.926 30.531 15.758 1 83.5 77 LEU B C 1
ATOM 2680 O O . LEU B 1 77 ? 4.285 31.516 15.383 1 83.5 77 LEU B O 1
ATOM 2684 N N . GLY B 1 78 ? 4.945 30.203 17.016 1 74.81 78 GLY B N 1
ATOM 2685 C CA . GLY B 1 78 ? 4.586 31.188 18.031 1 74.81 78 GLY B CA 1
ATOM 2686 C C . GLY B 1 78 ? 3.363 30.781 18.828 1 74.81 78 GLY B C 1
ATOM 2687 O O . GLY B 1 78 ? 2.787 31.609 19.547 1 74.81 78 GLY B O 1
ATOM 2688 N N . ASP B 1 79 ? 2.902 29.562 18.656 1 71.5 79 ASP B N 1
ATOM 2689 C CA . ASP B 1 79 ? 1.812 29.141 19.531 1 71.5 79 ASP B CA 1
ATOM 2690 C C . ASP B 1 79 ? 2.342 28.672 20.891 1 71.5 79 ASP B C 1
ATOM 2692 O O . ASP B 1 79 ? 2.918 27.578 20.984 1 71.5 79 ASP B O 1
ATOM 2696 N N . THR B 1 80 ? 2.201 29.391 21.891 1 63.97 80 THR B N 1
ATOM 2697 C CA . THR B 1 80 ? 2.801 29.188 23.203 1 63.97 80 THR B CA 1
ATOM 2698 C C . THR B 1 80 ? 2.029 28.125 23.984 1 63.97 80 THR B C 1
ATOM 2700 O O . THR B 1 80 ? 2.508 27.609 25 1 63.97 80 THR B O 1
ATOM 2703 N N . ALA B 1 81 ? 0.965 27.828 23.562 1 65.12 81 ALA B N 1
ATOM 2704 C CA . ALA B 1 81 ? 0.109 26.906 24.312 1 65.12 81 ALA B CA 1
ATOM 2705 C C . ALA B 1 81 ? 0.392 25.453 23.922 1 65.12 81 ALA B C 1
ATOM 2707 O O . ALA B 1 81 ? -0.152 24.531 24.531 1 65.12 81 ALA B O 1
ATOM 2708 N N . VAL B 1 82 ? 1.46 25.25 23.25 1 75.12 82 VAL B N 1
ATOM 2709 C CA . VAL B 1 82 ? 1.636 23.922 22.672 1 75.12 82 VAL B CA 1
ATOM 2710 C C . VAL B 1 82 ? 2.521 23.078 23.578 1 75.12 82 VAL B C 1
ATOM 2712 O O . VAL B 1 82 ? 3.529 23.562 24.094 1 75.12 82 VAL B O 1
ATOM 2715 N N . GLN B 1 83 ? 2.039 21.859 23.891 1 77.56 83 GLN B N 1
ATOM 2716 C CA . GLN B 1 83 ? 2.873 20.828 24.516 1 77.56 83 GLN B CA 1
ATOM 2717 C C . GLN B 1 83 ? 3.559 19.969 23.453 1 77.56 83 GLN B C 1
ATOM 2719 O O . GLN B 1 83 ? 2.891 19.328 22.641 1 77.56 83 GLN B O 1
ATOM 2724 N N . LEU B 1 84 ? 4.875 19.938 23.578 1 84.38 84 LEU B N 1
ATOM 2725 C CA . LEU B 1 84 ? 5.633 19.25 22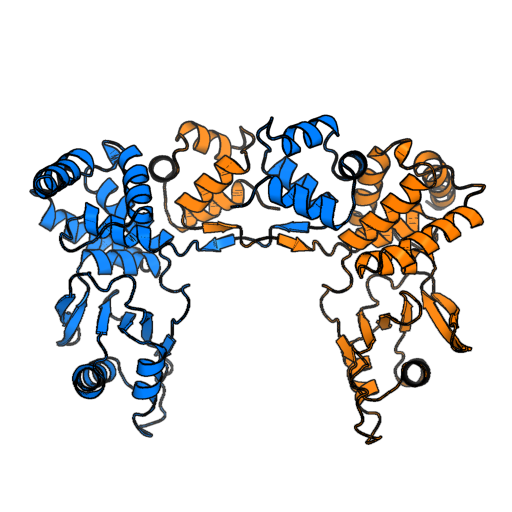.531 1 84.38 84 LEU B CA 1
ATOM 2726 C C . LEU B 1 84 ? 5.824 17.781 22.875 1 84.38 84 LEU B C 1
ATOM 2728 O O . LEU B 1 84 ? 6.27 17.453 23.969 1 84.38 84 LEU B O 1
ATOM 2732 N N . SER B 1 85 ? 5.414 17 22.062 1 86.94 85 SER B N 1
ATOM 2733 C CA . SER B 1 85 ? 5.762 15.586 22.141 1 86.94 85 SER B CA 1
ATOM 2734 C C . SER B 1 85 ? 7.16 15.328 21.578 1 86.94 85 SER B C 1
ATOM 2736 O O . SER B 1 85 ? 7.758 16.203 20.953 1 86.94 85 SER B O 1
ATOM 2738 N N . ASP B 1 86 ? 7.664 14.102 21.812 1 90.69 86 ASP B N 1
ATOM 2739 C CA . ASP B 1 86 ? 8.953 13.711 21.234 1 90.69 86 ASP B CA 1
ATOM 2740 C C . ASP B 1 86 ? 8.898 13.711 19.703 1 90.69 86 ASP B C 1
ATOM 2742 O O . ASP B 1 86 ? 9.844 14.133 19.047 1 90.69 86 ASP B O 1
ATOM 2746 N N . ALA B 1 87 ? 7.812 13.328 19.219 1 90.69 87 ALA B N 1
ATOM 2747 C CA . ALA B 1 87 ? 7.648 13.289 17.766 1 90.69 87 ALA B CA 1
ATOM 2748 C C . ALA B 1 87 ? 7.66 14.703 17.188 1 90.69 87 ALA B C 1
ATOM 2750 O O . ALA B 1 87 ? 8.227 14.93 16.109 1 90.69 87 ALA B O 1
ATOM 2751 N N . ALA B 1 88 ? 7.062 15.586 17.906 1 91.12 88 ALA B N 1
ATOM 2752 C CA . ALA B 1 88 ? 7.074 16.984 17.453 1 91.12 88 ALA B CA 1
ATOM 2753 C C . ALA B 1 88 ? 8.484 17.562 17.531 1 91.12 88 ALA B C 1
ATOM 2755 O O . ALA B 1 88 ? 8.883 18.328 16.656 1 91.12 88 ALA B O 1
ATOM 2756 N N . ARG B 1 89 ? 9.227 17.156 18.5 1 90.06 89 ARG B N 1
ATOM 2757 C CA . ARG B 1 89 ? 10.602 17.625 18.641 1 90.06 89 ARG B CA 1
ATOM 2758 C C . ARG B 1 89 ? 11.469 17.141 17.484 1 90.06 89 ARG B C 1
ATOM 2760 O O . ARG B 1 89 ? 12.383 17.844 17.047 1 90.06 89 ARG B O 1
ATOM 2767 N N . GLU B 1 90 ? 11.172 15.953 17.031 1 87.81 90 GLU B N 1
ATOM 2768 C CA . GLU B 1 90 ? 11.914 15.43 15.898 1 87.81 90 GLU B CA 1
ATOM 2769 C C . GLU B 1 90 ? 11.703 16.281 14.656 1 87.81 90 GLU B C 1
ATOM 2771 O O . GLU B 1 90 ? 12.633 16.5 13.867 1 87.81 90 GLU B O 1
ATOM 2776 N N . TRP B 1 91 ? 10.523 16.75 14.461 1 89.88 91 TRP B N 1
ATOM 2777 C CA . TRP B 1 91 ? 10.242 17.625 13.328 1 89.88 91 TRP B CA 1
ATOM 2778 C C . TRP B 1 91 ? 11 18.938 13.461 1 89.88 91 TRP B C 1
ATOM 2780 O O . TRP B 1 91 ? 11.531 19.453 12.477 1 89.88 91 TRP B O 1
ATOM 2790 N N . ILE B 1 92 ? 11.047 19.422 14.641 1 86.31 92 ILE B N 1
ATOM 2791 C CA . ILE B 1 92 ? 11.781 20.656 14.883 1 86.31 92 ILE B CA 1
ATOM 2792 C C . ILE B 1 92 ? 13.258 20.453 14.578 1 86.31 92 ILE B C 1
ATOM 2794 O O . ILE B 1 92 ? 13.898 21.312 13.953 1 86.31 92 ILE B O 1
ATOM 2798 N N . THR B 1 93 ? 13.727 19.328 14.984 1 84.12 93 THR B N 1
ATOM 2799 C CA . THR B 1 93 ? 15.117 18.984 14.703 1 84.12 93 THR B CA 1
ATOM 2800 C C . THR B 1 93 ? 15.375 18.938 13.203 1 84.12 93 THR B C 1
ATOM 2802 O O . THR B 1 93 ? 16.406 19.422 12.727 1 84.12 93 THR B O 1
ATOM 2805 N N . ARG B 1 94 ? 14.453 18.422 12.484 1 81.5 94 ARG B N 1
ATOM 2806 C CA . ARG B 1 94 ? 14.562 18.375 11.023 1 81.5 94 ARG B CA 1
ATOM 2807 C C . ARG B 1 94 ? 14.625 19.766 10.43 1 81.5 94 ARG B C 1
ATOM 2809 O O . ARG B 1 94 ? 15.484 20.062 9.594 1 81.5 94 ARG B O 1
ATOM 2816 N N . TRP B 1 95 ? 13.773 20.656 10.852 1 82.56 95 TRP B N 1
ATOM 2817 C CA . TRP B 1 95 ? 13.688 21.984 10.289 1 82.56 95 TRP B CA 1
ATOM 2818 C C . TRP B 1 95 ? 14.906 22.828 10.672 1 82.56 95 TRP B C 1
ATOM 2820 O O . TRP B 1 95 ? 15.32 23.719 9.93 1 82.56 95 TRP B O 1
ATOM 2830 N N . ARG B 1 96 ? 15.484 22.5 11.766 1 79.75 96 ARG B N 1
ATOM 2831 C CA . ARG B 1 96 ? 16.688 23.203 12.211 1 79.75 96 ARG B CA 1
ATOM 2832 C C . ARG B 1 96 ? 17.844 22.969 11.25 1 79.75 96 ARG B C 1
ATOM 2834 O O . ARG B 1 96 ? 18.719 23.828 11.094 1 79.75 96 ARG B O 1
ATOM 2841 N N . LYS B 1 97 ? 17.781 21.875 10.641 1 74.88 97 LYS B N 1
ATOM 2842 C CA . LYS B 1 97 ? 18.844 21.531 9.711 1 74.88 97 LYS B CA 1
ATOM 2843 C C . LYS B 1 97 ? 18.812 22.438 8.477 1 74.88 97 LYS B C 1
ATOM 2845 O O . LYS B 1 97 ? 19.781 22.516 7.73 1 74.88 97 LYS B O 1
ATOM 2850 N N . MET B 1 98 ? 17.734 23.125 8.305 1 73.5 98 MET B N 1
ATOM 2851 C CA . MET B 1 98 ? 17.625 24.062 7.199 1 73.5 98 MET B CA 1
ATOM 2852 C C . MET B 1 98 ? 18.562 25.25 7.406 1 73.5 98 MET B C 1
ATOM 2854 O O . MET B 1 98 ? 18.859 25.984 6.461 1 73.5 98 MET B O 1
ATOM 2858 N N . GLY B 1 99 ? 18.938 25.484 8.664 1 72.88 99 GLY B N 1
ATOM 2859 C CA . GLY B 1 99 ? 19.781 26.625 8.961 1 72.88 99 GLY B CA 1
ATOM 2860 C C . GLY B 1 99 ? 19.141 27.969 8.641 1 72.88 99 GLY B C 1
ATOM 2861 O O . GLY B 1 99 ? 17.984 28.203 9.023 1 72.88 99 GLY B O 1
ATOM 2862 N N . THR B 1 100 ? 19.828 28.766 7.934 1 71.31 100 THR B N 1
ATOM 2863 C CA . THR B 1 100 ? 19.391 30.125 7.641 1 71.31 100 THR B CA 1
ATOM 2864 C C . THR B 1 100 ? 18.234 30.125 6.637 1 71.31 100 THR B C 1
ATOM 2866 O O . THR B 1 100 ? 17.5 31.094 6.52 1 71.31 100 THR B O 1
ATOM 2869 N N . ALA B 1 101 ? 18.078 29 5.965 1 71.69 101 ALA B N 1
ATOM 2870 C CA . ALA B 1 101 ? 16.984 28.906 5 1 71.69 101 ALA B CA 1
ATOM 2871 C C . ALA B 1 101 ? 15.633 28.906 5.703 1 71.69 101 ALA B C 1
ATOM 2873 O O . ALA B 1 101 ? 14.609 29.188 5.082 1 71.69 101 ALA B O 1
ATOM 2874 N N . ALA B 1 102 ? 15.719 28.594 6.93 1 74.31 102 ALA B N 1
ATOM 2875 C CA . ALA B 1 102 ? 14.469 28.578 7.695 1 74.31 102 ALA B CA 1
ATOM 2876 C C . ALA B 1 102 ? 14.062 29.984 8.102 1 74.31 102 ALA B C 1
ATOM 2878 O O . ALA B 1 102 ? 12.93 30.203 8.531 1 74.31 102 ALA B O 1
ATOM 2879 N N . ASP B 1 103 ? 15.148 30.734 7.793 1 74 103 ASP B N 1
ATOM 2880 C CA . ASP B 1 103 ? 14.898 32.094 8.234 1 74 103 ASP B CA 1
ATOM 2881 C C . ASP B 1 103 ? 14.188 32.906 7.152 1 74 103 ASP B C 1
ATOM 2883 O O . ASP B 1 103 ? 14.398 32.688 5.957 1 74 103 ASP B O 1
ATOM 2887 N N . GLY B 1 104 ? 13.227 33.688 7.469 1 76.38 104 GLY B N 1
ATOM 2888 C CA . GLY B 1 104 ? 12.539 34.562 6.535 1 76.38 104 GLY B CA 1
ATOM 2889 C C . GLY B 1 104 ? 11.219 34 6.051 1 76.38 104 GLY B C 1
ATOM 2890 O O . GLY B 1 104 ? 10.648 33.125 6.688 1 76.38 104 GLY B O 1
ATOM 2891 N N . ALA B 1 105 ? 10.805 34.594 4.91 1 78.88 105 ALA B N 1
ATOM 2892 C CA . ALA B 1 105 ? 9.477 34.281 4.402 1 78.88 105 ALA B CA 1
ATOM 2893 C C . ALA B 1 105 ? 9.445 32.875 3.791 1 78.88 105 ALA B C 1
ATOM 2895 O O . ALA B 1 105 ? 8.469 32.156 3.959 1 78.88 105 ALA B O 1
ATOM 2896 N N . SER B 1 106 ? 10.539 32.562 3.111 1 78.94 106 SER B N 1
ATOM 2897 C CA . SER B 1 106 ? 10.602 31.266 2.459 1 78.94 106 SER B CA 1
ATOM 2898 C C . SER B 1 106 ? 10.617 30.141 3.482 1 78.94 106 SER B C 1
ATOM 2900 O O . SER B 1 106 ? 9.953 29.125 3.301 1 78.94 106 SER B O 1
ATOM 2902 N N . GLY B 1 107 ? 11.391 30.281 4.504 1 80.31 107 GLY B N 1
ATOM 2903 C CA . GLY B 1 107 ? 11.422 29.281 5.57 1 80.31 107 GLY B CA 1
ATOM 2904 C C . GLY B 1 107 ? 10.094 29.141 6.289 1 80.31 107 GLY B C 1
ATOM 2905 O O . GLY B 1 107 ? 9.672 28.016 6.594 1 80.31 107 GLY B O 1
ATOM 2906 N N . PHE B 1 108 ? 9.469 30.328 6.582 1 84.69 108 PHE B N 1
ATOM 2907 C CA . PHE B 1 108 ? 8.156 30.344 7.211 1 84.69 108 PHE B CA 1
ATOM 2908 C C . PHE B 1 108 ? 7.156 29.516 6.422 1 84.69 108 PHE B C 1
ATOM 2910 O O . PHE B 1 108 ? 6.465 28.656 6.988 1 84.69 108 PHE B O 1
ATOM 2917 N N . LYS B 1 109 ? 7.168 29.672 5.18 1 85.62 109 LYS B N 1
ATOM 2918 C CA . LYS B 1 109 ? 6.238 28.953 4.305 1 85.62 109 LYS B CA 1
ATOM 2919 C C . LYS B 1 109 ? 6.59 27.469 4.219 1 85.62 109 LYS B C 1
ATOM 2921 O O . LYS B 1 109 ? 5.699 26.625 4.203 1 85.62 109 LYS B O 1
ATOM 2926 N N . THR B 1 110 ? 7.859 27.219 4.145 1 84.44 110 THR B N 1
ATOM 2927 C CA . THR B 1 110 ? 8.305 25.828 4.047 1 84.44 110 THR B CA 1
ATOM 2928 C C . THR B 1 110 ? 7.852 25.031 5.266 1 84.44 110 THR B C 1
ATOM 2930 O O . THR B 1 110 ? 7.41 23.891 5.133 1 84.44 110 THR B O 1
ATOM 2933 N N . ILE B 1 111 ? 7.938 25.594 6.418 1 87.19 111 ILE B N 1
ATOM 2934 C CA . ILE B 1 111 ? 7.527 24.938 7.648 1 87.19 111 ILE B CA 1
ATOM 2935 C C . ILE B 1 111 ? 6.023 24.672 7.617 1 87.19 111 ILE B C 1
ATOM 2937 O O . ILE B 1 111 ? 5.574 23.562 7.922 1 87.19 111 ILE B O 1
ATOM 2941 N N . LEU B 1 112 ? 5.312 25.641 7.215 1 91.12 112 LEU B N 1
ATOM 2942 C CA . LEU B 1 112 ? 3.863 25.5 7.141 1 91.12 112 LEU B CA 1
ATOM 2943 C C . LEU B 1 112 ? 3.473 24.438 6.125 1 91.12 112 LEU B C 1
ATOM 2945 O O . LEU B 1 112 ? 2.627 23.578 6.41 1 91.12 112 LEU B O 1
ATOM 2949 N N . ARG B 1 113 ? 4.082 24.5 4.996 1 90 113 ARG B N 1
ATOM 2950 C CA . ARG B 1 113 ? 3.787 23.547 3.932 1 90 113 ARG B CA 1
ATOM 2951 C C . ARG B 1 113 ? 4.137 22.125 4.355 1 90 113 ARG B C 1
ATOM 2953 O O . ARG B 1 113 ? 3.346 21.203 4.16 1 90 113 ARG B O 1
ATOM 2960 N N . THR B 1 114 ? 5.316 21.969 4.91 1 89.5 114 THR B N 1
ATOM 2961 C CA . THR B 1 114 ? 5.75 20.641 5.352 1 89.5 114 THR B CA 1
ATOM 2962 C C . THR B 1 114 ? 4.805 20.094 6.41 1 89.5 114 THR B C 1
ATOM 2964 O O . THR B 1 114 ? 4.449 18.906 6.375 1 89.5 114 THR B O 1
ATOM 2967 N N . ALA B 1 115 ? 4.445 20.906 7.297 1 92.38 115 ALA B N 1
ATOM 2968 C CA . ALA B 1 115 ? 3.516 20.469 8.336 1 92.38 115 ALA B CA 1
ATOM 2969 C C . ALA B 1 115 ? 2.182 20.047 7.734 1 92.38 115 ALA B C 1
ATOM 2971 O O . ALA B 1 115 ? 1.618 19.016 8.133 1 92.38 115 ALA B O 1
ATOM 2972 N N . GLY B 1 116 ? 1.724 20.797 6.82 1 93.19 116 GLY B N 1
ATOM 2973 C CA . GLY B 1 116 ? 0.472 20.453 6.16 1 93.19 116 GLY B CA 1
ATOM 2974 C C . GLY B 1 116 ? 0.528 19.141 5.418 1 93.19 116 GLY B C 1
ATOM 2975 O O . GLY B 1 116 ? -0.354 18.281 5.578 1 93.19 116 GLY B O 1
ATOM 2976 N N . TYR B 1 117 ? 1.543 18.969 4.703 1 90.19 117 TYR B N 1
ATOM 2977 C CA . TYR B 1 117 ? 1.665 17.766 3.891 1 90.19 117 TYR B CA 1
ATOM 2978 C C . TYR B 1 117 ? 1.922 16.531 4.766 1 90.19 117 TYR B C 1
ATOM 2980 O O . TYR B 1 117 ? 1.473 15.43 4.445 1 90.19 117 TYR B O 1
ATOM 2988 N N . ALA B 1 118 ? 2.615 16.75 5.844 1 91.81 118 ALA B N 1
ATOM 2989 C CA . ALA B 1 118 ? 2.865 15.648 6.766 1 91.81 118 ALA B CA 1
ATOM 2990 C C . ALA B 1 118 ? 1.598 15.273 7.523 1 91.81 118 ALA B C 1
ATOM 2992 O O . ALA B 1 118 ? 1.369 14.094 7.816 1 91.81 118 ALA B O 1
ATOM 2993 N N . ALA B 1 119 ? 0.778 16.203 7.781 1 92.56 119 ALA B N 1
ATOM 2994 C CA . ALA B 1 119 ? -0.393 15.961 8.617 1 92.56 119 ALA B CA 1
ATOM 2995 C C . ALA B 1 119 ? -1.502 15.273 7.832 1 92.56 119 ALA B C 1
ATOM 2997 O O . ALA B 1 119 ? -2.166 14.367 8.344 1 92.56 119 ALA B O 1
ATOM 2998 N N . ARG B 1 120 ? -1.753 15.703 6.66 1 90.5 120 ARG B N 1
ATOM 2999 C CA . ARG B 1 120 ? -2.771 15.156 5.77 1 90.5 120 ARG B CA 1
ATOM 3000 C C . ARG B 1 120 ? -4.098 14.969 6.504 1 90.5 120 ARG B C 1
ATOM 3002 O O . ARG B 1 120 ? -4.605 13.852 6.602 1 90.5 120 ARG B O 1
ATOM 3009 N N . ILE B 1 121 ? -4.668 16.031 6.844 1 89.19 121 ILE B N 1
ATOM 3010 C CA . ILE B 1 121 ? -5.793 16.031 7.77 1 89.19 121 ILE B CA 1
ATOM 3011 C C . ILE B 1 121 ? -6.996 15.344 7.121 1 89.19 121 ILE B C 1
ATOM 3013 O O . ILE B 1 121 ? -7.832 14.758 7.812 1 89.19 121 ILE B O 1
ATOM 3017 N N . LEU B 1 122 ? -7.086 15.281 5.832 1 88.69 122 LEU B N 1
ATOM 3018 C CA . LEU B 1 122 ? -8.242 14.711 5.16 1 88.69 122 LEU B CA 1
ATOM 3019 C C . LEU B 1 122 ? -8.125 13.195 5.051 1 88.69 122 LEU B C 1
ATOM 3021 O O . LEU B 1 122 ? -9.102 12.508 4.766 1 88.69 122 LEU B O 1
ATOM 3025 N N . ASP B 1 123 ? -6.992 12.688 5.289 1 87.88 123 ASP B N 1
ATOM 3026 C CA . ASP B 1 123 ? -6.758 11.25 5.16 1 87.88 123 ASP B CA 1
ATOM 3027 C C . ASP B 1 123 ? -6.82 10.562 6.523 1 87.88 123 ASP B C 1
ATOM 3029 O O . ASP B 1 123 ? -6.613 9.352 6.621 1 87.88 123 ASP B O 1
ATOM 3033 N N . ARG B 1 124 ? -7.215 11.227 7.48 1 84.75 124 ARG B N 1
ATOM 3034 C CA . ARG B 1 124 ? -7.215 10.68 8.836 1 84.75 124 ARG B CA 1
ATOM 3035 C C . ARG B 1 124 ? -8.508 9.938 9.125 1 84.75 124 ARG B C 1
ATOM 3037 O O . ARG B 1 124 ? -9.547 10.219 8.516 1 84.75 124 ARG B O 1
ATOM 3044 N N . PRO B 1 125 ? -8.305 9.031 10.133 1 80.69 125 PRO B N 1
ATOM 3045 C CA . PRO B 1 125 ? -9.508 8.289 10.484 1 80.69 125 PRO B CA 1
ATOM 3046 C C . PRO B 1 125 ? -10.57 9.156 11.164 1 80.69 125 PRO B C 1
ATOM 3048 O O . PRO B 1 125 ? -10.266 10.258 11.625 1 80.69 125 PRO B O 1
ATOM 3051 N N . ARG B 1 126 ? -11.828 8.797 11.258 1 83.69 126 ARG B N 1
ATOM 3052 C CA . ARG B 1 126 ? -12.969 9.383 11.945 1 83.69 126 ARG B CA 1
ATOM 3053 C C . ARG B 1 126 ? -13.477 10.617 11.203 1 83.69 126 ARG B C 1
ATOM 3055 O O . ARG B 1 126 ? -14.289 11.375 11.734 1 83.69 126 ARG B O 1
ATOM 3062 N N . ARG B 1 127 ? -12.844 10.938 10.148 1 88.38 127 ARG B N 1
ATOM 3063 C CA . ARG B 1 127 ? -13.352 12.023 9.32 1 88.38 127 ARG B CA 1
ATOM 3064 C C . ARG B 1 127 ? -14.758 11.719 8.812 1 88.38 127 ARG B C 1
ATOM 3066 O O . ARG B 1 127 ? -15.047 10.578 8.438 1 88.38 127 ARG B O 1
ATOM 3073 N N . GLU B 1 128 ? -15.602 12.758 8.867 1 89.5 128 GLU B N 1
ATOM 3074 C CA . GLU B 1 128 ? -16.953 12.641 8.32 1 89.5 128 GLU B CA 1
ATOM 3075 C C . GLU B 1 128 ? -17.25 13.781 7.344 1 89.5 128 GLU B C 1
ATOM 3077 O O . GLU B 1 128 ? -16.531 14.781 7.309 1 89.5 128 GLU B O 1
ATOM 3082 N N . THR B 1 129 ? -18.234 13.477 6.562 1 88.19 129 THR B N 1
ATOM 3083 C CA . THR B 1 129 ? -18.688 14.523 5.652 1 88.19 129 THR B CA 1
ATOM 3084 C C . THR B 1 129 ? -20.203 14.688 5.715 1 88.19 129 THR B C 1
ATOM 3086 O O . THR B 1 129 ? -20.938 13.703 5.621 1 88.19 129 THR B O 1
ATOM 3089 N N . TYR B 1 130 ? -20.562 15.875 5.957 1 88.25 130 TYR B N 1
ATOM 3090 C CA . TYR B 1 130 ? -21.984 16.203 5.965 1 88.25 130 TYR B CA 1
ATOM 3091 C C . TYR B 1 130 ? -22.453 16.609 4.574 1 88.25 130 TYR B C 1
ATOM 3093 O O . TYR B 1 130 ? -21.938 17.578 4.004 1 88.25 130 TYR B O 1
ATOM 3101 N N . HIS B 1 131 ? -23.438 15.922 4.129 1 84 131 HIS B N 1
ATOM 3102 C CA . HIS B 1 131 ? -24 16.219 2.816 1 84 131 HIS B CA 1
ATOM 3103 C C . HIS B 1 131 ? -25.469 16.609 2.924 1 84 131 HIS B C 1
ATOM 3105 O O . HIS B 1 131 ? -26.156 16.719 1.912 1 84 131 HIS B O 1
ATOM 3111 N N . GLY B 1 132 ? -25.859 16.812 4.047 1 79.88 132 GLY B N 1
ATOM 3112 C CA . GL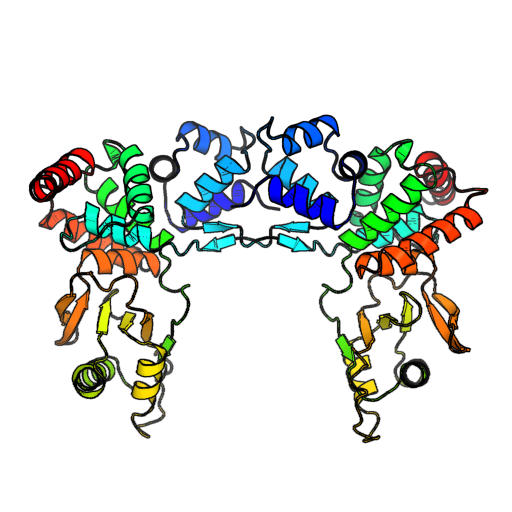Y B 1 132 ? -27.266 17.109 4.262 1 79.88 132 GLY B CA 1
ATOM 3113 C C . GLY B 1 132 ? -27.656 18.484 3.744 1 79.88 132 GLY B C 1
ATOM 3114 O O . GLY B 1 132 ? -26.875 19.141 3.057 1 79.88 132 GLY B O 1
ATOM 3115 N N . PRO B 1 133 ? -28.766 18.891 4.039 1 80.19 133 PRO B N 1
ATOM 3116 C CA . PRO B 1 133 ? -29.359 20.062 3.404 1 80.19 133 PRO B CA 1
ATOM 3117 C C . PRO B 1 133 ? -28.938 21.375 4.074 1 80.19 133 PRO B C 1
ATOM 3119 O O . PRO B 1 133 ? -29.188 22.453 3.535 1 80.19 133 PRO B O 1
ATOM 3122 N N . LEU B 1 134 ? -28.422 21.344 5.184 1 83.5 134 LEU B N 1
ATOM 3123 C CA . LEU B 1 134 ? -28.094 22.578 5.898 1 83.5 134 LEU B CA 1
ATOM 3124 C C . LEU B 1 134 ? -27.031 23.375 5.148 1 83.5 134 LEU B C 1
ATOM 3126 O O . LEU B 1 134 ? -26.031 22.812 4.699 1 83.5 134 LEU B O 1
ATOM 3130 N N . LEU B 1 135 ? -27.328 24.594 5.008 1 78.38 135 LEU B N 1
ATOM 3131 C CA . LEU B 1 135 ? -26.312 25.5 4.5 1 78.38 135 LEU B CA 1
ATOM 3132 C C . LEU B 1 135 ? -25.219 25.75 5.543 1 78.38 135 LEU B C 1
ATOM 3134 O O . LEU B 1 135 ? -25.438 25.516 6.734 1 78.38 135 LEU B O 1
ATOM 3138 N N . PRO B 1 136 ? -24.078 26.234 5.094 1 78.5 136 PRO B N 1
ATOM 3139 C CA . PRO B 1 136 ? -22.969 26.438 6.039 1 78.5 136 PRO B CA 1
ATOM 3140 C C . PRO B 1 136 ? -23.375 27.297 7.238 1 78.5 136 PRO B C 1
ATOM 3142 O O . PRO B 1 136 ? -23.047 26.953 8.383 1 78.5 136 PRO B O 1
ATOM 3145 N N . THR B 1 137 ? -24.141 28.312 6.98 1 80.75 137 THR B N 1
ATOM 3146 C CA . THR B 1 137 ? -24.562 29.203 8.062 1 80.75 137 THR B CA 1
ATOM 3147 C C . THR B 1 137 ? -25.422 28.453 9.062 1 80.75 137 THR B C 1
ATOM 3149 O O . THR B 1 137 ? -25.328 28.688 10.273 1 80.75 137 THR B O 1
ATOM 3152 N N . GLN B 1 138 ? -26.219 27.594 8.516 1 85.12 138 GLN B N 1
ATOM 3153 C CA . GLN B 1 138 ? -27.078 26.797 9.383 1 85.12 138 GLN B CA 1
ATOM 3154 C C . GLN B 1 138 ? -26.266 25.766 10.164 1 85.12 138 GLN B C 1
ATOM 3156 O O . GLN B 1 138 ? -26.594 25.469 11.32 1 85.12 138 GLN B O 1
ATOM 3161 N N . ILE B 1 139 ? -25.297 25.312 9.562 1 88.69 139 ILE B N 1
ATOM 3162 C CA . ILE B 1 139 ? -24.422 24.344 10.219 1 88.69 139 ILE B CA 1
ATOM 3163 C C . ILE B 1 139 ? -23.734 24.984 11.414 1 88.69 139 ILE B C 1
ATOM 3165 O O . ILE B 1 139 ? -23.688 24.406 12.508 1 88.69 139 ILE B O 1
ATOM 3169 N N . PHE B 1 140 ? -23.281 26.234 11.258 1 89.44 140 PHE B N 1
ATOM 3170 C CA . PHE B 1 140 ? -22.609 26.938 12.336 1 89.44 140 PHE B CA 1
ATOM 3171 C C . PHE B 1 140 ? -23.562 27.203 13.5 1 89.44 140 PHE B C 1
ATOM 3173 O O . PHE B 1 140 ? -23.188 27.031 14.664 1 89.44 140 PHE B O 1
ATOM 3180 N N . SER B 1 141 ? -24.734 27.547 13.125 1 88.75 141 SER B N 1
ATOM 3181 C CA . SER B 1 141 ? -25.734 27.781 14.164 1 88.75 141 SER B CA 1
ATOM 3182 C C . SER B 1 141 ? -26.047 26.5 14.938 1 88.75 141 SER B C 1
ATOM 3184 O O . SER B 1 141 ? -26.141 26.531 16.172 1 88.75 141 SER B O 1
ATOM 3186 N N . ARG B 1 142 ? -26.156 25.5 14.195 1 91.69 142 ARG B N 1
ATOM 3187 C CA . ARG B 1 142 ? -26.438 24.203 14.82 1 91.69 142 ARG B CA 1
ATOM 3188 C C . ARG B 1 142 ? -25.297 23.75 15.703 1 91.69 142 ARG B C 1
ATOM 3190 O O . ARG B 1 142 ? -25.516 23.203 16.781 1 91.69 142 ARG B O 1
ATOM 3197 N N . LEU B 1 143 ? -24.141 23.953 15.312 1 93 143 LEU B N 1
ATOM 3198 C CA . LEU B 1 143 ? -22.969 23.547 16.094 1 93 143 LEU B CA 1
ATOM 3199 C C . LEU B 1 143 ? -22.875 24.344 17.391 1 93 143 LEU B C 1
ATOM 3201 O O . LEU B 1 143 ? -22.453 23.812 18.422 1 93 143 LEU B O 1
ATOM 3205 N N . ARG B 1 144 ? -23.219 25.578 17.328 1 92.19 144 ARG B N 1
ATOM 3206 C CA . ARG B 1 144 ? -23.25 26.391 18.547 1 92.19 144 ARG B CA 1
ATOM 3207 C C . ARG B 1 144 ? -24.234 25.797 19.562 1 92.19 144 ARG B C 1
ATOM 3209 O O . ARG B 1 144 ? -23.953 25.766 20.766 1 92.19 144 ARG B O 1
ATOM 3216 N N . GLU B 1 145 ? -25.328 25.391 19.016 1 93.81 145 GLU B N 1
ATOM 3217 C CA . GLU B 1 145 ? -26.328 24.781 19.875 1 93.81 145 GLU B CA 1
ATOM 3218 C C . GLU B 1 145 ? -25.812 23.469 20.469 1 93.81 145 GLU B C 1
ATOM 3220 O O . GLU B 1 145 ? -26.016 23.203 21.656 1 93.81 145 GLU B O 1
ATOM 3225 N N . LEU B 1 146 ? -25.172 22.75 19.688 1 94.38 146 LEU B N 1
ATOM 3226 C CA . LEU B 1 146 ? -24.672 21.438 20.125 1 94.38 146 LEU B CA 1
ATOM 3227 C C . LEU B 1 146 ? -23.562 21.594 21.141 1 94.38 146 LEU B C 1
ATOM 3229 O O . LEU B 1 146 ? -23.375 20.719 22 1 94.38 146 LEU B O 1
ATOM 3233 N N . GLN B 1 147 ? -22.766 22.625 21.016 1 94.69 147 GLN B N 1
ATOM 3234 C CA . GLN B 1 147 ? -21.75 22.891 22.016 1 94.69 147 GLN B CA 1
ATOM 3235 C C . GLN B 1 147 ? -22.359 23.031 23.406 1 94.69 147 GLN B C 1
ATOM 3237 O O . GLN B 1 147 ? -21.781 22.562 24.391 1 94.69 147 GLN B O 1
ATOM 3242 N N . GLN B 1 148 ? -23.531 23.625 23.469 1 93.5 148 GLN B N 1
ATOM 3243 C CA . GLN B 1 148 ? -24.219 23.844 24.75 1 93.5 148 GLN B CA 1
ATOM 3244 C C . GLN B 1 148 ? -24.938 22.578 25.203 1 93.5 148 GLN B C 1
ATOM 3246 O O . GLN B 1 148 ? -24.828 22.172 26.359 1 93.5 148 GLN B O 1
ATOM 3251 N N . SER B 1 149 ? -25.562 21.938 24.281 1 93.81 149 SER B N 1
ATOM 3252 C CA . SER B 1 149 ? -26.438 20.812 24.625 1 93.81 149 SER B CA 1
ATOM 3253 C C . SER B 1 149 ? -25.656 19.516 24.766 1 93.81 149 SER B C 1
ATOM 3255 O O . SER B 1 149 ? -25.969 18.703 25.641 1 93.81 149 SER B O 1
ATOM 3257 N N . ASP B 1 150 ? -24.625 19.328 23.969 1 94.31 150 ASP B N 1
ATOM 3258 C CA . ASP B 1 150 ? -23.938 18.047 23.891 1 94.31 150 ASP B CA 1
ATOM 3259 C C . ASP B 1 150 ? -22.469 18.188 24.281 1 94.31 150 ASP B C 1
ATOM 3261 O O . ASP B 1 150 ? -21.719 17.219 24.219 1 94.31 150 ASP B O 1
ATOM 3265 N N . ASN B 1 151 ? -22.047 19.406 24.641 1 94.75 151 ASN B N 1
ATOM 3266 C CA . ASN B 1 151 ? -20.656 19.688 24.938 1 94.75 151 ASN B CA 1
ATOM 3267 C C . ASN B 1 151 ? -19.75 19.344 23.766 1 94.75 151 ASN B C 1
ATOM 3269 O O . ASN B 1 151 ? -18.656 18.797 23.938 1 94.75 151 ASN B O 1
ATOM 3273 N N . LEU B 1 152 ? -20.25 19.547 22.562 1 95.56 152 LEU B N 1
ATOM 3274 C CA . LEU B 1 152 ? -19.5 19.312 21.328 1 95.56 152 LEU B CA 1
ATOM 3275 C C . LEU B 1 152 ? -18.656 20.531 20.953 1 95.56 152 LEU B C 1
ATOM 3277 O O . LEU B 1 152 ? -19.188 21.516 20.422 1 95.56 152 LEU B O 1
ATOM 3281 N N . ASN B 1 153 ? -17.422 20.422 21.172 1 94.94 153 ASN B N 1
ATOM 3282 C CA . ASN B 1 153 ? -16.531 21.516 20.781 1 94.94 153 ASN B CA 1
ATOM 3283 C C . ASN B 1 153 ? -16.281 21.531 19.281 1 94.94 153 ASN B C 1
ATOM 3285 O O . ASN B 1 153 ? -16.266 20.469 18.641 1 94.94 153 ASN B O 1
ATOM 3289 N N . TRP B 1 154 ? -16.141 22.75 18.766 1 94.19 154 TRP B N 1
ATOM 3290 C CA . TRP B 1 154 ? -15.93 22.859 17.328 1 94.19 154 TRP B CA 1
ATOM 3291 C C . TRP B 1 154 ? -15.172 24.125 16.984 1 94.19 154 TRP B C 1
ATOM 3293 O O . TRP B 1 154 ? -15.133 25.078 17.781 1 94.19 154 TRP B O 1
ATOM 3303 N N . ALA B 1 155 ? -14.5 24.141 15.867 1 93.56 155 ALA B N 1
ATOM 3304 C CA . ALA B 1 155 ? -13.828 25.312 15.312 1 93.56 155 ALA B CA 1
ATOM 3305 C C . ALA B 1 155 ? -13.68 25.188 13.797 1 93.56 155 ALA B C 1
ATOM 3307 O O . ALA B 1 155 ? -13.367 24.109 13.281 1 93.56 155 ALA B O 1
ATOM 3308 N N . VAL B 1 156 ? -13.906 26.266 13.148 1 92 156 VAL B N 1
ATOM 3309 C CA . VAL B 1 156 ? -13.797 26.281 11.695 1 92 156 VAL B CA 1
ATOM 3310 C C . VAL B 1 156 ? -12.336 26.484 11.297 1 92 156 VAL B C 1
ATOM 3312 O O . VAL B 1 156 ? -11.578 27.141 12.008 1 92 156 VAL B O 1
ATOM 3315 N N . THR B 1 157 ? -11.938 25.859 10.242 1 91.69 157 THR B N 1
ATOM 3316 C CA . THR B 1 157 ? -10.633 26.062 9.633 1 91.69 157 THR B CA 1
ATOM 3317 C C . THR B 1 157 ? -10.734 26.094 8.109 1 91.69 157 THR B C 1
ATOM 3319 O O . THR B 1 157 ? -11.836 25.984 7.559 1 91.69 157 THR B O 1
ATOM 3322 N N . GLY B 1 158 ? -9.594 26.344 7.426 1 87.88 158 GLY B N 1
ATOM 3323 C CA . GLY B 1 158 ? -9.586 26.375 5.973 1 87.88 158 GLY B CA 1
ATOM 3324 C C . GLY B 1 158 ? -9.891 27.75 5.402 1 87.88 158 GLY B C 1
ATOM 3325 O O . GLY B 1 158 ? -9.734 28.75 6.09 1 87.88 158 GLY B O 1
ATOM 3326 N N . ALA B 1 159 ? -10.109 27.766 4.055 1 80.25 159 ALA B N 1
ATOM 3327 C CA . ALA B 1 159 ? -10.375 29.016 3.357 1 80.25 159 ALA B CA 1
ATOM 3328 C C . ALA B 1 159 ? -11.867 29.328 3.322 1 80.25 159 ALA B C 1
ATOM 3330 O O . ALA B 1 159 ? -12.695 28.438 3.52 1 80.25 159 ALA B O 1
ATOM 3331 N N . ASP B 1 160 ? -12 30.609 3.066 1 69.88 160 ASP B N 1
ATOM 3332 C CA . ASP B 1 160 ? -13.383 31.031 2.91 1 69.88 160 ASP B CA 1
ATOM 3333 C C . ASP B 1 160 ? -14.055 30.328 1.731 1 69.88 160 ASP B C 1
ATOM 3335 O O . ASP B 1 160 ? -13.422 30.125 0.691 1 69.88 160 ASP B O 1
ATOM 3339 N N . GLY B 1 161 ? -15.273 29.656 1.867 1 60.81 161 GLY B N 1
ATOM 3340 C CA . GLY B 1 161 ? -15.984 28.969 0.804 1 60.81 161 GLY B CA 1
ATOM 3341 C C . GLY B 1 161 ? -15.859 27.453 0.885 1 60.81 161 GLY B C 1
ATOM 3342 O O . GLY B 1 161 ? -16.656 26.734 0.288 1 60.81 161 GLY B O 1
ATOM 3343 N N . LEU B 1 162 ? -14.766 27.125 1.448 1 63.84 162 LEU B N 1
ATOM 3344 C CA . LEU B 1 162 ? -14.641 25.688 1.681 1 63.84 162 LEU B CA 1
ATOM 3345 C C . LEU B 1 162 ? -14.211 25.406 3.117 1 63.84 162 LEU B C 1
ATOM 3347 O O . LEU B 1 162 ? -13.07 25.016 3.367 1 63.84 162 LEU B O 1
ATOM 3351 N N . PRO B 1 163 ? -15.203 25.484 3.916 1 73.06 163 PRO B N 1
ATOM 3352 C CA . PRO B 1 163 ? -14.766 25.344 5.305 1 73.06 163 PRO B CA 1
ATOM 3353 C C . PRO B 1 163 ? -14.664 23.875 5.746 1 73.06 163 PRO B C 1
ATOM 3355 O O . PRO B 1 163 ? -15.445 23.031 5.289 1 73.06 163 PRO B O 1
ATOM 3358 N N . MET B 1 164 ? -13.688 23.656 6.367 1 90.12 164 MET B N 1
ATOM 3359 C CA . MET B 1 164 ? -13.508 22.469 7.203 1 90.12 164 MET B CA 1
ATOM 3360 C C . MET B 1 164 ? -13.781 22.797 8.672 1 90.12 164 MET B C 1
ATOM 3362 O O . MET B 1 164 ? -13.562 23.922 9.109 1 90.12 164 MET B O 1
ATOM 3366 N N . ILE B 1 165 ? -14.344 21.812 9.344 1 93.69 165 ILE B N 1
ATOM 3367 C CA . ILE B 1 165 ? -14.688 22.062 10.742 1 93.69 165 ILE B CA 1
ATOM 3368 C C . ILE B 1 165 ? -14.102 20.953 11.617 1 93.69 165 ILE B C 1
ATOM 3370 O O . ILE B 1 165 ? -14.375 19.781 11.406 1 93.69 165 ILE B O 1
ATOM 3374 N N . TYR B 1 166 ? -13.297 21.375 12.547 1 94.94 166 TYR B N 1
ATOM 3375 C CA . TYR B 1 166 ? -12.914 20.453 13.609 1 94.94 166 TYR B CA 1
ATOM 3376 C C . TYR B 1 166 ? -14.047 20.266 14.602 1 94.94 166 TYR B C 1
ATOM 3378 O O . TYR B 1 166 ? -14.688 21.234 15.023 1 94.94 166 TYR B O 1
ATOM 3386 N N . VAL B 1 167 ? -14.297 19.047 14.984 1 95.62 167 VAL B N 1
ATOM 3387 C CA . VAL B 1 167 ? -15.273 18.75 16.016 1 95.62 167 VAL B CA 1
ATOM 3388 C C . VAL B 1 167 ? -14.719 17.688 16.969 1 95.62 167 VAL B C 1
ATOM 3390 O O . VAL B 1 167 ? -13.906 16.859 16.562 1 95.62 167 VAL B O 1
ATOM 3393 N N . SER B 1 168 ? -15.133 17.766 18.281 1 95.31 168 SER B N 1
ATOM 3394 C CA . SER B 1 168 ? -14.594 16.859 19.281 1 95.31 168 SER B CA 1
ATOM 3395 C C . SER B 1 168 ? -15.062 15.422 19.047 1 95.31 168 SER B C 1
ATOM 3397 O O . SER B 1 168 ? -14.406 14.469 19.469 1 95.31 168 SER B O 1
ATOM 3399 N N . ASP B 1 169 ? -16.141 15.266 18.328 1 95.25 169 ASP B N 1
ATOM 3400 C CA . ASP B 1 169 ? -16.703 13.961 18 1 95.25 169 ASP B CA 1
ATOM 3401 C C . ASP B 1 169 ? -17.406 14 16.641 1 95.25 169 ASP B C 1
ATOM 3403 O O . ASP B 1 169 ? -18.609 14.258 16.578 1 95.25 169 ASP B O 1
ATOM 3407 N N . PRO B 1 170 ? -16.703 13.562 15.602 1 95.25 170 PRO B N 1
ATOM 3408 C CA . PRO B 1 170 ? -17.266 13.703 14.258 1 95.25 170 PRO B CA 1
ATOM 3409 C C . PRO B 1 170 ? -18.5 12.852 14.031 1 95.25 170 PRO B C 1
ATOM 3411 O O . PRO B 1 170 ? -19.5 13.344 13.508 1 95.25 170 PRO B O 1
ATOM 3414 N N . PRO B 1 171 ? -18.531 11.555 14.43 1 94.25 171 PRO B N 1
ATOM 3415 C CA . PRO B 1 171 ? -19.75 10.781 14.234 1 94.25 171 PRO B CA 1
ATOM 3416 C C . PRO B 1 171 ? -20.953 11.406 14.93 1 94.25 171 PRO B C 1
ATOM 3418 O O . PRO B 1 171 ? -22.047 11.453 14.359 1 94.25 171 PRO B O 1
ATOM 3421 N N . LEU B 1 172 ? -20.766 11.82 16.125 1 95.19 172 LEU B N 1
ATOM 3422 C CA . LEU B 1 172 ? -21.859 12.461 16.859 1 95.19 172 LEU B CA 1
ATOM 3423 C C . LEU B 1 172 ? -22.328 13.727 16.156 1 95.19 172 LEU B C 1
ATOM 3425 O O . LEU B 1 172 ? -23.531 13.977 16.031 1 95.19 172 LEU B O 1
ATOM 3429 N N . ALA B 1 173 ? -21.375 14.57 15.734 1 95.62 173 ALA B N 1
ATOM 3430 C CA . ALA B 1 173 ? -21.719 15.805 15.023 1 95.62 173 ALA B CA 1
ATOM 3431 C C . ALA B 1 173 ? -22.547 15.508 13.781 1 95.62 173 ALA B C 1
ATOM 3433 O O . ALA B 1 173 ? -23.562 16.172 13.531 1 95.62 173 ALA B O 1
ATOM 3434 N N . LEU B 1 174 ? -22.062 14.531 13.023 1 93.81 174 LEU B N 1
ATOM 3435 C CA . LEU B 1 174 ? -22.766 14.164 11.805 1 93.81 174 LEU B CA 1
ATOM 3436 C C . LEU B 1 174 ? -24.188 13.695 12.109 1 93.81 174 LEU B C 1
ATOM 3438 O O . LEU B 1 174 ? -25.141 14.086 11.445 1 93.81 174 LEU B O 1
ATOM 3442 N N . GLU B 1 175 ? -24.266 12.805 13.078 1 93.69 175 GLU B N 1
ATOM 3443 C CA . GLU B 1 175 ? -25.562 12.297 13.492 1 93.69 175 GLU B CA 1
ATOM 3444 C C . GLU B 1 175 ? -26.5 13.438 13.867 1 93.69 175 GLU B C 1
ATOM 3446 O O . GLU B 1 175 ? -27.656 13.477 13.414 1 93.69 175 GLU B O 1
ATOM 3451 N N . ARG B 1 176 ? -26.078 14.375 14.656 1 94.12 176 ARG B N 1
ATOM 3452 C CA . ARG B 1 176 ? -26.906 15.477 15.148 1 94.12 176 ARG B CA 1
ATOM 3453 C C . ARG B 1 176 ? -27.25 16.438 14.023 1 94.12 176 ARG B C 1
ATOM 3455 O O . ARG B 1 176 ? -28.328 17.031 14.023 1 94.12 176 ARG B O 1
ATOM 3462 N N . LEU B 1 177 ? -26.328 16.656 13.109 1 91.56 177 LEU B N 1
ATOM 3463 C CA . LEU B 1 177 ? -26.594 17.531 11.977 1 91.56 177 LEU B CA 1
ATOM 3464 C C . LEU B 1 177 ? -27.656 16.938 11.062 1 91.56 177 LEU B C 1
ATOM 3466 O O . LEU B 1 177 ? -28.438 17.656 10.445 1 91.56 177 LEU B O 1
ATOM 3470 N N . ASN B 1 178 ? -27.656 15.641 11.047 1 88.81 178 ASN B N 1
ATOM 3471 C CA . ASN B 1 178 ? -28.625 14.953 10.195 1 88.81 178 ASN B CA 1
ATOM 3472 C C . ASN B 1 178 ? -30 14.883 10.859 1 88.81 178 ASN B C 1
ATOM 3474 O O . ASN B 1 178 ? -31 14.633 10.188 1 88.81 178 ASN B O 1
ATOM 3478 N N . ASP B 1 179 ? -30 14.914 12.164 1 82.62 179 ASP B N 1
ATOM 3479 C CA . ASP B 1 179 ? -31.25 14.859 12.906 1 82.62 179 ASP B CA 1
ATOM 3480 C C . ASP B 1 179 ? -32.156 16.062 12.57 1 82.62 179 ASP B C 1
ATOM 3482 O O . ASP B 1 179 ? -33.344 16.047 12.867 1 82.62 179 ASP B O 1
ATOM 3486 N N . VAL B 1 180 ? -31.594 17.016 12.117 1 69 180 VAL B N 1
ATOM 3487 C CA . VAL B 1 180 ? -32.406 18.203 11.859 1 69 180 VAL B CA 1
ATOM 3488 C C . VAL B 1 180 ? -33.438 17.906 10.773 1 69 180 VAL B C 1
ATOM 3490 O O . VAL B 1 180 ? -33.125 17.25 9.773 1 69 180 VAL B O 1
ATOM 3493 N N . GLY B 1 181 ? -34.594 17.406 11.094 1 55.03 181 GLY B N 1
ATOM 3494 C CA . GLY B 1 181 ? -35.781 17.109 10.344 1 55.03 181 GLY B CA 1
ATOM 3495 C C . GLY B 1 181 ? -35.719 17.594 8.906 1 55.03 181 GLY B C 1
ATOM 3496 O O . GLY B 1 181 ? -34.812 18.297 8.523 1 55.03 181 GLY B O 1
ATOM 3497 N N . GLY B 1 182 ? -36.906 17.375 7.969 1 49.41 182 GLY B N 1
ATOM 3498 C CA . GLY B 1 182 ? -37.344 17.297 6.59 1 49.41 182 GLY B CA 1
ATOM 3499 C C . GLY B 1 182 ? -37.031 18.547 5.793 1 49.41 182 GLY B C 1
ATOM 3500 O O . GLY B 1 182 ? -37.938 19.109 5.141 1 49.41 182 GLY B O 1
ATOM 3501 N N . GLY B 1 183 ? -36.219 19.422 6.262 1 46.12 183 GLY B N 1
ATOM 3502 C CA . GLY B 1 183 ? -36.406 20.438 5.234 1 46.12 183 GLY B CA 1
ATOM 3503 C C . GLY B 1 183 ? -36.125 19.922 3.834 1 46.12 183 GLY B C 1
ATOM 3504 O O . GLY B 1 183 ? -35.781 18.75 3.652 1 46.12 183 GLY B O 1
ATOM 3505 N N . SER B 1 184 ? -36.375 20.828 2.852 1 47.25 184 SER B N 1
ATOM 3506 C CA . SER B 1 184 ? -36.375 20.516 1.423 1 47.25 184 SER B CA 1
ATOM 3507 C C . SER B 1 184 ? -35.125 19.781 0.993 1 47.25 184 SER B C 1
ATOM 3509 O O . SER B 1 184 ? -34.031 20.094 1.474 1 47.25 184 SER B O 1
ATOM 3511 N N . ASN B 1 185 ? -35.281 18.469 0.829 1 46.94 185 ASN B N 1
ATOM 3512 C CA . ASN B 1 185 ? -34.375 17.516 0.175 1 46.94 185 ASN B CA 1
ATOM 3513 C C . ASN B 1 185 ? -33.5 18.203 -0.859 1 46.94 185 ASN B C 1
ATOM 3515 O O . ASN B 1 185 ? -32.938 17.531 -1.746 1 46.94 185 ASN B O 1
ATOM 3519 N N . ARG B 1 186 ? -33.75 19.5 -1.078 1 45.44 186 ARG B N 1
ATOM 3520 C CA . ARG B 1 186 ? -33.031 19.953 -2.264 1 45.44 186 ARG B CA 1
ATOM 3521 C C . ARG B 1 186 ? -31.531 20.094 -1.979 1 45.44 186 ARG B C 1
ATOM 3523 O O . ARG B 1 186 ? -31.094 21.047 -1.343 1 45.44 186 ARG B O 1
ATOM 3530 N N . ARG B 1 187 ? -30.906 18.953 -1.885 1 50.66 187 ARG B N 1
ATOM 3531 C CA . ARG B 1 187 ? -29.438 19.016 -1.918 1 50.66 187 ARG B CA 1
ATOM 3532 C C . ARG B 1 187 ? -28.953 19.953 -3.02 1 50.66 187 ARG B C 1
ATOM 3534 O O . ARG B 1 187 ? -29.469 19.922 -4.145 1 50.66 187 ARG B O 1
ATOM 3541 N N . SER B 1 188 ? -28.5 21 -2.615 1 44.72 188 SER B N 1
ATOM 3542 C CA . SER B 1 188 ? -27.875 21.719 -3.727 1 44.72 188 SER B CA 1
ATOM 3543 C C . SER B 1 188 ? -26.875 20.828 -4.457 1 44.72 188 SER B C 1
ATOM 3545 O O . SER B 1 188 ? -26.078 20.125 -3.824 1 44.72 188 SER B O 1
ATOM 3547 N N . ARG B 1 189 ? -27.141 20.531 -5.605 1 48.97 189 ARG B N 1
ATOM 3548 C CA . ARG B 1 189 ? -26.297 19.75 -6.492 1 48.97 189 ARG B CA 1
ATOM 3549 C C . ARG B 1 189 ? -24.844 20.188 -6.41 1 48.97 189 ARG B C 1
ATOM 3551 O O . ARG B 1 189 ? -23.953 19.484 -6.859 1 48.97 189 ARG B O 1
ATOM 3558 N N . PHE B 1 190 ? -24.812 21.5 -5.875 1 44.25 190 PHE B N 1
ATOM 3559 C CA . PHE B 1 190 ? -23.484 22.109 -6.047 1 44.25 190 PHE B CA 1
ATOM 3560 C C . PHE B 1 190 ? -22.688 22.047 -4.75 1 44.25 190 PHE B C 1
ATOM 3562 O O . PHE B 1 190 ? -21.547 22.484 -4.699 1 44.25 190 PHE B O 1
ATOM 3569 N N . TRP B 1 191 ? -23.406 21.5 -3.744 1 55.53 191 TRP B N 1
ATOM 3570 C CA . TRP B 1 191 ? -22.703 21.531 -2.465 1 55.53 191 TRP B CA 1
ATOM 3571 C C . TRP B 1 191 ? -22.016 20.203 -2.184 1 55.53 191 TRP B C 1
ATOM 3573 O O . TRP B 1 191 ? -22.688 19.156 -2.166 1 55.53 191 TRP B O 1
ATOM 3583 N N . GLU B 1 192 ? -20.594 20.266 -2.248 1 64.56 192 GLU B N 1
ATOM 3584 C CA . GLU B 1 192 ? -19.766 19.062 -2.131 1 64.56 192 GLU B CA 1
ATOM 3585 C C . GLU B 1 192 ? -19.734 18.578 -0.688 1 64.56 192 GLU B C 1
ATOM 3587 O O . GLU B 1 192 ? -19.234 17.469 -0.421 1 64.56 192 GLU B O 1
ATOM 3592 N N . GLY B 1 193 ? -20.406 19.438 0.233 1 77.94 193 GLY B N 1
ATOM 3593 C CA . GLY B 1 193 ? -20.484 19 1.616 1 77.94 193 GLY B CA 1
ATOM 3594 C C . GLY B 1 193 ? -19.453 19.656 2.514 1 77.94 193 GLY B C 1
ATOM 3595 O O . GLY B 1 193 ? -18.656 20.469 2.055 1 77.94 193 GLY B O 1
ATOM 3596 N N . VAL B 1 194 ? -19.688 19.625 3.838 1 86.38 194 VAL B N 1
ATOM 3597 C CA . VAL B 1 194 ? -18.75 20.141 4.844 1 86.38 194 VAL B CA 1
ATOM 3598 C C . VAL B 1 194 ? -18.016 18.969 5.5 1 86.38 194 VAL B C 1
ATOM 3600 O O . VAL B 1 194 ? -18.641 17.984 5.922 1 86.38 194 VAL B O 1
ATOM 3603 N N . THR B 1 195 ? -16.734 19.141 5.496 1 91.12 195 THR B N 1
ATOM 3604 C CA . THR B 1 195 ? -15.922 18.094 6.098 1 91.12 195 THR B CA 1
ATOM 3605 C C . THR B 1 195 ? -15.797 18.297 7.605 1 91.12 195 THR B C 1
ATOM 3607 O O . THR B 1 195 ? -15.461 19.391 8.055 1 91.12 195 THR B O 1
ATOM 3610 N N . LEU B 1 196 ? -16.109 17.266 8.367 1 93.88 196 LEU B N 1
ATOM 3611 C CA . LEU B 1 196 ? -15.953 17.234 9.812 1 93.88 196 LEU B CA 1
ATOM 3612 C C . LEU B 1 196 ? -14.703 16.469 10.219 1 93.88 196 LEU B C 1
ATOM 3614 O O . LEU B 1 196 ? -14.594 15.266 9.938 1 93.88 196 LEU B O 1
ATOM 3618 N N . LEU B 1 197 ? -13.844 17.203 10.883 1 94.38 197 LEU B N 1
ATOM 3619 C CA . LEU B 1 197 ? -12.539 16.641 11.242 1 94.38 197 LEU B CA 1
ATOM 3620 C C . LEU B 1 197 ? -12.453 16.375 12.742 1 94.38 197 LEU B C 1
ATOM 3622 O O . LEU B 1 197 ? -13.047 17.109 13.539 1 94.38 197 LEU B O 1
ATOM 3626 N N . ASP B 1 198 ? -11.68 15.375 13.086 1 93.75 198 ASP B N 1
ATOM 3627 C CA . ASP B 1 198 ? -11.406 15.109 14.492 1 93.75 198 ASP B CA 1
ATOM 3628 C C . ASP B 1 198 ? -10.531 16.203 15.109 1 93.75 198 ASP B C 1
ATOM 3630 O O . ASP B 1 198 ? -9.461 16.516 14.578 1 93.75 198 ASP B O 1
ATOM 3634 N N . MET B 1 199 ? -10.922 16.703 16.281 1 92.25 199 MET B N 1
ATOM 3635 C CA . MET B 1 199 ? -10.258 17.828 16.938 1 92.25 199 MET B CA 1
ATOM 3636 C C . MET B 1 199 ? -9.133 17.344 17.844 1 92.25 199 MET B C 1
ATOM 3638 O O . MET B 1 199 ? -8.305 18.141 18.281 1 92.25 199 MET B O 1
ATOM 3642 N N . SER B 1 200 ? -9 16.141 18.078 1 88.19 200 SER B N 1
ATOM 3643 C CA . SER B 1 200 ? -8.102 15.602 19.094 1 88.19 200 SER B CA 1
ATOM 3644 C C . SER B 1 200 ? -6.66 16.016 18.844 1 88.19 200 SER B C 1
ATOM 3646 O O . SER B 1 200 ? -5.934 16.359 19.781 1 88.19 200 SER B O 1
ATOM 3648 N N . PRO B 1 201 ? -6.234 16.094 17.594 1 84.19 201 PRO B N 1
ATOM 3649 C CA . PRO B 1 201 ? -4.828 16.438 17.375 1 84.19 201 PRO B CA 1
ATOM 3650 C C . PRO B 1 201 ? -4.551 17.938 17.578 1 84.19 201 PRO B C 1
ATOM 3652 O O . PRO B 1 201 ? -3.393 18.344 17.656 1 84.19 201 PRO B O 1
ATOM 3655 N N . VAL B 1 202 ? -5.609 18.75 17.641 1 85.81 202 VAL B N 1
ATOM 3656 C CA . VAL B 1 202 ? -5.414 20.203 17.719 1 85.81 202 VAL B CA 1
ATOM 3657 C C . VAL B 1 202 ? -6.074 20.75 18.969 1 85.81 202 VAL B C 1
ATOM 3659 O O . VAL B 1 202 ? -6.41 21.922 19.047 1 85.81 202 VAL B O 1
ATOM 3662 N N . VAL B 1 203 ? -6.324 19.953 19.922 1 75.69 203 VAL B N 1
ATOM 3663 C CA . VAL B 1 203 ? -7.066 20.328 21.125 1 75.69 203 VAL B CA 1
ATOM 3664 C C . VAL B 1 203 ? -6.367 21.5 21.828 1 75.69 203 VAL B C 1
ATOM 3666 O O . VAL B 1 203 ? -7.02 22.359 22.406 1 75.69 203 VAL B O 1
ATOM 3669 N N . ASN B 1 204 ? -5.125 21.656 21.656 1 76.19 204 ASN B N 1
ATOM 3670 C CA . ASN B 1 204 ? -4.434 22.734 22.344 1 76.19 204 ASN B CA 1
ATOM 3671 C C . ASN B 1 204 ? -4.133 23.906 21.422 1 76.19 204 ASN B C 1
ATOM 3673 O O . ASN B 1 204 ? -3.438 24.859 21.812 1 76.19 204 ASN B O 1
ATOM 3677 N N . ALA B 1 205 ? -4.785 23.844 20.312 1 82.25 205 ALA B N 1
ATOM 3678 C CA . ALA B 1 205 ? -4.57 24.953 19.375 1 82.25 205 ALA B CA 1
ATOM 3679 C C . ALA B 1 205 ? -5.445 26.141 19.719 1 82.25 205 ALA B C 1
ATOM 3681 O O . ALA B 1 205 ? -6.516 25.984 20.312 1 82.25 205 ALA B O 1
ATOM 3682 N N . ARG B 1 206 ? -5.004 27.25 19.344 1 82.56 206 ARG B N 1
ATOM 3683 C CA . ARG B 1 206 ? -5.734 28.484 19.609 1 82.56 206 ARG B CA 1
ATOM 3684 C C . ARG B 1 206 ? -7.008 28.547 18.766 1 82.56 206 ARG B C 1
ATOM 3686 O O . ARG B 1 206 ? -7.008 28.172 17.594 1 82.56 206 ARG B O 1
ATOM 3693 N N . VAL B 1 207 ? -8.062 28.953 19.422 1 87.94 207 VAL B N 1
ATOM 3694 C CA . VAL B 1 207 ? -9.336 29.188 18.75 1 87.94 207 VAL B CA 1
ATOM 3695 C C . VAL B 1 207 ? -9.82 30.609 19.062 1 87.94 207 VAL B C 1
ATOM 3697 O O . VAL B 1 207 ? -9.695 31.078 20.188 1 87.94 207 VAL B O 1
ATOM 3700 N N . ARG B 1 208 ? -10.289 31.297 18 1 85.94 208 ARG B N 1
ATOM 3701 C CA . ARG B 1 208 ? -10.75 32.656 18.203 1 85.94 208 ARG B CA 1
ATOM 3702 C C . ARG B 1 208 ? -12.062 32.906 17.453 1 85.94 208 ARG B C 1
ATOM 3704 O O . ARG B 1 208 ? -12.391 32.188 16.5 1 85.94 208 ARG B O 1
ATOM 3711 N N . GLY B 1 209 ? -12.742 33.906 18.031 1 87 209 GLY B N 1
ATOM 3712 C CA . GLY B 1 209 ? -13.914 34.344 17.297 1 87 209 GLY B CA 1
ATOM 3713 C C . GLY B 1 209 ? -13.562 35.094 16.016 1 87 209 GLY B C 1
ATOM 3714 O O . GLY B 1 209 ? -12.609 35.875 15.977 1 87 209 GLY B O 1
ATOM 3715 N N . ARG B 1 210 ? -14.258 34.719 14.969 1 83.38 210 ARG B N 1
ATOM 3716 C CA . ARG B 1 210 ? -14.031 35.344 13.672 1 83.38 210 ARG B CA 1
ATOM 3717 C C . ARG B 1 210 ? -15.344 35.562 12.922 1 83.38 210 ARG B C 1
ATOM 3719 O O . ARG B 1 210 ? -16.297 34.812 13.125 1 83.38 210 ARG B O 1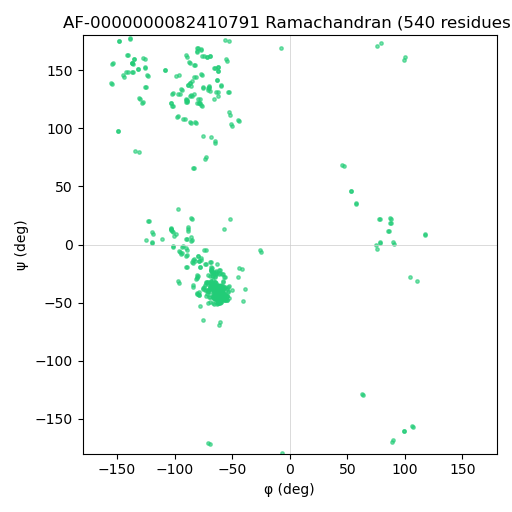
ATOM 3726 N N . VAL B 1 211 ? -15.336 36.594 12.172 1 82.94 211 VAL B N 1
ATOM 3727 C CA . VAL B 1 211 ? -16.453 36.812 11.266 1 82.94 211 VAL B CA 1
ATOM 3728 C C . VAL B 1 211 ? -16.047 36.438 9.844 1 82.94 211 VAL B C 1
ATOM 3730 O O . VAL B 1 211 ? -15.086 37 9.305 1 82.94 211 VAL B O 1
ATOM 3733 N N . LEU B 1 212 ? -16.75 35.531 9.242 1 78.38 212 LEU B N 1
ATOM 3734 C CA . LEU B 1 212 ? -16.453 35.094 7.879 1 78.38 212 LEU B CA 1
ATOM 3735 C C . LEU B 1 212 ? -16.953 36.125 6.863 1 78.38 212 LEU B C 1
ATOM 3737 O O . LEU B 1 212 ? -17.703 37.031 7.207 1 78.38 212 LEU B O 1
ATOM 3741 N N . ALA B 1 213 ? -16.516 35.938 5.645 1 73 213 ALA B N 1
ATOM 3742 C CA . ALA B 1 213 ? -16.906 36.875 4.586 1 73 213 ALA B CA 1
ATOM 3743 C C . ALA B 1 213 ? -18.422 36.969 4.465 1 73 213 ALA B C 1
ATOM 3745 O O . ALA B 1 213 ? -18.953 38.031 4.156 1 73 213 ALA B O 1
ATOM 3746 N N . GLY B 1 214 ? -19.203 36 4.789 1 71.31 214 GLY B N 1
ATOM 3747 C CA . GLY B 1 214 ? -20.656 35.969 4.707 1 71.31 214 GLY B CA 1
ATOM 3748 C C . GLY B 1 214 ? -21.328 36.562 5.93 1 71.31 214 GLY B C 1
ATOM 3749 O O . GLY B 1 214 ? -22.547 36.656 5.988 1 71.31 214 GLY B O 1
ATOM 3750 N N . GLY B 1 215 ? -20.453 37.062 6.844 1 77.75 215 GLY B N 1
ATOM 3751 C CA . GLY B 1 215 ? -20.984 37.719 8.023 1 77.75 215 GLY B CA 1
ATOM 3752 C C . GLY B 1 215 ? -21.219 36.781 9.188 1 77.75 215 GLY B C 1
ATOM 3753 O O . GLY B 1 215 ? -21.609 37.219 10.273 1 77.75 215 GLY B O 1
ATOM 3754 N N . ASP B 1 216 ? -20.891 35.625 8.992 1 80.31 216 ASP B N 1
ATOM 3755 C CA . ASP B 1 216 ? -21.156 34.625 10.031 1 80.31 216 ASP B CA 1
ATOM 3756 C C . ASP B 1 216 ? -20.109 34.688 11.133 1 80.31 216 ASP B C 1
ATOM 3758 O O . ASP B 1 216 ? -18.906 34.688 10.859 1 80.31 216 ASP B O 1
ATOM 3762 N N . LYS B 1 217 ? -20.578 34.844 12.367 1 83.38 217 LYS B N 1
ATOM 3763 C CA . LYS B 1 217 ? -19.703 34.75 13.523 1 83.38 217 LYS B CA 1
ATOM 3764 C C . LYS B 1 217 ? -19.406 33.281 13.867 1 83.38 217 LYS B C 1
ATOM 3766 O O . LYS B 1 217 ? -20.328 32.5 14.086 1 83.38 217 LYS B O 1
ATOM 3771 N N . VAL B 1 218 ? -18.094 32.969 13.852 1 88.75 218 VAL B N 1
ATOM 3772 C CA . VAL B 1 218 ? -17.719 31.562 14.086 1 88.75 218 VAL B CA 1
ATOM 3773 C C . VAL B 1 218 ? -16.547 31.5 15.055 1 88.75 218 VAL B C 1
ATOM 3775 O O . VAL B 1 218 ? -15.883 32.5 15.312 1 88.75 218 VAL B O 1
ATOM 3778 N N . ARG B 1 219 ? -16.328 30.344 15.703 1 90.56 219 ARG B N 1
ATOM 3779 C CA . ARG B 1 219 ? -15.07 29.953 16.328 1 90.56 219 ARG B CA 1
ATOM 3780 C C . ARG B 1 219 ? -14.094 29.422 15.281 1 90.56 219 ARG B C 1
ATOM 3782 O O . ARG B 1 219 ? -14.414 28.453 14.562 1 90.56 219 ARG B O 1
ATOM 3789 N N . SER B 1 220 ? -12.961 30.047 15.195 1 89.81 220 SER B N 1
ATOM 3790 C CA . SER B 1 220 ? -12.016 29.672 14.148 1 89.81 220 SER B CA 1
ATOM 3791 C C . SER B 1 220 ? -10.672 29.281 14.75 1 89.81 220 SER B C 1
ATOM 3793 O O . SER B 1 220 ? -10.219 29.875 15.727 1 89.81 220 SER B O 1
ATOM 3795 N N . MET B 1 221 ? -10.102 28.312 14.078 1 90.56 221 MET B N 1
ATOM 3796 C CA . MET B 1 221 ? -8.734 27.953 14.445 1 90.56 221 MET B CA 1
ATOM 3797 C C . MET B 1 221 ? -7.789 29.125 14.219 1 90.56 221 MET B C 1
ATOM 3799 O O . MET B 1 221 ? -8.047 29.984 13.375 1 90.56 221 MET B O 1
ATOM 3803 N N . GLY B 1 222 ? -6.723 29.125 15.008 1 87.88 222 GLY B N 1
ATOM 3804 C CA . GLY B 1 222 ? -5.699 30.141 14.828 1 87.88 222 GLY B CA 1
ATOM 3805 C C . GLY B 1 222 ? -5.16 30.203 13.414 1 87.88 222 GLY B C 1
ATOM 3806 O O . GLY B 1 222 ? -5.242 29.234 12.672 1 87.88 222 GLY B O 1
ATOM 3807 N N . GLU B 1 223 ? -4.605 31.312 13.055 1 87.31 223 GLU B N 1
ATOM 3808 C CA . GLU B 1 223 ? -4.184 31.562 11.68 1 87.31 223 GLU B CA 1
ATOM 3809 C C . GLU B 1 223 ? -3.148 30.531 11.227 1 87.31 223 GLU B C 1
ATOM 3811 O O . GLU B 1 223 ? -3.217 30.031 10.102 1 87.31 223 GLU B O 1
ATOM 3816 N N . ILE B 1 224 ? -2.197 30.25 12.109 1 89.06 224 ILE B N 1
ATOM 3817 C CA . ILE B 1 224 ? -1.137 29.312 11.758 1 89.06 224 ILE B CA 1
ATOM 3818 C C . ILE B 1 224 ? -1.737 27.938 11.469 1 89.06 224 ILE B C 1
ATOM 3820 O O . ILE B 1 224 ? -1.447 27.328 10.438 1 89.06 224 ILE B O 1
ATOM 3824 N N . GLN B 1 225 ? -2.555 27.5 12.391 1 91.56 225 GLN B N 1
ATOM 3825 C CA . GLN B 1 225 ? -3.195 26.203 12.188 1 91.56 225 GLN B CA 1
ATOM 3826 C C . GLN B 1 225 ? -4.051 26.203 10.93 1 91.56 225 GLN B C 1
ATOM 3828 O O . GLN B 1 225 ? -4.066 25.219 10.188 1 91.56 225 GLN B O 1
ATOM 3833 N N . THR B 1 226 ? -4.738 27.266 10.703 1 91.5 226 THR B N 1
ATOM 3834 C CA . THR B 1 226 ? -5.594 27.359 9.531 1 91.5 226 THR B CA 1
ATOM 3835 C C . THR B 1 226 ? -4.777 27.219 8.25 1 91.5 226 THR B C 1
ATOM 3837 O O . THR B 1 226 ? -5.164 26.484 7.34 1 91.5 226 THR B O 1
ATOM 3840 N N . VAL B 1 227 ? -3.672 27.906 8.227 1 92.69 227 VAL B N 1
ATOM 3841 C CA . VAL B 1 227 ? -2.83 27.844 7.031 1 92.69 227 VAL B CA 1
ATOM 3842 C C . VAL B 1 227 ? -2.277 26.438 6.867 1 92.69 227 VAL B C 1
ATOM 3844 O O . VAL B 1 227 ? -2.24 25.906 5.754 1 92.69 227 VAL B O 1
ATOM 3847 N N . ILE B 1 228 ? -1.867 25.781 7.938 1 93.94 228 ILE B N 1
ATOM 3848 C CA . ILE B 1 228 ? -1.402 24.406 7.895 1 93.94 228 ILE B CA 1
ATOM 3849 C C . ILE B 1 228 ? -2.494 23.516 7.312 1 93.94 228 ILE B C 1
ATOM 3851 O O . ILE B 1 228 ? -2.229 22.688 6.434 1 93.94 228 ILE B O 1
ATOM 3855 N N . ASP B 1 229 ? -3.672 23.719 7.805 1 93.5 229 ASP B N 1
ATOM 3856 C CA . ASP B 1 229 ? -4.801 22.922 7.348 1 93.5 229 ASP B CA 1
ATOM 3857 C C . ASP B 1 229 ? -5.074 23.156 5.863 1 93.5 229 ASP B C 1
ATOM 3859 O O . ASP B 1 229 ? -5.453 22.234 5.145 1 93.5 229 ASP B O 1
ATOM 3863 N N . MET B 1 230 ? -4.957 24.359 5.43 1 92.25 230 MET B N 1
ATOM 3864 C CA . MET B 1 230 ? -5.18 24.688 4.023 1 92.25 230 MET B CA 1
ATOM 3865 C C . MET B 1 230 ? -4.176 23.953 3.131 1 92.25 230 MET B C 1
ATOM 3867 O O . MET B 1 230 ? -4.547 23.391 2.107 1 92.25 230 MET B O 1
ATOM 3871 N N . TYR B 1 231 ? -2.945 23.969 3.518 1 91.75 231 TYR B N 1
ATOM 3872 C CA . TYR B 1 231 ? -1.952 23.203 2.764 1 91.75 231 TYR B CA 1
ATOM 3873 C C . TYR B 1 231 ? -2.293 21.719 2.746 1 91.75 231 TYR B C 1
ATOM 3875 O O . TYR B 1 231 ? -2.193 21.062 1.705 1 91.75 231 TYR B O 1
ATOM 3883 N N . SER B 1 232 ? -2.66 21.234 3.896 1 91 232 SER B N 1
ATOM 3884 C CA . SER B 1 232 ? -3.025 19.828 4.023 1 91 232 SER B CA 1
ATOM 3885 C C . SER B 1 232 ? -4.176 19.469 3.088 1 91 232 SER B C 1
ATOM 3887 O O . SER B 1 232 ? -4.234 18.344 2.572 1 91 232 SER B O 1
ATOM 3889 N N . ALA B 1 233 ? -5.027 20.406 2.873 1 88.94 233 ALA B N 1
ATOM 3890 C CA . ALA B 1 233 ? -6.227 20.156 2.08 1 88.94 233 ALA B CA 1
ATOM 3891 C C . ALA B 1 233 ? -6 20.5 0.611 1 88.94 233 ALA B C 1
ATOM 3893 O O . ALA B 1 233 ? -6.93 20.453 -0.198 1 88.94 233 ALA B O 1
ATOM 3894 N N . GLY B 1 234 ? -4.848 20.969 0.23 1 84.75 234 GLY B N 1
ATOM 3895 C CA . GLY B 1 234 ? -4.527 21.25 -1.162 1 84.75 234 GLY B CA 1
ATOM 3896 C C . GLY B 1 234 ? -4.969 22.625 -1.615 1 84.75 234 GLY B C 1
ATOM 3897 O O . GLY B 1 234 ? -5.059 22.891 -2.816 1 84.75 234 GLY B O 1
ATOM 3898 N N . GLN B 1 235 ? -5.336 23.422 -0.696 1 87.25 235 GLN B N 1
ATOM 3899 C CA . GLN B 1 235 ? -5.68 24.797 -1.026 1 87.25 235 GLN B CA 1
ATOM 3900 C C . GLN B 1 235 ? -4.43 25.672 -1.102 1 87.25 235 GLN B C 1
ATOM 3902 O O . GLN B 1 235 ? -4.324 26.688 -0.391 1 87.25 235 GLN B O 1
ATOM 3907 N N . ILE B 1 236 ? -3.621 25.438 -2.006 1 87.75 236 ILE B N 1
ATOM 3908 C CA . ILE B 1 236 ? -2.24 25.906 -2.027 1 87.75 236 ILE B CA 1
ATOM 3909 C C . ILE B 1 236 ? -2.215 27.406 -2.256 1 87.75 236 ILE B C 1
ATOM 3911 O O . ILE B 1 236 ? -1.572 28.156 -1.504 1 87.75 236 ILE B O 1
ATOM 3915 N N . ASP B 1 237 ? -2.889 27.859 -3.227 1 88.31 237 ASP B N 1
ATOM 3916 C CA . ASP B 1 237 ? -2.861 29.281 -3.557 1 88.31 237 ASP B CA 1
ATOM 3917 C C . ASP B 1 237 ? -3.385 30.125 -2.396 1 88.31 237 ASP B C 1
ATOM 3919 O O . ASP B 1 237 ? -2.771 31.141 -2.027 1 88.31 237 ASP B O 1
ATOM 3923 N N . ALA B 1 238 ? -4.512 29.734 -1.88 1 90.25 238 ALA B N 1
ATOM 3924 C CA . ALA B 1 238 ? -5.09 30.453 -0.749 1 90.25 238 ALA B CA 1
ATOM 3925 C C . ALA B 1 238 ? -4.168 30.391 0.466 1 90.25 238 ALA B C 1
ATOM 3927 O O . ALA B 1 238 ? -4.02 31.391 1.188 1 90.25 238 ALA B O 1
ATOM 3928 N N . ALA B 1 239 ? -3.559 29.281 0.713 1 92.56 239 ALA B N 1
ATOM 3929 C CA . ALA B 1 239 ? -2.631 29.109 1.828 1 92.56 239 ALA B CA 1
ATOM 3930 C C . ALA B 1 239 ? -1.411 30 1.677 1 92.56 239 ALA B C 1
ATOM 3932 O O . ALA B 1 239 ? -0.98 30.641 2.639 1 92.56 239 ALA B O 1
ATOM 3933 N N . ASP B 1 240 ? -0.904 30.062 0.482 1 90.94 240 ASP B N 1
ATOM 3934 C CA . ASP B 1 240 ? 0.256 30.906 0.216 1 90.94 240 ASP B CA 1
ATOM 3935 C C . ASP B 1 240 ? -0.057 32.375 0.505 1 90.94 240 ASP B C 1
ATOM 3937 O O . ASP B 1 240 ? 0.747 33.094 1.124 1 90.94 240 ASP B O 1
ATOM 3941 N N . ARG B 1 241 ? -1.175 32.812 0.05 1 91 241 ARG B N 1
ATOM 3942 C CA . ARG B 1 241 ? -1.571 34.188 0.268 1 91 241 ARG B CA 1
ATOM 3943 C C . ARG B 1 241 ? -1.681 34.5 1.758 1 91 241 ARG B C 1
ATOM 3945 O O . ARG B 1 241 ? -1.178 35.531 2.221 1 91 241 ARG B O 1
ATOM 3952 N N . ARG B 1 242 ? -2.238 33.656 2.455 1 89.56 242 ARG B N 1
ATOM 3953 C CA . ARG B 1 242 ? -2.418 33.844 3.889 1 89.56 242 ARG B CA 1
ATOM 3954 C C . ARG B 1 242 ? -1.086 33.781 4.625 1 89.56 242 ARG B C 1
ATOM 3956 O O . ARG B 1 242 ? -0.819 34.562 5.539 1 89.56 242 ARG B O 1
ATOM 3963 N N . ALA B 1 243 ? -0.303 32.781 4.246 1 90.44 243 ALA B N 1
ATOM 3964 C CA . ALA B 1 243 ? 1.018 32.656 4.855 1 90.44 243 ALA B CA 1
ATOM 3965 C C . ALA B 1 243 ? 1.839 33.938 4.664 1 90.44 243 ALA B C 1
ATOM 3967 O O . ALA B 1 243 ? 2.477 34.406 5.605 1 90.44 243 ALA B O 1
ATOM 3968 N N . ASN B 1 244 ? 1.776 34.438 3.482 1 88.38 244 ASN B N 1
ATOM 3969 C CA . ASN B 1 244 ? 2.494 35.688 3.191 1 88.38 244 ASN B CA 1
ATOM 3970 C C . ASN B 1 244 ? 1.984 36.844 4.043 1 88.38 244 ASN B C 1
ATOM 3972 O O . ASN B 1 244 ? 2.773 37.625 4.547 1 88.38 244 ASN B O 1
ATOM 3976 N N . SER B 1 245 ? 0.705 36.875 4.199 1 87.12 245 SER B N 1
ATOM 3977 C CA . SER B 1 245 ? 0.09 37.938 5.004 1 87.12 245 SER B CA 1
ATOM 3978 C C . SER B 1 245 ? 0.502 37.844 6.469 1 87.12 245 SER B C 1
ATOM 3980 O O . SER B 1 245 ? 0.82 38.844 7.105 1 87.12 245 SER B O 1
ATOM 3982 N N . ILE B 1 246 ? 0.459 36.656 6.996 1 85 246 ILE B N 1
ATOM 3983 C CA . ILE B 1 246 ? 0.829 36.406 8.391 1 85 246 ILE B CA 1
ATOM 3984 C C . ILE B 1 246 ? 2.291 36.812 8.602 1 85 246 ILE B C 1
ATOM 3986 O O . ILE B 1 246 ? 2.625 37.469 9.586 1 85 246 ILE B O 1
ATOM 3990 N N . HIS B 1 247 ? 3.08 36.312 7.719 1 84.56 247 HIS B N 1
ATOM 3991 C CA . HIS B 1 247 ? 4.504 36.625 7.852 1 84.56 247 HIS B CA 1
ATOM 3992 C C . HIS B 1 247 ? 4.766 38.125 7.824 1 84.56 247 HIS B C 1
ATOM 3994 O O . HIS B 1 247 ? 5.59 38.625 8.594 1 84.56 247 HIS B O 1
ATOM 4000 N N . ALA B 1 248 ? 4.098 38.812 6.969 1 80.56 248 ALA B N 1
ATOM 4001 C CA . ALA B 1 248 ? 4.277 40.25 6.82 1 80.56 248 ALA B CA 1
ATOM 4002 C C . ALA B 1 248 ? 3.867 41 8.086 1 80.56 248 ALA B C 1
ATOM 4004 O O . ALA B 1 248 ? 4.484 42 8.461 1 80.56 248 ALA B O 1
ATOM 4005 N N . ARG B 1 249 ? 2.75 40.531 8.781 1 75.94 249 ARG B N 1
ATOM 4006 C CA . ARG B 1 249 ? 2.26 41.156 10 1 75.94 249 ARG B CA 1
ATOM 4007 C C . ARG B 1 249 ? 3.145 40.812 11.195 1 75.94 249 ARG B C 1
ATOM 4009 O O . ARG B 1 249 ? 3.328 41.625 12.094 1 75.94 249 ARG B O 1
ATOM 4016 N N . SER B 1 250 ? 3.076 39.688 11.383 1 59.12 250 SER B N 1
ATOM 4017 C CA . SER B 1 250 ? 3.73 39.156 12.578 1 59.12 250 SER B CA 1
ATOM 4018 C C . SER B 1 250 ? 5.215 39.531 12.594 1 59.12 250 SER B C 1
ATOM 4020 O O . SER B 1 250 ? 5.816 39.656 13.656 1 59.12 250 SER B O 1
ATOM 4022 N N . PHE B 1 251 ? 6.113 39.344 11.305 1 51.31 251 PHE B N 1
ATOM 4023 C CA . PHE B 1 251 ? 7.547 39.094 11.422 1 51.31 251 PHE B CA 1
ATOM 4024 C C . PHE B 1 251 ? 8.328 40.375 11.266 1 51.31 251 PHE B C 1
ATOM 4026 O O . PHE B 1 251 ? 8.93 40.625 10.211 1 51.31 251 PHE B O 1
ATOM 4033 N N . ALA B 1 252 ? 8.023 41.469 11.547 1 44.31 252 ALA B N 1
ATOM 4034 C CA . ALA B 1 252 ? 9.148 42.312 11.969 1 44.31 252 ALA B CA 1
ATOM 4035 C C . ALA B 1 252 ? 10.125 41.5 12.828 1 44.31 252 ALA B C 1
ATOM 4037 O O . ALA B 1 252 ? 11.344 41.719 12.742 1 44.31 252 ALA B O 1
ATOM 4038 N N . ASP B 1 253 ? 9.633 40.531 13.773 1 41.22 253 ASP B N 1
ATOM 4039 C CA . ASP B 1 253 ? 10.547 39.938 14.742 1 41.22 253 ASP B CA 1
ATOM 4040 C C . ASP B 1 253 ? 10.789 38.469 14.445 1 41.22 253 ASP B C 1
ATOM 4042 O O . ASP B 1 253 ? 11.43 37.781 15.227 1 41.22 253 ASP B O 1
ATOM 4046 N N . TRP B 1 254 ? 10.258 37.938 13.344 1 49.28 254 TRP B N 1
ATOM 4047 C CA . TRP B 1 254 ? 10.523 36.5 13.102 1 49.28 254 TRP B CA 1
ATOM 4048 C C . TRP B 1 254 ? 11.992 36.281 12.781 1 49.28 254 TRP B C 1
ATOM 4050 O O . TRP B 1 254 ? 12.5 36.781 11.773 1 49.28 254 TRP B O 1
ATOM 4060 N N . GLU B 1 255 ? 12.836 36 13.727 1 51.97 255 GLU B N 1
ATOM 4061 C CA . GLU B 1 255 ? 14.266 35.812 13.516 1 51.97 255 GLU B CA 1
ATOM 4062 C C . GLU B 1 255 ? 14.578 34.375 13.117 1 51.97 255 GLU B C 1
ATOM 4064 O O . GLU B 1 255 ? 15.734 33.938 13.117 1 51.97 255 GLU B O 1
ATOM 4069 N N . GLY B 1 256 ? 13.555 33.625 12.555 1 53.66 256 GLY B N 1
ATOM 4070 C CA . GLY B 1 256 ? 13.859 32.312 12.039 1 53.66 256 GLY B CA 1
ATOM 4071 C C . GLY B 1 256 ? 13.953 31.25 13.133 1 53.66 256 GLY B C 1
ATOM 4072 O O . GLY B 1 256 ? 13.594 31.516 14.281 1 53.66 256 GLY B O 1
ATOM 4073 N N . LEU B 1 257 ? 14.102 29.938 12.828 1 56.19 257 LEU B N 1
ATOM 4074 C CA . LEU B 1 257 ? 14.203 28.812 13.75 1 56.19 257 LEU B CA 1
ATOM 4075 C C . LEU B 1 257 ? 15.305 29.047 14.773 1 56.19 257 LEU B C 1
ATOM 4077 O O . LEU B 1 257 ? 15.219 28.562 15.906 1 56.19 257 LEU B O 1
ATOM 4081 N N . GLY B 1 258 ? 16.438 29.688 14.383 1 49.97 258 GLY B N 1
ATOM 4082 C CA . GLY B 1 258 ? 17.5 29.969 15.336 1 49.97 258 GLY B CA 1
ATOM 4083 C C . GLY B 1 258 ? 17.062 30.844 16.484 1 49.97 258 GLY B C 1
ATOM 4084 O O . GLY B 1 258 ? 17.156 30.453 17.656 1 49.97 258 GLY B O 1
ATOM 4085 N N . SER B 1 259 ? 16.75 32.062 16.188 1 49.44 259 SER B N 1
ATOM 4086 C CA . SER B 1 259 ? 16.453 33.062 17.203 1 49.44 259 SER B CA 1
ATOM 4087 C C . SER B 1 259 ? 15.062 32.844 17.797 1 49.44 259 SER B C 1
ATOM 4089 O O . SER B 1 259 ? 14.852 33.031 18.984 1 49.44 259 SER B O 1
ATOM 4091 N N . GLY B 1 260 ? 14.242 32.531 17.141 1 48.78 260 GLY B N 1
ATOM 4092 C CA . GLY B 1 260 ? 12.875 32.406 17.609 1 48.78 260 GLY B CA 1
ATOM 4093 C C . GLY B 1 260 ? 12.68 31.219 18.562 1 48.78 260 GLY B C 1
ATOM 4094 O O . GLY B 1 260 ? 11.969 31.344 19.562 1 48.78 260 GLY B O 1
ATOM 4095 N N . LEU B 1 261 ? 13.25 30.062 18.172 1 50.06 261 LEU B N 1
ATOM 4096 C CA . LEU B 1 261 ? 13.219 28.922 19.062 1 50.06 261 LEU B CA 1
ATOM 4097 C C . LEU B 1 261 ? 13.984 29.219 20.344 1 50.06 261 LEU B C 1
ATOM 4099 O O . LEU B 1 261 ? 13.57 28.797 21.438 1 50.06 261 LEU B O 1
ATOM 4103 N N . VAL B 1 262 ? 15.164 29.812 20.219 1 44.69 262 VAL B N 1
ATOM 4104 C CA . VAL B 1 262 ? 15.953 30.156 21.406 1 44.69 262 VAL B CA 1
ATOM 4105 C C . VAL B 1 262 ? 15.148 31.094 22.297 1 44.69 262 VAL B C 1
ATOM 4107 O O . VAL B 1 262 ? 15.125 30.922 23.531 1 44.69 262 VAL B O 1
ATOM 4110 N N . ARG B 1 263 ? 14.578 32 21.812 1 45.72 263 ARG B N 1
ATOM 4111 C CA . ARG B 1 263 ? 13.844 32.906 22.672 1 45.72 263 ARG B CA 1
ATOM 4112 C C . ARG B 1 263 ? 12.719 32.188 23.406 1 45.72 263 ARG B C 1
ATOM 4114 O O . ARG B 1 263 ? 12.523 32.406 24.609 1 45.72 263 ARG B O 1
ATOM 4121 N N . ARG B 1 264 ? 12.156 31.297 22.797 1 48.84 264 ARG B N 1
ATOM 4122 C CA . ARG B 1 264 ? 11.055 30.609 23.469 1 48.84 264 ARG B CA 1
ATOM 4123 C C . ARG B 1 264 ? 11.578 29.547 24.438 1 48.84 264 ARG B C 1
ATOM 4125 O O . ARG B 1 264 ? 11 29.328 25.5 1 48.84 264 ARG B O 1
ATOM 4132 N N . ALA B 1 265 ? 12.617 28.781 24.016 1 44.34 265 ALA B N 1
ATOM 4133 C CA . ALA B 1 265 ? 13.234 27.906 25.016 1 44.34 265 ALA B CA 1
ATOM 4134 C C . ALA B 1 265 ? 13.672 28.688 26.25 1 44.34 265 ALA B C 1
ATOM 4136 O O . ALA B 1 265 ? 13.555 28.219 27.375 1 44.34 265 ALA B O 1
ATOM 4137 N N . ARG B 1 266 ? 14.312 29.859 26.156 1 42.34 266 ARG B N 1
ATOM 4138 C CA . ARG B 1 266 ? 14.695 30.672 27.297 1 42.34 266 ARG B CA 1
ATOM 4139 C C . ARG B 1 266 ? 13.477 31.094 28.125 1 42.34 266 ARG B C 1
ATOM 4141 O O . ARG B 1 266 ? 13.539 31.156 29.344 1 42.34 266 ARG B O 1
ATOM 4148 N N . GLU B 1 267 ? 12.414 31.328 27.453 1 42.22 267 GLU B N 1
ATOM 4149 C CA . GLU B 1 267 ? 11.227 31.703 28.219 1 42.22 267 GLU B CA 1
ATOM 4150 C C . GLU B 1 267 ? 10.617 30.5 28.922 1 42.22 267 GLU B C 1
ATOM 4152 O O . GLU B 1 267 ? 10.062 30.641 30.016 1 42.22 267 GLU B O 1
ATOM 4157 N N . THR B 1 268 ? 10.609 29.328 28.359 1 39.84 268 THR B N 1
ATOM 4158 C CA . THR B 1 268 ? 10.102 28.156 29.062 1 39.84 268 THR B CA 1
ATOM 4159 C C . THR B 1 268 ? 11.156 27.594 30 1 39.84 268 THR B C 1
ATOM 4161 O O . THR B 1 268 ? 10.875 26.688 30.797 1 39.84 268 THR B O 1
ATOM 4164 N N . GLY B 1 269 ? 12.406 27.656 29.859 1 34.94 269 GLY B N 1
ATOM 4165 C CA . GLY B 1 269 ? 13.367 27.172 30.844 1 34.94 269 GLY B CA 1
ATOM 4166 C C . GLY B 1 269 ? 13.094 27.688 32.25 1 34.94 269 GLY B C 1
ATOM 4167 O O . GLY B 1 269 ? 13.703 27.234 33.219 1 34.94 269 GLY B O 1
ATOM 4168 N N . GLU B 1 270 ? 12.703 28.875 32.562 1 34.38 270 GLU B N 1
ATOM 4169 C CA . GLU B 1 270 ? 12.711 29.156 33.969 1 34.38 270 GLU B CA 1
ATOM 4170 C C . GLU B 1 270 ? 11.781 28.203 34.719 1 34.38 270 GLU B C 1
ATOM 4172 O O . GLU B 1 270 ? 11.891 28.062 35.938 1 34.38 270 GLU B O 1
ATOM 4177 N N . GLN B 1 271 ? 10.57 27.719 34.219 1 29.66 271 GLN B N 1
ATOM 4178 C CA . GLN B 1 271 ? 9.828 26.938 35.219 1 29.66 271 GLN B CA 1
ATOM 4179 C C . GLN B 1 271 ? 10.281 25.484 35.219 1 29.66 271 GLN B C 1
ATOM 4181 O O . GLN B 1 271 ? 9.711 24.656 35.938 1 29.66 271 GLN B O 1
ATOM 4186 N N . ALA B 1 272 ? 11.312 25.031 34.5 1 27.14 272 ALA B N 1
ATOM 4187 C CA . ALA B 1 272 ? 11.797 23.844 35.188 1 27.14 272 ALA B CA 1
ATOM 4188 C C . ALA B 1 272 ? 12.758 24.219 36.312 1 27.14 272 ALA B C 1
ATOM 4190 O O . ALA B 1 272 ? 13.539 25.156 36.188 1 27.14 272 ALA B O 1
#

Foldseek 3Di:
DDAVVVLVVLCVVVPHDLCQLCVQLVNHSVNNVCRVVVNDDDDPSSVQSSQVSSPHHDPDDDAQQDQLLLLLLCVLVDNLLGDHDPSVVVNLVVLCVCPCCCFALNVLVVSLLVNLRNNLQVPDPQKDWAQADDDPLRLQVQQVVCCVVVVKDKAWAEDAPAIEMEIQHNVVSNVSVNPPDDDPRPRPPPDPTYMYTHCVSPVRFDWDWDQGPVRHTHIHTDLSSRLSNHSSVVVPVVSSVSSVVCCVVVPVPRRGSVPSVVVVVVVVPPPD/DDALVVLVVLCVVVPHDLCQLCVQLVNHSVRNVCRVVVNDDDDPSSVQSSQVSSPHHDPDDDAQQDLLLLLLLCVLVDNLLGDHDPSVVVNLVVLCVCPCCCFDLNVLVVSLLVNLRNNLQVPDPQKDWAQFDDDPLRLQVQQVVCCVVVVKDKAWAEDAPAIEMEIQHNVVSNVSVNPPDDDDRPRPPPDPTYMYTHCVSCVRFDWDWDQGPVRHTTIHTDLSSRLSNHSSVVVPVVSSVSSNVCCVVPPVPRRGSVVSVVVSCVVVVVVD

pLDDT: mean 82.37, std 15.5, range [27.14, 97.0]

Solvent-accessible surface area (backbone atoms only — not comparable to full-atom values): 29054 Å² total; per-residue (Å²): 129,86,50,65,62,58,46,52,53,50,31,55,74,76,63,51,49,64,61,59,41,22,22,47,34,75,44,53,46,67,59,52,51,34,37,75,70,64,74,45,86,51,30,39,67,57,49,50,34,50,32,44,46,62,13,27,37,76,60,48,72,35,73,57,52,38,57,36,32,43,51,29,41,39,40,72,72,65,43,81,65,56,81,80,47,73,64,12,47,52,45,48,55,27,48,53,65,32,50,71,57,29,34,55,69,67,17,51,47,48,47,39,44,45,16,7,40,20,23,25,68,84,76,42,83,67,55,37,70,44,66,65,60,68,47,72,71,51,46,53,54,49,45,56,50,36,30,72,76,67,66,38,49,66,32,37,34,47,50,91,93,56,51,32,30,33,21,69,45,23,67,59,51,49,54,57,65,60,60,57,70,84,59,72,79,63,50,57,90,80,61,92,49,40,42,28,30,62,26,76,88,50,67,62,51,57,69,39,81,41,68,44,94,89,64,49,79,41,48,22,44,32,68,68,58,19,38,21,47,17,34,28,68,65,40,49,70,65,24,50,56,49,47,52,51,48,46,68,67,56,39,90,70,63,56,22,63,67,50,43,44,48,53,48,49,62,66,59,44,74,83,108,129,86,50,66,63,59,48,52,52,48,33,53,73,74,63,52,50,64,61,58,41,21,21,47,33,74,43,53,47,66,58,50,49,33,36,76,69,65,74,45,86,52,29,40,66,58,48,49,34,50,31,45,46,60,12,27,38,76,59,48,72,35,72,57,50,38,55,36,32,42,52,29,41,38,40,68,72,66,40,80,67,57,80,79,46,74,65,12,48,52,46,47,55,27,49,52,64,32,50,71,57,28,32,53,69,67,17,50,46,48,47,38,45,45,15,6,40,20,24,26,69,83,75,42,81,67,55,38,70,44,65,64,60,68,47,73,70,50,47,54,55,49,45,56,51,34,32,72,76,68,66,39,50,66,31,36,33,46,50,93,94,55,52,32,30,32,20,68,45,23,68,60,50,50,53,57,64,60,60,58,69,84,62,71,81,64,50,56,90,79,59,94,50,42,42,29,30,58,26,77,90,50,68,62,52,56,69,38,82,40,67,46,96,89,65,48,78,40,47,22,42,33,68,68,59,19,37,22,47,15,35,29,69,64,38,48,70,65,22,51,56,49,49,53,50,48,46,67,66,68,42,85,69,62,56,20,62,67,50,42,43,48,54,49,51,62,64,57,51,67,83,101

Radius of gyration: 30.73 Å; Cα contacts (8 Å, |Δi|>4): 889; chains: 2; bounding box: 64×84×73 Å

Nearest PDB structures (foldseek):
  1y7y-assembly1_B  TM=9.237E-01  e=3.339E-02  Aeromonas hydrophila
  4ia8-assembly1_B  TM=9.593E-01  e=7.101E-02  Enterobacter sp. RFL1396
  4iwr-assembly1_B  TM=9.190E-01  e=1.594E-01  Enterobacter sp. RFL1396
  3f51-assembly1_A  TM=9.144E-01  e=1.776E-01  Corynebacterium glutamicum
  1adr-assembly1_A  TM=8.272E-01  e=1.093E-01  Lederbergvirus P22

Secondary structure (DSSP, 8-state):
---HHHHHHHHHHTT--HHHHHHHHS--HHHHHHHHTT-SPPBHHHHHHHHHHTTEEE--EEE---THHHHHHHHHTT-TTPPPPHHHHHHHHHHHTTGGGGSHHHHHHHHHHHHHHHH-GGGSTT-EEE-SS--HHHHHHHHHHHHHHH---EEEEEETTEEEEEES-HHHHHHHHH-S--------TT---EEEEE-GGGTTS-EEEEE-TTS-EEEEE-HHHHHHHHHHTT-HHHHHHHHHHHHHHHTTS--HHHHHHHHHHHHHGGG-/---HHHHHHHHHHTT--HHHHHHHHS--HHHHHHHHTT-SPPBHHHHHHHHHHTTEEE--EEE---THHHHHHHHHTT-TTPPPPHHHHHHHHHHHTTGGGGSHHHHHHHHHHHHHHHH-GGGSTT-EEE-SS--HHHHHHHHHHHHHHH---EEEEEETTEEEEEES-HHHHHHHHH-S--------TT---EEEEE-GGGTTS-EEEEE-TTS-EEEEE-HHHHHHHHHHTT-HHHHHHHHHHHHHHHTTS--HHHHHHHHHHHHHTT--

Organism: Rhodococcus erythropolis (NCBI:txid1833)

InterPro domains:
  IPR001387 Cro/C1-type, helix-turn-helix domain [PF01381] (10-44)
  IPR001387 Cro/C1-type, helix-turn-helix domain [PS50943] (7-61)
  IPR001387 Cro/C1-type, helix-turn-helix domain [cd00093] (10-56)
  IPR010982 Lambda repressor-like, DNA-binding domain superfamily [G3DSA:1.10.260.40] (6-62)
  IPR010982 Lambda repressor-like, DNA-binding domain superfamily [SSF47413] (9-58)
  IPR018130 Small ribosomal subunit protein uS2, conserved site [PS00962] (4-15)